Protein AF-A0A8S3CFG6-F1 (afdb_monomer_lite)

Secondary structure (DSSP, 8-state):
---HHHHHHHHHHHHHHS--TTTSS-HHHHHHHIIIIIS-----HHHHHHHHHHHHHHHHHHHHHHHHHHTSSTT---HHHHHHHHHHHHHH---TT-TT-S--S-HHHHHHHHHHHHHHHHHIIIII-GGGTSB-HHHHH-TT-HHHHHHHSTTTT-TT-B---HHHHHHHH--GGGS-HHHHHHHHHHHIIIIIIIHHHHHHTTGGGGGGS-SS-SS-B-TTSSBP-GGGTB-TTS-B-HHHHHHH---B--HHHHHHHHHHHHHHHHHHHHIIIIIHHHHHHHHH--GGG-TT-HHHHHHTTSPPPPHHHHHHHHHHHHHHHHHHHHHTTSS-TTHHHHHHHHHHHHHHHHHHHHHHHS-----HHHHHHHHHHHSTT-HHHHHHHHIIIIIHHHHHHHHHHHHHHHHHHT--HHHHHHHHHHHHHHHHHHHHHHHHHHHHHSTTTTSTT-TTS--HHHHHHHHHIIIIIISTTT-

Foldseek 3Di:
DQDLQNVLLVVLLVVLLQPDPQPSFQLLLLLQVCCCPVVVDDFDLVLSLLLSLLLQLLLLLLLLVCLLPQFLAPLLALLVLVVVVVVSCLVHVPCPPPPPDPDPDRPVNVVVVVVVVLVVVQCCCPPVPVCLQKPQVQCVVPVPDPVSCQPCNPQHLNVPIHGPNPCVVCNPPNDVVSFDPVLVVVVVVVSCCLRVPVLCVCCVVCPVVQVQERSDDLFKAAPNHHGDDQVQQADPVRFGDVVSDVVSHDIDDHPSNVVVLVVLVVVLVVLVVCCCPPVVVVVVVSVPDDLVNSVVDPLSVLLVVFDADDSVVSVVSNVVSLVSLLVSCVVRVQANSVLLVVLVVLLSVSLNSQSSCCSNRVDGRFCQSVQLQVCCVVQPGALSNSLSSSSNNGSSSVSSSSLSSSSSSCSSSVHRNVSSSVSSSVSNSVSSVVSSVVSVVCVVPPPQACHPVDPPRNDVPSSSSSNSSCCRHRCSVVD

Structure (mmCIF, N/CA/C/O backbone):
data_AF-A0A8S3CFG6-F1
#
_entry.id   AF-A0A8S3CFG6-F1
#
loop_
_atom_site.group_PDB
_atom_site.id
_atom_site.type_symbol
_atom_site.label_atom_id
_atom_site.label_alt_id
_atom_site.label_comp_id
_atom_site.label_asym_id
_atom_site.label_entity_id
_atom_site.label_seq_id
_atom_site.pdbx_PDB_ins_code
_atom_site.Cartn_x
_atom_site.Cartn_y
_atom_site.Cartn_z
_atom_site.occupancy
_atom_site.B_iso_or_equiv
_atom_site.auth_seq_id
_atom_site.auth_comp_id
_atom_site.auth_asym_id
_atom_site.auth_atom_id
_atom_site.pdbx_PDB_model_num
ATOM 1 N N . PRO A 1 1 ? 24.043 18.416 -20.494 1.00 64.06 1 PRO A N 1
ATOM 2 C CA . PRO A 1 1 ? 22.583 18.608 -20.665 1.00 64.06 1 PRO A CA 1
ATOM 3 C C . PRO A 1 1 ? 21.800 17.553 -19.875 1.00 64.06 1 PRO A C 1
ATOM 5 O O . PRO A 1 1 ? 22.142 16.379 -19.957 1.00 64.06 1 PRO A O 1
ATOM 8 N N . PHE A 1 2 ? 20.803 17.988 -19.100 1.00 84.56 2 PHE A N 1
ATOM 9 C CA . PHE A 1 2 ? 19.970 17.113 -18.273 1.00 84.56 2 PHE A CA 1
ATOM 10 C C . PHE A 1 2 ? 19.145 16.168 -19.151 1.00 84.56 2 PHE A C 1
ATOM 12 O O . PHE A 1 2 ? 18.388 16.625 -20.003 1.00 84.56 2 PHE A O 1
ATOM 19 N N . THR A 1 3 ? 19.314 14.859 -18.984 1.00 89.06 3 THR A N 1
ATOM 20 C CA . THR A 1 3 ? 18.670 13.857 -19.845 1.00 89.06 3 THR A CA 1
ATOM 21 C C . THR A 1 3 ? 17.382 13.307 -19.235 1.00 89.06 3 THR A C 1
ATOM 23 O O . THR A 1 3 ? 17.204 13.278 -18.018 1.00 89.06 3 THR A O 1
ATOM 26 N N . VAL A 1 4 ? 16.507 12.753 -20.080 1.00 90.12 4 VAL A N 1
ATOM 27 C CA . VAL A 1 4 ? 15.296 12.021 -19.658 1.00 90.12 4 VAL A CA 1
ATOM 28 C C . VAL A 1 4 ? 15.612 10.947 -18.608 1.00 90.12 4 VAL A C 1
ATOM 30 O O . VAL A 1 4 ? 14.835 10.718 -17.683 1.00 90.12 4 VAL A O 1
ATOM 33 N N . LYS A 1 5 ? 16.762 10.275 -18.755 1.00 91.25 5 LYS A N 1
ATOM 34 C CA . LYS A 1 5 ? 17.197 9.205 -17.850 1.00 91.25 5 LYS A CA 1
ATOM 35 C C . LYS A 1 5 ? 17.562 9.750 -16.475 1.00 91.25 5 LYS A C 1
ATOM 37 O O . LYS A 1 5 ? 17.159 9.161 -15.480 1.00 91.25 5 LYS A O 1
ATOM 42 N N . GLU A 1 6 ? 18.281 10.870 -16.426 1.00 91.31 6 GLU A N 1
ATOM 43 C CA . GLU A 1 6 ? 18.611 11.556 -15.171 1.00 91.31 6 GLU A CA 1
ATOM 44 C C . GLU A 1 6 ? 17.341 12.050 -14.475 1.00 91.31 6 GLU A C 1
ATOM 46 O O . GLU A 1 6 ? 17.176 11.815 -13.280 1.00 91.31 6 GLU A O 1
ATOM 51 N N . HIS A 1 7 ? 16.400 12.632 -15.228 1.00 91.81 7 HIS A N 1
ATOM 52 C CA . HIS A 1 7 ? 15.111 13.054 -14.680 1.00 91.81 7 HIS A CA 1
ATOM 53 C C . HIS A 1 7 ? 14.338 11.883 -14.075 1.00 91.81 7 HIS A C 1
ATOM 55 O O . HIS A 1 7 ? 13.935 11.941 -12.917 1.00 91.81 7 HIS A O 1
ATOM 61 N N . CYS A 1 8 ? 14.197 10.788 -14.821 1.00 91.88 8 CYS A N 1
ATOM 62 C CA . CYS A 1 8 ? 13.480 9.616 -14.345 1.00 91.88 8 CYS A CA 1
ATOM 63 C C . CYS A 1 8 ? 14.147 8.992 -13.108 1.00 91.88 8 CYS A C 1
ATOM 65 O O . CYS A 1 8 ? 13.432 8.601 -12.191 1.00 91.88 8 CYS A O 1
ATOM 67 N N . ILE A 1 9 ? 15.485 8.938 -13.031 1.00 91.31 9 ILE A N 1
ATOM 68 C CA . ILE A 1 9 ? 16.188 8.456 -11.829 1.00 91.31 9 ILE A CA 1
ATOM 69 C C . ILE A 1 9 ? 15.855 9.331 -10.617 1.00 91.31 9 ILE A C 1
ATOM 71 O O . ILE A 1 9 ? 15.490 8.798 -9.569 1.00 91.31 9 ILE A O 1
ATOM 75 N N . ILE A 1 10 ? 15.944 10.656 -10.754 1.00 90.44 10 ILE A N 1
ATOM 76 C CA . ILE A 1 10 ? 15.652 11.589 -9.656 1.00 90.44 10 ILE A CA 1
ATOM 77 C C . ILE A 1 10 ? 14.203 11.432 -9.198 1.00 90.44 10 ILE A C 1
ATOM 79 O O . ILE A 1 10 ? 13.947 11.335 -8.001 1.00 90.44 10 ILE A O 1
ATOM 83 N N . THR A 1 11 ? 13.257 11.331 -10.133 1.00 88.44 11 THR A N 1
ATOM 84 C CA . THR A 1 11 ? 11.851 11.106 -9.792 1.00 88.44 11 THR A CA 1
ATOM 85 C C . THR A 1 11 ? 11.638 9.755 -9.118 1.00 88.44 11 THR A C 1
ATOM 87 O O . THR A 1 11 ? 10.894 9.708 -8.150 1.00 88.44 11 THR A O 1
ATOM 90 N N . THR A 1 12 ? 12.308 8.678 -9.549 1.00 87.81 12 THR A N 1
ATOM 91 C CA . THR A 1 12 ? 12.203 7.366 -8.872 1.00 87.81 12 THR A CA 1
ATOM 92 C C . THR A 1 12 ? 12.820 7.369 -7.473 1.00 87.81 12 THR A C 1
ATOM 94 O O . THR A 1 12 ? 12.322 6.726 -6.554 1.00 87.81 12 THR A O 1
ATOM 97 N N . MET A 1 13 ? 13.897 8.130 -7.269 1.00 88.00 13 MET A N 1
ATOM 98 C CA . MET A 1 13 ? 14.469 8.339 -5.940 1.00 88.00 13 MET A CA 1
ATOM 99 C C . MET A 1 13 ? 13.508 9.139 -5.052 1.00 88.00 13 MET A C 1
ATOM 101 O O . MET A 1 13 ? 13.343 8.816 -3.881 1.00 88.00 13 MET A O 1
ATOM 105 N N . ALA A 1 14 ? 12.837 10.150 -5.608 1.00 83.81 14 ALA A N 1
ATOM 106 C CA . ALA A 1 14 ? 11.828 10.924 -4.896 1.00 83.81 14 ALA A CA 1
ATOM 107 C C . ALA A 1 14 ? 10.549 10.114 -4.617 1.00 83.81 14 ALA A C 1
ATOM 109 O O . ALA A 1 14 ? 9.988 10.241 -3.535 1.00 83.81 14 ALA A O 1
ATOM 110 N N . SER A 1 15 ? 10.098 9.259 -5.541 1.00 78.25 15 SER A N 1
ATOM 111 C CA . SER A 1 15 ? 8.910 8.415 -5.355 1.00 78.25 15 SER A CA 1
ATOM 112 C C . SER A 1 15 ? 9.151 7.324 -4.321 1.00 78.25 15 SER A C 1
ATOM 114 O O . SER A 1 15 ? 8.293 7.095 -3.481 1.00 78.25 15 SER A O 1
ATOM 116 N N . THR A 1 16 ? 10.331 6.699 -4.316 1.00 75.81 16 THR A N 1
ATOM 117 C CA . THR A 1 16 ? 10.717 5.765 -3.245 1.00 75.81 16 THR A CA 1
ATOM 118 C C . THR A 1 16 ? 10.937 6.471 -1.913 1.00 75.81 16 THR A C 1
ATOM 120 O O . THR A 1 16 ? 10.678 5.886 -0.862 1.00 75.81 16 THR A O 1
ATOM 123 N N . ALA A 1 17 ? 11.345 7.745 -1.941 1.00 64.81 17 ALA A N 1
ATOM 124 C CA . ALA A 1 17 ? 11.409 8.560 -0.738 1.00 64.81 17 ALA A CA 1
ATOM 125 C C . ALA A 1 17 ? 10.020 9.003 -0.222 1.00 64.81 17 ALA A C 1
ATOM 127 O O . ALA A 1 17 ? 9.815 9.194 0.976 1.00 64.81 17 ALA A O 1
ATOM 128 N N . CYS A 1 18 ? 9.038 9.143 -1.109 1.00 59.53 18 CYS A N 1
ATOM 129 C CA . CYS A 1 18 ? 7.643 9.373 -0.760 1.00 59.53 18 CYS A CA 1
ATOM 130 C C . CYS A 1 18 ? 6.986 8.011 -0.504 1.00 59.53 18 CYS A C 1
ATOM 132 O O . CYS A 1 18 ? 6.306 7.440 -1.353 1.00 59.53 18 CYS A O 1
ATOM 134 N N . VAL A 1 19 ? 7.309 7.436 0.657 1.00 51.38 19 VAL A N 1
ATOM 135 C CA . VAL A 1 19 ? 6.876 6.095 1.055 1.00 51.38 19 VAL A CA 1
ATOM 136 C C . VAL A 1 19 ? 5.360 5.975 0.869 1.00 51.38 19 VAL A C 1
ATOM 138 O O . VAL A 1 19 ? 4.615 6.800 1.388 1.00 51.38 19 VAL A O 1
ATOM 141 N N . SER A 1 20 ? 4.961 4.957 0.096 1.00 48.41 20 SER A N 1
ATOM 142 C CA . SER A 1 20 ? 3.600 4.636 -0.364 1.00 48.41 20 SER A CA 1
ATOM 143 C C . SER A 1 20 ? 2.945 5.671 -1.296 1.00 48.41 20 SER A C 1
ATOM 145 O O . SER A 1 20 ? 2.479 6.720 -0.868 1.00 48.41 20 SER A O 1
ATOM 147 N N . TYR A 1 21 ? 2.748 5.264 -2.563 1.00 40.00 21 TYR A N 1
ATOM 148 C CA . TYR A 1 21 ? 1.971 5.956 -3.617 1.00 40.00 21 TYR A CA 1
ATOM 149 C C . TYR A 1 21 ? 0.563 6.434 -3.187 1.00 40.00 21 TYR A C 1
ATOM 151 O O . TYR A 1 21 ? -0.034 7.254 -3.875 1.00 40.00 21 TYR A O 1
ATOM 159 N N . LEU A 1 22 ? 0.036 5.931 -2.065 1.00 44.00 22 LEU A N 1
ATOM 160 C CA . LEU A 1 22 ? -1.305 6.220 -1.549 1.00 44.00 22 LEU A CA 1
ATOM 161 C C . LEU A 1 22 ? -1.321 6.996 -0.217 1.00 44.00 22 LEU A C 1
ATOM 163 O O . LEU A 1 22 ? -2.335 7.606 0.090 1.00 44.00 22 LEU A O 1
ATOM 167 N N . GLU A 1 23 ? -0.243 6.989 0.580 1.00 52.31 23 GLU A N 1
ATOM 168 C CA . GLU A 1 23 ? -0.312 7.428 1.992 1.00 52.31 23 GLU A CA 1
ATOM 169 C C . GLU A 1 23 ? 0.797 8.406 2.417 1.00 52.31 23 GLU A C 1
ATOM 171 O O . GLU A 1 23 ? 0.710 8.980 3.503 1.00 52.31 23 GLU A O 1
ATOM 176 N N . GLY A 1 24 ? 1.835 8.619 1.593 1.00 60.38 24 GLY A N 1
ATOM 177 C CA . GLY A 1 24 ? 2.907 9.598 1.843 1.00 60.38 24 GLY A CA 1
ATOM 178 C C . GLY A 1 24 ? 3.680 9.409 3.158 1.00 60.38 24 GLY A C 1
ATOM 179 O O . GLY A 1 24 ? 4.467 10.276 3.537 1.00 60.38 24 GLY A O 1
ATOM 180 N N . THR A 1 25 ? 3.443 8.305 3.870 1.00 72.62 25 THR A N 1
ATOM 181 C CA . THR A 1 25 ? 3.944 8.017 5.211 1.00 72.62 25 THR A CA 1
ATOM 182 C C . THR A 1 25 ? 4.267 6.535 5.333 1.00 72.62 25 THR A C 1
ATOM 184 O O . THR A 1 25 ? 3.565 5.662 4.823 1.00 72.62 25 THR A O 1
ATOM 187 N N . ALA A 1 26 ? 5.367 6.223 6.014 1.00 81.69 26 ALA A N 1
ATOM 188 C CA . ALA A 1 26 ? 5.736 4.837 6.251 1.00 81.69 26 ALA A CA 1
ATOM 189 C C . ALA A 1 26 ? 4.738 4.157 7.200 1.00 81.69 26 ALA A C 1
ATOM 191 O O . ALA A 1 26 ? 4.608 4.568 8.343 1.00 81.69 26 ALA A O 1
ATOM 192 N N . TYR A 1 27 ? 4.127 3.052 6.771 1.00 82.75 27 TYR A N 1
ATOM 193 C CA . TYR A 1 27 ? 3.155 2.272 7.557 1.00 82.75 27 TYR A CA 1
ATOM 194 C C . TYR A 1 27 ? 3.641 1.869 8.965 1.00 82.75 27 TYR A C 1
ATOM 196 O O . TYR A 1 27 ? 2.872 1.801 9.918 1.00 82.75 27 TYR A O 1
ATOM 204 N N . ALA A 1 28 ? 4.949 1.642 9.126 1.00 87.00 28 ALA A N 1
ATOM 205 C CA . ALA A 1 28 ? 5.579 1.371 10.420 1.00 87.00 28 ALA A CA 1
ATOM 206 C C . ALA A 1 28 ? 5.459 2.540 11.424 1.00 87.00 28 ALA A C 1
ATOM 208 O O . ALA A 1 28 ? 5.539 2.322 12.632 1.00 87.00 28 ALA A O 1
ATOM 209 N N . ILE A 1 29 ? 5.251 3.772 10.945 1.00 88.25 29 ILE A N 1
ATOM 210 C CA . ILE A 1 29 ? 4.994 4.946 11.785 1.00 88.25 29 ILE A CA 1
ATOM 211 C C . ILE A 1 29 ? 3.685 4.772 12.546 1.00 88.25 29 ILE A C 1
ATOM 213 O O . ILE A 1 29 ? 3.670 5.067 13.735 1.00 88.25 29 ILE A O 1
ATOM 217 N N . ASP A 1 30 ? 2.635 4.222 11.927 1.00 86.50 30 ASP A N 1
ATOM 218 C CA . ASP A 1 30 ? 1.368 3.985 12.624 1.00 86.50 30 ASP A CA 1
ATOM 219 C C . ASP A 1 30 ? 1.556 3.047 13.821 1.00 86.50 30 ASP A C 1
ATOM 221 O O . ASP A 1 30 ? 0.994 3.303 14.882 1.00 86.50 30 ASP A O 1
ATOM 225 N N . VAL A 1 31 ? 2.412 2.022 13.708 1.00 86.50 31 VAL A N 1
ATOM 226 C CA . VAL A 1 31 ? 2.758 1.128 14.832 1.00 86.50 31 VAL A CA 1
ATOM 227 C C . VAL A 1 31 ? 3.445 1.898 15.963 1.00 86.50 31 VAL A C 1
ATOM 229 O O . VAL A 1 31 ? 3.097 1.738 1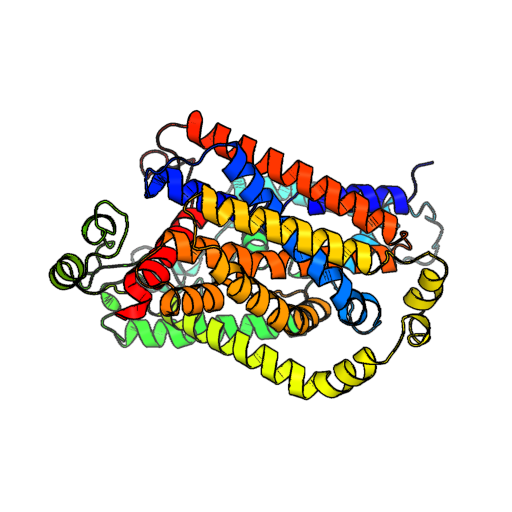7.133 1.00 86.50 31 VAL A O 1
ATOM 232 N N . ILE A 1 32 ? 4.390 2.777 15.628 1.00 88.00 32 ILE A N 1
ATOM 233 C CA . ILE A 1 32 ? 5.090 3.614 16.612 1.00 88.00 32 ILE A CA 1
ATOM 234 C C . ILE A 1 32 ? 4.109 4.596 17.272 1.00 88.00 32 ILE A C 1
ATOM 236 O O . ILE A 1 32 ? 4.147 4.798 18.488 1.00 88.00 32 ILE A O 1
ATOM 240 N N . THR A 1 33 ? 3.196 5.175 16.492 1.00 86.69 33 THR A N 1
ATOM 241 C CA . THR A 1 33 ? 2.165 6.102 16.961 1.00 86.69 33 THR A CA 1
ATOM 242 C C . THR A 1 33 ? 1.183 5.412 17.902 1.00 86.69 33 THR A C 1
ATOM 244 O O . THR A 1 33 ? 0.939 5.932 18.993 1.00 86.69 33 THR A O 1
ATOM 247 N N . ILE A 1 34 ? 0.659 4.228 17.556 1.00 85.12 34 ILE A N 1
ATOM 248 C CA . ILE A 1 34 ? -0.236 3.483 18.458 1.00 85.12 34 ILE A CA 1
ATOM 249 C C . ILE A 1 34 ? 0.492 3.042 19.725 1.00 85.12 34 ILE A C 1
ATOM 251 O O . ILE A 1 34 ? -0.050 3.167 20.823 1.00 85.12 34 ILE A O 1
ATOM 255 N N . GLN A 1 35 ? 1.745 2.603 19.610 1.00 85.06 35 GLN A N 1
ATOM 256 C CA . GLN A 1 35 ? 2.535 2.190 20.760 1.00 85.06 35 GLN A CA 1
ATOM 257 C C . GLN A 1 35 ? 2.746 3.339 21.747 1.00 85.06 35 GLN A C 1
ATOM 259 O O . GLN A 1 35 ? 2.579 3.165 22.956 1.00 85.06 35 GLN A O 1
ATOM 264 N N . ARG A 1 36 ? 3.060 4.528 21.228 1.00 84.88 36 ARG A N 1
ATOM 265 C CA . ARG A 1 36 ? 3.358 5.700 22.044 1.00 84.88 36 ARG A CA 1
ATOM 266 C C . ARG A 1 36 ? 2.114 6.384 22.599 1.00 84.88 36 ARG A C 1
ATOM 268 O O . ARG A 1 36 ? 2.081 6.694 23.787 1.00 84.88 36 ARG A O 1
ATOM 275 N N . LEU A 1 37 ? 1.114 6.641 21.759 1.00 81.81 37 LEU A N 1
ATOM 276 C CA . LEU A 1 37 ? -0.058 7.436 22.136 1.00 81.81 37 LEU A CA 1
ATOM 277 C C . LEU A 1 37 ? -1.149 6.597 22.805 1.00 81.81 37 LEU A C 1
ATOM 279 O O . LEU A 1 37 ? -1.733 7.034 23.794 1.00 81.81 37 LEU A O 1
ATOM 283 N N . PHE A 1 38 ? -1.415 5.393 22.294 1.00 78.06 38 PHE A N 1
ATOM 284 C CA . PHE A 1 38 ? -2.534 4.567 22.755 1.00 78.06 38 PHE A CA 1
ATOM 285 C C . PHE A 1 38 ? -2.085 3.580 23.833 1.00 78.06 38 PHE A C 1
ATOM 287 O O . PHE A 1 38 ? -2.702 3.492 24.892 1.00 78.06 38 PHE A O 1
ATOM 294 N N . TYR A 1 39 ? -0.966 2.891 23.604 1.00 77.69 39 TYR A N 1
ATOM 295 C CA . TYR A 1 39 ? -0.411 1.913 24.542 1.00 77.69 39 TYR A CA 1
ATOM 296 C C . TYR A 1 39 ? 0.550 2.509 25.581 1.00 77.69 39 TYR A C 1
ATOM 298 O O . TYR A 1 39 ? 0.989 1.794 26.482 1.00 77.69 39 TYR A O 1
ATOM 306 N N . LYS A 1 40 ? 0.867 3.809 25.483 1.00 81.50 40 LYS A N 1
ATOM 307 C CA . LYS A 1 40 ? 1.731 4.555 26.419 1.00 81.50 40 LYS A CA 1
ATOM 308 C C . LYS A 1 40 ? 3.094 3.890 26.675 1.00 81.50 40 LYS A C 1
ATOM 310 O O . LYS A 1 40 ? 3.661 4.027 27.758 1.00 81.50 40 LYS A O 1
ATOM 315 N N . ARG A 1 41 ? 3.636 3.182 25.678 1.00 79.94 41 ARG A N 1
ATOM 316 C CA . ARG A 1 41 ? 4.980 2.587 25.701 1.00 79.94 41 ARG A CA 1
ATOM 317 C C . ARG A 1 41 ? 5.941 3.414 24.858 1.00 79.94 41 ARG A C 1
ATOM 319 O O . ARG A 1 41 ? 5.617 3.831 23.750 1.00 79.94 41 ARG A O 1
ATOM 326 N N . THR A 1 42 ? 7.146 3.624 25.369 1.00 77.75 42 THR A N 1
ATOM 327 C CA . THR A 1 42 ? 8.222 4.292 24.635 1.00 77.75 42 THR A CA 1
ATOM 328 C C . THR A 1 42 ? 9.145 3.257 24.001 1.00 77.75 42 THR A C 1
ATOM 330 O O . THR A 1 42 ? 9.484 2.248 24.614 1.00 77.75 42 THR A O 1
ATOM 333 N N . ILE A 1 43 ? 9.555 3.513 22.759 1.00 81.88 43 ILE A N 1
ATOM 334 C CA . ILE A 1 43 ? 10.614 2.765 22.079 1.00 81.88 43 ILE A CA 1
ATOM 335 C C . ILE A 1 43 ? 11.862 3.629 22.007 1.00 81.88 43 ILE A C 1
ATOM 337 O O . ILE A 1 43 ? 11.786 4.843 21.813 1.00 81.88 43 ILE A O 1
ATOM 341 N N . HIS A 1 44 ? 13.023 2.986 22.128 1.00 87.31 44 HIS A N 1
ATOM 342 C CA . HIS A 1 44 ? 14.294 3.646 21.886 1.00 87.31 44 HIS A CA 1
ATOM 343 C C . HIS A 1 44 ? 14.368 4.156 20.440 1.00 87.31 44 HIS A C 1
ATOM 345 O O . HIS A 1 44 ? 14.168 3.393 19.494 1.00 87.31 44 HIS A O 1
ATOM 351 N N . THR A 1 45 ? 14.724 5.427 20.257 1.00 87.81 45 THR A N 1
ATOM 352 C CA . THR A 1 45 ? 14.764 6.120 18.957 1.00 87.81 45 THR A CA 1
ATOM 353 C C . THR A 1 45 ? 15.485 5.315 17.871 1.00 87.81 45 THR A C 1
ATOM 355 O O . THR A 1 45 ? 14.978 5.181 16.761 1.00 87.81 45 THR A O 1
ATOM 358 N N . GLY A 1 46 ? 16.635 4.715 18.200 1.00 89.44 46 GLY A N 1
ATOM 359 C CA . GLY A 1 46 ? 17.398 3.890 17.255 1.00 89.44 46 GLY A CA 1
ATOM 360 C C . GLY A 1 46 ? 16.657 2.630 16.791 1.00 89.44 46 GLY A C 1
ATOM 361 O O . GLY A 1 46 ? 16.723 2.284 15.616 1.00 89.44 46 GLY A O 1
ATOM 362 N N . ILE A 1 47 ? 15.896 1.983 17.680 1.00 90.81 47 ILE A N 1
ATOM 363 C CA . ILE A 1 47 ? 15.081 0.807 17.338 1.00 90.81 47 ILE A CA 1
ATOM 364 C C . ILE A 1 47 ? 13.902 1.231 16.458 1.00 90.81 47 ILE A C 1
ATOM 366 O O . ILE A 1 47 ? 13.604 0.552 15.483 1.00 90.81 47 ILE A O 1
ATOM 370 N N . GLY A 1 48 ? 13.281 2.380 16.748 1.00 90.38 48 GLY A N 1
ATOM 371 C CA . GLY A 1 48 ? 12.204 2.938 15.927 1.00 90.38 48 GLY A CA 1
ATOM 372 C C . GLY A 1 48 ? 12.649 3.267 14.497 1.00 90.38 48 GLY A C 1
ATOM 373 O O . GLY A 1 48 ? 11.973 2.887 13.545 1.00 90.38 48 GLY A O 1
ATOM 374 N N . ILE A 1 49 ? 13.818 3.897 14.329 1.00 92.31 49 ILE A N 1
ATOM 375 C CA . ILE A 1 49 ? 14.393 4.171 13.000 1.00 92.31 49 ILE A CA 1
ATOM 376 C C . ILE A 1 49 ? 14.689 2.864 12.262 1.00 92.31 49 ILE A C 1
ATOM 378 O O . ILE A 1 49 ? 14.312 2.716 11.100 1.00 92.31 49 ILE A O 1
ATOM 382 N N . LEU A 1 50 ? 15.334 1.905 12.934 1.00 93.31 50 LEU A N 1
ATOM 383 C CA . LEU A 1 50 ? 15.638 0.613 12.326 1.00 93.31 50 LEU A CA 1
ATOM 384 C C . LEU A 1 50 ? 14.363 -0.132 11.925 1.00 93.31 50 LEU A C 1
ATOM 386 O O . LEU A 1 50 ? 14.330 -0.652 10.822 1.00 93.31 50 LEU A O 1
ATOM 390 N N . PHE A 1 51 ? 13.308 -0.113 12.743 1.00 92.94 51 PHE A N 1
ATOM 391 C CA . PHE A 1 51 ? 12.011 -0.718 12.426 1.00 92.94 51 PHE A CA 1
ATOM 392 C C . PHE A 1 51 ? 11.382 -0.139 11.150 1.00 92.94 51 PHE A C 1
ATOM 394 O O . PHE A 1 51 ? 10.906 -0.878 10.282 1.00 92.94 51 PHE A O 1
ATOM 401 N N . VAL A 1 52 ? 11.419 1.188 10.997 1.00 91.81 52 VAL A N 1
ATOM 402 C CA . VAL A 1 52 ? 10.937 1.845 9.776 1.00 91.81 52 VAL A CA 1
ATOM 403 C C . VAL A 1 52 ? 11.801 1.441 8.582 1.00 91.81 52 VAL A C 1
ATOM 405 O O . VAL A 1 52 ? 11.264 1.062 7.553 1.00 91.81 52 VAL A O 1
ATOM 408 N N . ILE A 1 53 ? 13.127 1.452 8.700 1.00 92.00 53 ILE A N 1
ATOM 409 C CA . ILE A 1 53 ? 14.022 1.117 7.581 1.00 92.00 53 ILE A CA 1
ATOM 410 C C . ILE A 1 53 ? 13.890 -0.358 7.168 1.00 92.00 53 ILE A C 1
ATOM 412 O O . ILE A 1 53 ? 13.770 -0.661 5.979 1.00 92.00 53 ILE A O 1
ATOM 416 N N . THR A 1 54 ? 13.897 -1.287 8.126 1.00 93.50 54 THR A N 1
ATOM 417 C CA . THR A 1 54 ? 13.847 -2.728 7.845 1.00 93.50 54 THR A CA 1
ATOM 418 C C . THR A 1 54 ? 12.521 -3.128 7.222 1.00 93.50 54 THR A C 1
ATOM 420 O O . THR A 1 54 ? 12.528 -3.896 6.263 1.00 93.50 54 THR A O 1
ATOM 423 N N . SER A 1 55 ? 11.397 -2.582 7.698 1.00 91.06 55 SER A N 1
ATOM 424 C CA . SER A 1 55 ? 10.079 -2.861 7.113 1.00 91.06 55 SER A CA 1
ATOM 425 C C . SER A 1 55 ? 9.982 -2.441 5.643 1.00 91.06 55 SER A C 1
ATOM 427 O O . SER A 1 55 ? 9.317 -3.130 4.871 1.00 91.06 55 SER A O 1
ATOM 429 N N . GLN A 1 56 ? 10.687 -1.379 5.228 1.00 89.00 56 GLN A N 1
ATOM 430 C CA . GLN A 1 56 ? 10.673 -0.945 3.830 1.00 89.00 56 GLN A CA 1
ATOM 431 C C . GLN A 1 56 ? 11.654 -1.724 2.941 1.00 89.00 56 GLN A C 1
ATOM 433 O O . GLN A 1 56 ? 11.318 -2.122 1.827 1.00 89.00 56 GLN A O 1
ATOM 438 N N . ILE A 1 57 ? 12.873 -1.970 3.430 1.00 91.38 57 ILE A N 1
ATOM 439 C CA . ILE A 1 57 ? 13.957 -2.559 2.628 1.00 91.38 57 ILE A CA 1
ATOM 440 C C . ILE A 1 57 ? 13.821 -4.079 2.490 1.00 91.38 57 ILE A C 1
ATOM 442 O O . ILE A 1 57 ? 14.269 -4.644 1.491 1.00 91.38 57 ILE A O 1
ATOM 446 N N . LEU A 1 58 ? 13.182 -4.763 3.444 1.00 91.94 58 LEU A N 1
ATOM 447 C CA . LEU A 1 58 ? 13.040 -6.223 3.406 1.00 91.94 58 LEU A CA 1
ATOM 448 C C . LEU A 1 58 ? 12.347 -6.704 2.117 1.00 91.94 58 LEU A C 1
ATOM 450 O O . LEU A 1 58 ? 12.737 -7.721 1.541 1.00 91.94 58 LEU A O 1
ATOM 454 N N . GLY A 1 59 ? 11.387 -5.925 1.604 1.00 89.56 59 GLY A N 1
ATOM 455 C CA . GLY A 1 59 ? 10.714 -6.191 0.331 1.00 89.56 59 GLY A CA 1
ATOM 456 C C . GLY A 1 59 ? 11.634 -6.156 -0.881 1.00 89.56 59 GLY A C 1
ATOM 457 O O . GLY A 1 59 ? 11.455 -6.923 -1.831 1.00 89.56 59 GLY A O 1
ATOM 458 N N . TYR A 1 60 ? 12.676 -5.326 -0.839 1.00 90.75 60 TYR A N 1
ATOM 459 C CA . TYR A 1 60 ? 13.548 -5.135 -1.989 1.00 90.75 60 TYR A CA 1
ATOM 460 C C . TYR A 1 60 ? 14.285 -6.417 -2.346 1.00 90.75 60 TYR A C 1
ATOM 462 O O . TYR A 1 60 ? 14.427 -6.740 -3.522 1.00 90.75 60 TYR A O 1
ATOM 470 N N . GLY A 1 61 ? 14.660 -7.205 -1.340 1.00 88.50 61 GLY A N 1
ATOM 471 C CA . GLY A 1 61 ? 15.264 -8.514 -1.533 1.00 88.50 61 GLY A CA 1
ATOM 472 C C . GLY A 1 61 ? 14.410 -9.479 -2.361 1.00 88.50 61 GLY A C 1
ATOM 473 O O . GLY A 1 61 ? 14.910 -10.118 -3.287 1.00 88.50 61 GLY A O 1
ATOM 474 N N . MET A 1 62 ? 13.101 -9.531 -2.094 1.00 90.31 62 MET A N 1
ATOM 475 C CA . MET A 1 62 ? 12.171 -10.408 -2.818 1.00 90.31 62 MET A CA 1
ATOM 476 C C . MET A 1 62 ? 11.902 -9.922 -4.246 1.00 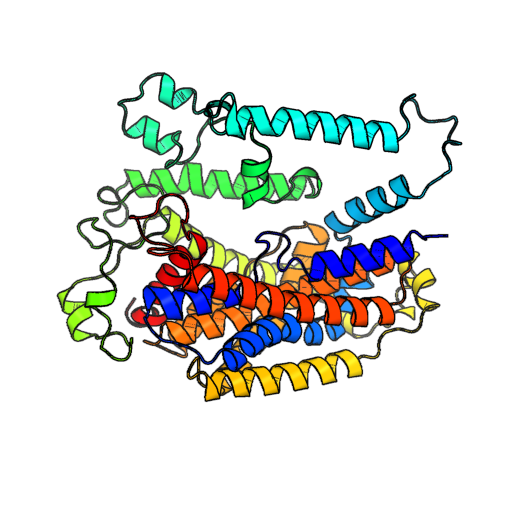90.31 62 MET A C 1
ATOM 478 O O . MET A 1 62 ? 11.691 -10.737 -5.149 1.00 90.31 62 MET A O 1
ATOM 482 N N . ALA A 1 63 ? 11.967 -8.607 -4.480 1.00 89.81 63 ALA A N 1
ATOM 483 C CA . ALA A 1 63 ? 11.804 -8.038 -5.814 1.00 89.81 63 ALA A CA 1
ATOM 484 C C . ALA A 1 63 ? 12.810 -8.621 -6.810 1.00 89.81 63 ALA A C 1
ATOM 486 O O . ALA A 1 63 ? 12.436 -8.897 -7.947 1.00 89.81 63 ALA A O 1
ATOM 487 N N . GLY A 1 64 ? 14.051 -8.877 -6.375 1.00 86.31 64 GLY A N 1
ATOM 488 C CA . GLY A 1 64 ? 15.125 -9.428 -7.203 1.00 86.31 64 GLY A CA 1
ATOM 489 C C . GLY A 1 64 ? 14.719 -10.680 -7.984 1.00 86.31 64 GLY A C 1
ATOM 490 O O . GLY A 1 64 ? 14.944 -10.725 -9.197 1.00 86.31 64 GLY A O 1
ATOM 491 N N . ILE A 1 65 ? 14.066 -11.627 -7.300 1.00 86.81 65 ILE A N 1
ATOM 492 C CA . ILE A 1 65 ? 13.543 -12.891 -7.852 1.00 86.81 65 ILE A CA 1
ATOM 493 C C . ILE A 1 65 ? 12.348 -12.621 -8.779 1.00 86.81 65 ILE A C 1
ATOM 495 O O . ILE A 1 65 ? 12.211 -13.221 -9.846 1.00 86.81 65 ILE A O 1
ATOM 499 N N . MET A 1 66 ? 11.488 -11.675 -8.401 1.00 90.88 66 MET A N 1
ATOM 500 C CA . MET A 1 66 ? 10.229 -11.408 -9.098 1.00 90.88 66 MET A CA 1
ATOM 501 C C . MET A 1 66 ? 10.374 -10.596 -10.390 1.00 90.88 66 MET A C 1
ATOM 503 O O . MET A 1 66 ? 9.483 -10.647 -11.242 1.00 90.88 66 MET A O 1
ATOM 507 N N . ARG A 1 67 ? 11.508 -9.913 -10.608 1.00 88.62 67 ARG A N 1
ATOM 508 C CA . ARG A 1 67 ? 11.803 -9.170 -11.855 1.00 88.62 67 ARG A CA 1
ATOM 509 C C . ARG A 1 67 ? 11.593 -10.012 -13.110 1.00 88.62 67 ARG A C 1
ATOM 511 O O . ARG A 1 67 ? 11.034 -9.539 -14.100 1.00 88.62 67 ARG A O 1
ATOM 518 N N . LYS A 1 68 ? 11.984 -11.283 -13.041 1.00 86.06 68 LYS A N 1
ATOM 519 C CA . LYS A 1 68 ? 11.849 -12.246 -14.133 1.00 86.06 68 LYS A CA 1
ATOM 520 C C . LYS A 1 68 ? 10.408 -12.456 -14.593 1.00 86.06 68 LYS A C 1
ATOM 522 O O . LYS A 1 68 ? 10.178 -12.721 -15.773 1.00 86.06 68 LYS A O 1
ATOM 527 N N . PHE A 1 69 ? 9.458 -12.349 -13.670 1.00 88.12 69 PHE A N 1
ATOM 528 C CA . PHE A 1 69 ? 8.041 -12.598 -13.915 1.00 88.12 69 PHE A CA 1
ATOM 529 C C . PHE A 1 69 ? 7.259 -11.311 -14.170 1.00 88.12 69 PHE A C 1
ATOM 531 O O . PHE A 1 69 ? 6.330 -11.317 -14.970 1.00 88.12 69 PHE A O 1
ATOM 538 N N . LEU A 1 70 ? 7.638 -10.213 -13.511 1.00 90.69 70 LEU A N 1
ATOM 539 C CA . LEU A 1 70 ? 6.835 -8.988 -13.475 1.00 90.69 70 LEU A CA 1
ATOM 540 C C . LEU A 1 70 ? 7.430 -7.812 -14.263 1.00 90.69 70 LEU A C 1
ATOM 542 O O . LEU A 1 70 ? 6.697 -6.885 -14.605 1.00 90.69 70 LEU A O 1
ATOM 546 N N . VAL A 1 71 ? 8.728 -7.844 -14.588 1.00 90.25 71 VAL A N 1
ATOM 547 C CA . VAL A 1 71 ? 9.410 -6.774 -15.343 1.00 90.25 71 VAL A CA 1
ATOM 548 C C . VAL A 1 71 ? 9.696 -7.203 -16.776 1.00 90.25 71 VAL A C 1
ATOM 550 O O . VAL A 1 71 ? 9.352 -6.483 -17.713 1.00 90.25 71 VAL A O 1
ATOM 553 N N . TRP A 1 72 ? 10.323 -8.366 -16.964 1.00 85.75 72 TRP A N 1
ATOM 554 C CA . TRP A 1 72 ? 10.799 -8.792 -18.285 1.00 85.75 72 TRP A CA 1
ATOM 555 C C . TRP A 1 72 ? 9.689 -9.105 -19.294 1.00 85.75 72 TRP A C 1
ATOM 557 O O . TRP A 1 72 ? 9.866 -8.754 -20.458 1.00 85.75 72 TRP A O 1
ATOM 567 N N . PRO A 1 73 ? 8.560 -9.738 -18.916 1.00 85.25 73 PRO A N 1
ATOM 568 C CA . PRO A 1 73 ? 7.504 -10.021 -19.878 1.00 85.25 73 PRO A CA 1
ATOM 569 C C . PRO A 1 73 ? 6.796 -8.744 -20.347 1.00 85.25 73 PRO A C 1
ATOM 571 O O . PRO A 1 73 ? 6.364 -7.921 -19.534 1.00 85.25 73 PRO A O 1
ATOM 574 N N . GLY A 1 74 ? 6.598 -8.615 -21.661 1.00 81.75 74 GLY A N 1
ATOM 575 C CA . GLY A 1 74 ? 5.850 -7.501 -22.258 1.00 81.75 74 GLY A CA 1
ATOM 576 C C . GLY A 1 74 ? 4.367 -7.463 -21.859 1.00 81.75 74 GLY A C 1
ATOM 577 O O . GLY A 1 74 ? 3.770 -6.394 -21.827 1.00 81.75 74 GLY A O 1
ATOM 578 N N . ALA A 1 75 ? 3.787 -8.607 -21.478 1.00 85.00 75 ALA A N 1
ATOM 579 C CA . ALA A 1 75 ? 2.402 -8.696 -21.003 1.00 85.00 75 ALA A CA 1
ATOM 580 C C . ALA A 1 75 ? 2.157 -7.960 -19.669 1.00 85.00 75 ALA A C 1
ATOM 582 O O . ALA A 1 75 ? 1.018 -7.626 -19.355 1.00 85.00 75 ALA A O 1
ATOM 583 N N . MET A 1 76 ? 3.213 -7.706 -18.889 1.00 90.50 76 MET A N 1
ATOM 584 C CA . MET A 1 76 ? 3.141 -6.959 -17.631 1.00 90.50 76 MET A CA 1
ATOM 585 C C . MET A 1 76 ? 3.368 -5.479 -17.930 1.00 90.50 76 MET A C 1
ATOM 587 O O . MET A 1 76 ? 4.512 -5.039 -18.066 1.00 90.50 76 MET A O 1
ATOM 591 N N . ILE A 1 77 ? 2.275 -4.731 -18.092 1.00 89.06 77 ILE A N 1
ATOM 592 C CA . ILE A 1 77 ? 2.290 -3.378 -18.665 1.00 89.06 77 ILE A CA 1
ATOM 593 C C . ILE A 1 77 ? 2.598 -2.312 -17.610 1.00 89.06 77 ILE A C 1
ATOM 595 O O . ILE A 1 77 ? 3.336 -1.372 -17.901 1.00 89.06 77 ILE A O 1
ATOM 599 N N . TRP A 1 78 ? 2.075 -2.463 -16.394 1.00 93.00 78 TRP A N 1
ATOM 600 C CA . TRP A 1 78 ? 2.116 -1.454 -15.331 1.00 93.00 78 TRP A CA 1
ATOM 601 C C . TRP A 1 78 ? 1.574 -0.092 -15.807 1.00 93.00 78 TRP A C 1
ATOM 603 O O . TRP A 1 78 ? 2.355 0.826 -16.070 1.00 93.00 78 TRP A O 1
ATOM 613 N N . PRO A 1 79 ? 0.242 0.060 -15.946 1.00 91.12 79 PRO A N 1
ATOM 614 C CA . PRO A 1 79 ? -0.374 1.237 -16.565 1.00 91.12 79 PRO A CA 1
ATOM 615 C C . PRO A 1 79 ? 0.069 2.589 -15.985 1.00 91.12 79 PRO A C 1
ATOM 617 O O . PRO A 1 79 ? 0.350 3.510 -16.753 1.00 91.12 79 PRO A O 1
ATOM 620 N N . ALA A 1 80 ? 0.226 2.710 -14.660 1.00 87.94 80 ALA A N 1
ATOM 621 C CA . ALA A 1 80 ? 0.715 3.943 -14.033 1.00 87.94 80 ALA A CA 1
ATOM 622 C C . ALA A 1 80 ? 2.106 4.368 -14.543 1.00 87.94 80 ALA A C 1
ATOM 624 O O . ALA A 1 80 ? 2.361 5.557 -14.743 1.00 87.94 80 ALA A O 1
ATOM 625 N N . ASN A 1 81 ? 2.991 3.411 -14.838 1.00 91.19 81 ASN A N 1
ATOM 626 C CA . ASN A 1 81 ? 4.326 3.716 -15.354 1.00 91.19 81 ASN A CA 1
ATOM 627 C C . ASN A 1 81 ? 4.281 4.294 -16.767 1.00 91.19 81 ASN A C 1
ATOM 629 O O . ASN A 1 81 ? 5.120 5.127 -17.100 1.00 91.19 81 ASN A O 1
ATOM 633 N N . LEU A 1 82 ? 3.303 3.904 -17.590 1.00 89.94 82 LEU A N 1
ATOM 634 C CA . LEU A 1 82 ? 3.149 4.464 -18.935 1.00 89.94 82 LEU A CA 1
ATOM 635 C C . LEU A 1 82 ? 2.809 5.955 -18.896 1.00 89.94 82 LEU A C 1
ATOM 637 O O . LEU A 1 82 ? 3.294 6.710 -19.740 1.00 89.94 82 LEU A O 1
ATOM 641 N N . VAL A 1 83 ? 2.031 6.392 -17.903 1.00 88.38 83 VAL A N 1
ATOM 642 C CA . VAL A 1 83 ? 1.737 7.817 -17.702 1.00 88.38 83 VAL A CA 1
ATOM 643 C C . VAL A 1 83 ? 3.001 8.583 -17.318 1.00 88.38 83 VAL A C 1
ATOM 645 O O . VAL A 1 83 ? 3.279 9.625 -17.912 1.00 88.38 83 VAL A O 1
ATOM 648 N N . ASN A 1 84 ? 3.830 8.024 -16.432 1.00 88.31 84 ASN A N 1
ATOM 649 C CA . ASN A 1 84 ? 5.138 8.600 -16.107 1.00 88.31 84 ASN A CA 1
ATOM 650 C C . ASN A 1 84 ? 6.053 8.666 -17.343 1.00 88.31 84 ASN A C 1
ATOM 652 O O . ASN A 1 84 ? 6.659 9.703 -17.609 1.00 88.31 84 ASN A O 1
ATOM 656 N N . CYS A 1 85 ? 6.109 7.609 -18.162 1.00 89.94 85 CYS A N 1
ATOM 657 C CA . CYS A 1 85 ? 6.860 7.613 -19.421 1.00 89.94 85 CYS A CA 1
ATOM 658 C C . CYS A 1 85 ? 6.385 8.712 -20.383 1.00 89.94 85 CYS A C 1
ATOM 660 O O . CYS A 1 85 ? 7.208 9.406 -20.985 1.00 89.94 85 CYS A O 1
ATOM 662 N N . ALA A 1 86 ? 5.067 8.875 -20.534 1.00 87.56 86 ALA A N 1
ATOM 663 C CA . ALA A 1 86 ? 4.479 9.897 -21.393 1.00 87.56 86 ALA A CA 1
ATOM 664 C C . ALA A 1 86 ? 4.815 11.313 -20.902 1.00 87.56 86 ALA A C 1
ATOM 666 O O . ALA A 1 86 ? 5.149 12.175 -21.719 1.00 87.56 86 ALA A O 1
ATOM 667 N N . LEU A 1 87 ? 4.792 11.536 -19.584 1.00 86.31 87 LEU A N 1
ATOM 668 C CA . LEU A 1 87 ? 5.185 12.798 -18.963 1.00 86.31 87 LEU A CA 1
ATOM 669 C C . LEU A 1 87 ? 6.667 13.106 -19.206 1.00 86.31 87 LEU A C 1
ATOM 671 O O . LEU A 1 87 ? 6.986 14.165 -19.743 1.00 86.31 87 LEU A O 1
ATOM 675 N N . PHE A 1 88 ? 7.572 12.176 -18.882 1.00 88.56 88 PHE A N 1
ATOM 676 C CA . PHE A 1 88 ? 9.010 12.384 -19.075 1.00 88.56 88 PHE A CA 1
ATOM 677 C C . PHE A 1 88 ? 9.365 12.664 -20.525 1.00 88.56 88 PHE A C 1
ATOM 679 O O . PHE A 1 88 ? 10.171 13.550 -20.796 1.00 88.56 88 PHE A O 1
ATOM 686 N N . ARG A 1 89 ? 8.744 11.932 -21.456 1.00 84.88 89 ARG A N 1
ATOM 687 C CA . ARG A 1 89 ? 8.928 12.184 -22.880 1.00 84.88 89 ARG A CA 1
ATOM 688 C C . ARG A 1 89 ? 8.418 13.571 -23.241 1.00 84.88 89 ARG A C 1
ATOM 690 O O . ARG A 1 89 ? 9.164 14.326 -23.828 1.00 84.88 89 ARG A O 1
ATOM 697 N N . THR A 1 90 ? 7.213 13.949 -22.824 1.00 81.94 90 THR A N 1
ATOM 698 C CA . THR A 1 90 ? 6.640 15.274 -23.118 1.00 81.94 90 THR A CA 1
ATOM 699 C C . THR A 1 90 ? 7.495 16.440 -22.610 1.00 81.94 90 THR A C 1
ATOM 701 O O . THR A 1 90 ? 7.559 17.466 -23.275 1.00 81.94 90 THR A O 1
ATOM 704 N N . LEU A 1 91 ? 8.160 16.290 -21.461 1.00 83.50 91 LEU A N 1
ATOM 705 C CA . LEU A 1 91 ? 9.013 17.332 -20.877 1.00 83.50 91 LEU A CA 1
ATOM 706 C C . LEU A 1 91 ? 10.381 17.483 -21.560 1.00 83.50 91 LEU A C 1
ATOM 708 O O . LEU A 1 91 ? 11.033 18.504 -21.377 1.00 83.50 91 LEU A O 1
ATOM 712 N N . HIS A 1 92 ? 10.834 16.462 -22.286 1.00 82.50 92 HIS A N 1
ATOM 713 C CA . HIS A 1 92 ? 12.181 16.391 -22.870 1.00 82.50 92 HIS A CA 1
ATOM 714 C C . HIS A 1 92 ? 12.174 16.218 -24.399 1.00 82.50 92 HIS A C 1
ATOM 716 O O . HIS A 1 92 ? 13.236 16.183 -25.017 1.00 82.50 92 HIS A O 1
ATOM 722 N N . ASP A 1 93 ? 11.008 16.049 -25.027 1.00 75.88 93 ASP A N 1
ATOM 723 C CA . ASP A 1 93 ? 10.883 16.000 -26.485 1.00 75.88 93 ASP A CA 1
ATOM 724 C C . ASP A 1 93 ? 10.885 17.442 -27.014 1.00 75.88 93 ASP A C 1
ATOM 726 O O . ASP A 1 93 ? 9.849 18.100 -27.067 1.00 75.88 93 ASP A O 1
ATOM 730 N N . ASP A 1 94 ? 12.052 17.930 -27.439 1.00 59.16 94 ASP A N 1
ATOM 731 C CA . ASP A 1 94 ? 12.202 19.230 -28.121 1.00 59.16 94 ASP A CA 1
ATOM 732 C C . ASP A 1 94 ? 11.588 19.234 -29.539 1.00 59.16 94 ASP A C 1
ATOM 734 O O . ASP A 1 94 ? 11.627 20.232 -30.263 1.00 59.16 94 ASP A O 1
ATOM 738 N N . LYS A 1 95 ? 11.033 18.101 -29.994 1.00 57.53 95 LYS A N 1
ATOM 739 C CA . LYS A 1 95 ? 10.509 17.935 -31.352 1.00 57.53 95 LYS A CA 1
ATOM 740 C C . LYS A 1 95 ? 9.038 18.330 -31.442 1.00 57.53 95 LYS A C 1
ATOM 742 O O . LYS A 1 95 ? 8.175 17.503 -31.719 1.00 57.53 95 LYS A O 1
ATOM 747 N N . ASP A 1 96 ? 8.787 19.633 -31.388 1.00 50.88 96 ASP A N 1
ATOM 748 C CA . ASP A 1 96 ? 7.570 20.293 -31.900 1.00 50.88 96 ASP A CA 1
ATOM 749 C C . ASP A 1 96 ? 7.488 20.222 -33.457 1.00 50.88 96 ASP A C 1
ATOM 751 O O . ASP A 1 96 ? 7.036 21.142 -34.132 1.00 50.88 96 ASP A O 1
ATOM 755 N N . ASN A 1 97 ? 7.959 19.123 -34.068 1.00 48.59 97 ASN A N 1
ATOM 756 C CA . ASN A 1 97 ? 8.071 18.945 -35.524 1.00 48.59 97 ASN A CA 1
ATOM 757 C C . ASN A 1 97 ? 7.053 17.963 -36.123 1.00 48.59 97 ASN A C 1
ATOM 759 O O . ASN A 1 97 ? 7.074 17.729 -37.335 1.00 48.59 97 ASN A O 1
ATOM 763 N N . ASP A 1 98 ? 6.119 17.426 -35.335 1.00 53.69 98 ASP A N 1
ATOM 764 C CA . ASP A 1 98 ? 4.985 16.696 -35.901 1.00 53.69 98 ASP A CA 1
ATOM 765 C C . ASP A 1 98 ? 3.953 17.687 -36.456 1.00 53.69 98 ASP A C 1
ATOM 767 O O . ASP A 1 98 ? 2.917 17.972 -35.854 1.00 53.69 98 ASP A O 1
ATOM 771 N N . LYS A 1 99 ? 4.200 18.140 -37.694 1.00 52.31 99 LYS A N 1
ATOM 772 C CA . LYS A 1 99 ? 3.258 18.849 -38.589 1.00 52.31 99 LYS A CA 1
ATOM 773 C C . LYS A 1 99 ? 1.961 18.058 -38.895 1.00 52.31 99 LYS A C 1
ATOM 775 O O . LYS A 1 99 ? 1.278 18.345 -39.873 1.00 52.31 99 LYS A O 1
ATOM 780 N N . LYS A 1 100 ? 1.626 17.032 -38.104 1.00 54.28 100 LYS A N 1
ATOM 781 C CA . LYS A 1 100 ? 0.478 16.125 -38.268 1.00 54.28 100 LYS A CA 1
ATOM 782 C C . LYS A 1 100 ? -0.476 16.097 -37.067 1.00 54.28 100 LYS A C 1
ATOM 784 O O . LYS A 1 100 ? -1.460 15.362 -37.108 1.00 54.28 100 LYS A O 1
ATOM 789 N N . SER A 1 101 ? -0.234 16.875 -36.009 1.00 56.38 101 SER A N 1
ATOM 790 C CA . SER A 1 101 ? -1.213 17.006 -34.923 1.00 56.38 101 SER A CA 1
ATOM 791 C C . SER A 1 101 ? -2.369 17.913 -35.353 1.00 56.38 101 SER A C 1
ATOM 793 O O . SER A 1 101 ? -2.160 19.061 -35.733 1.00 56.38 101 SER A O 1
ATOM 795 N N . ARG A 1 102 ? -3.607 17.412 -35.244 1.00 60.22 102 ARG A N 1
ATOM 796 C CA . ARG A 1 102 ? -4.854 18.181 -35.446 1.00 60.22 102 ARG A CA 1
ATOM 797 C C . ARG A 1 102 ? -5.013 19.330 -34.434 1.00 60.22 102 ARG A C 1
ATOM 799 O O . ARG A 1 102 ? -5.827 20.222 -34.645 1.00 60.22 102 ARG A O 1
ATOM 806 N N . TRP A 1 103 ? -4.248 19.298 -33.344 1.00 62.94 103 TRP A N 1
ATOM 807 C CA . TRP A 1 103 ? -4.277 20.278 -32.264 1.00 62.94 103 TRP A CA 1
ATOM 808 C C . TRP A 1 103 ? -3.077 21.219 -32.366 1.00 62.94 103 TRP A C 1
ATOM 810 O O . TRP A 1 103 ? -1.936 20.761 -32.424 1.00 62.94 103 TRP A O 1
ATOM 820 N N . THR A 1 104 ? -3.344 22.527 -32.350 1.00 64.25 104 THR A N 1
ATOM 821 C CA . THR A 1 104 ? -2.348 23.614 -32.434 1.00 64.25 104 THR A CA 1
ATOM 822 C C . THR A 1 104 ? -1.582 23.849 -31.129 1.00 64.25 104 THR A C 1
ATOM 824 O O . THR A 1 104 ? -0.627 24.625 -31.098 1.00 64.25 104 THR A O 1
ATOM 827 N N . LEU A 1 105 ? -1.999 23.205 -30.036 1.00 71.62 105 LEU A N 1
ATOM 828 C CA . LEU A 1 105 ? -1.400 23.374 -28.719 1.00 71.62 105 LEU A CA 1
ATOM 829 C C . LEU A 1 105 ? -0.264 22.361 -28.517 1.00 71.62 105 LEU A C 1
ATOM 831 O O . LEU A 1 105 ? -0.492 21.153 -28.560 1.00 71.62 105 LEU A O 1
ATOM 835 N N . SER A 1 106 ? 0.952 22.854 -28.259 1.00 76.44 106 SER A N 1
ATOM 836 C CA . SER A 1 106 ? 2.076 22.007 -27.839 1.00 76.44 106 SER A CA 1
ATOM 837 C C . SER A 1 106 ? 1.727 21.257 -26.547 1.00 76.44 106 SER A C 1
ATOM 839 O O . SER A 1 106 ? 1.024 21.784 -25.676 1.00 76.44 106 SER A O 1
ATOM 841 N N . ARG A 1 107 ? 2.235 20.028 -26.395 1.00 76.12 107 ARG A N 1
ATOM 842 C CA . ARG A 1 107 ? 1.935 19.152 -25.247 1.00 76.12 107 ARG A CA 1
ATOM 843 C C . ARG A 1 107 ? 2.299 19.799 -23.905 1.00 76.12 107 ARG A C 1
ATOM 845 O O . ARG A 1 107 ? 1.559 19.649 -22.936 1.00 76.12 107 ARG A O 1
ATOM 852 N N . LEU A 1 108 ? 3.387 20.571 -23.863 1.00 80.38 108 LEU A N 1
ATOM 853 C CA . LEU A 1 108 ? 3.812 21.290 -22.659 1.00 80.38 108 LEU A CA 1
ATOM 854 C C . LEU A 1 108 ? 2.850 22.435 -22.299 1.00 80.38 108 LEU A C 1
ATOM 856 O O . LEU A 1 108 ? 2.531 22.637 -21.130 1.00 80.38 108 LEU A O 1
ATOM 860 N N . ARG A 1 109 ? 2.330 23.158 -23.301 1.00 82.44 109 ARG A N 1
ATOM 861 C CA . ARG A 1 109 ? 1.325 24.215 -23.084 1.00 82.44 109 ARG A CA 1
ATOM 862 C C . ARG A 1 109 ? 0.014 23.633 -22.568 1.00 82.44 109 ARG A C 1
ATOM 864 O O . ARG A 1 109 ? -0.581 24.204 -21.662 1.00 82.44 109 ARG A O 1
ATOM 871 N N . PHE A 1 110 ? -0.404 22.487 -23.107 1.00 83.38 110 PHE A N 1
ATOM 872 C CA . PHE A 1 110 ? -1.561 21.757 -22.591 1.00 83.38 110 PHE A CA 1
ATOM 873 C C . PHE A 1 110 ? -1.364 21.347 -21.126 1.00 83.38 110 PHE A C 1
ATOM 875 O O . PHE A 1 110 ? -2.253 21.575 -20.311 1.00 83.38 110 PHE A O 1
ATOM 882 N N . PHE A 1 111 ? -0.188 20.810 -20.780 1.00 82.94 111 PHE A N 1
ATOM 883 C CA . PHE A 1 111 ? 0.148 20.447 -19.402 1.00 82.94 111 PHE A CA 1
ATOM 884 C C . PHE A 1 111 ? 0.021 21.639 -18.443 1.00 82.94 111 PHE A C 1
ATOM 886 O O . PHE A 1 111 ? -0.674 21.531 -17.437 1.00 82.94 111 PHE A O 1
ATOM 893 N N . PHE A 1 112 ? 0.629 22.787 -18.764 1.00 86.31 112 PHE A N 1
ATOM 894 C CA . PHE A 1 112 ? 0.550 23.970 -17.900 1.00 86.31 112 PHE A CA 1
ATOM 895 C C . PHE A 1 112 ? -0.856 24.572 -17.826 1.00 86.31 112 PHE A C 1
ATOM 897 O O . PHE A 1 112 ? -1.247 25.051 -16.764 1.00 86.31 112 PHE A O 1
ATOM 904 N N . LEU A 1 113 ? -1.631 24.516 -18.913 1.00 89.50 113 LEU A N 1
ATOM 905 C CA . LEU A 1 113 ? -3.031 24.935 -18.896 1.00 89.50 113 LEU A CA 1
ATOM 906 C C . LEU A 1 113 ? -3.854 24.052 -17.950 1.00 89.50 113 LEU A C 1
ATOM 908 O O . LEU A 1 113 ? -4.537 24.573 -17.075 1.00 89.50 113 LEU A O 1
ATOM 912 N N . ALA A 1 114 ? -3.744 22.728 -18.079 1.00 88.75 114 ALA A N 1
ATOM 913 C CA . ALA A 1 114 ? -4.434 21.784 -17.204 1.00 88.75 114 ALA A CA 1
ATOM 914 C C . ALA A 1 114 ? -3.987 21.930 -15.739 1.00 88.75 114 ALA A C 1
ATOM 916 O O . ALA A 1 114 ? -4.827 21.930 -14.843 1.00 88.75 114 ALA A O 1
ATOM 917 N N . PHE A 1 115 ? -2.685 22.119 -15.498 1.00 89.00 115 PHE A N 1
ATOM 918 C CA . PHE A 1 115 ? -2.133 22.391 -14.171 1.00 89.00 115 PHE A CA 1
ATOM 919 C C . PHE A 1 115 ? -2.732 23.660 -13.556 1.00 89.00 115 PHE A C 1
ATOM 921 O O . PHE A 1 115 ? -3.173 23.625 -12.411 1.00 89.00 115 PHE A O 1
ATOM 928 N N . LEU A 1 116 ? -2.801 24.762 -14.310 1.00 94.00 116 LEU A N 1
ATOM 929 C CA . LEU A 1 116 ? -3.380 26.015 -13.826 1.00 94.00 116 LEU A CA 1
ATOM 930 C C . LEU A 1 116 ? -4.885 25.872 -13.563 1.00 94.00 116 LEU A C 1
ATOM 932 O O . LEU A 1 116 ? -5.363 26.321 -12.526 1.00 94.00 116 LEU A O 1
ATOM 936 N N . CYS A 1 117 ? -5.625 25.215 -14.461 1.00 92.75 117 CYS A N 1
ATOM 937 C CA . CYS A 1 117 ? -7.044 24.927 -14.261 1.00 92.75 117 CYS A CA 1
ATOM 938 C C . CYS A 1 117 ? -7.275 24.100 -12.992 1.00 92.75 117 CYS A C 1
ATOM 940 O O . CYS A 1 117 ? -8.138 24.459 -12.198 1.00 92.75 117 CYS A O 1
ATOM 942 N N . GLN A 1 118 ? -6.485 23.047 -12.763 1.00 89.69 118 GLN A N 1
ATOM 943 C CA . GLN A 1 118 ? -6.592 22.216 -11.564 1.00 89.69 118 GLN A CA 1
ATOM 944 C C . GLN A 1 118 ? -6.175 22.974 -10.298 1.00 89.69 118 GLN A C 1
ATOM 946 O O . GLN A 1 118 ? -6.833 22.848 -9.269 1.00 89.69 118 GLN A O 1
ATOM 951 N N . PHE A 1 119 ? -5.112 23.782 -10.368 1.00 91.06 119 PHE A N 1
ATOM 952 C CA . PHE A 1 119 ? -4.671 24.634 -9.265 1.00 91.06 119 PHE A CA 1
ATOM 953 C C . PHE A 1 119 ? -5.769 25.615 -8.855 1.00 91.06 119 PHE A C 1
ATOM 955 O O . PHE A 1 119 ? -6.061 25.732 -7.672 1.00 91.06 119 PHE A O 1
ATOM 962 N N . LEU A 1 120 ? -6.405 26.288 -9.820 1.00 92.12 120 LEU A N 1
ATOM 963 C CA . LEU A 1 120 ? -7.517 27.199 -9.553 1.00 92.12 120 LEU A CA 1
ATOM 964 C C . LEU A 1 120 ? -8.752 26.443 -9.053 1.00 92.12 120 LEU A C 1
ATOM 966 O O . LEU A 1 120 ? -9.372 26.886 -8.089 1.00 92.12 120 LEU A O 1
ATOM 970 N N . TRP A 1 121 ? -9.080 25.296 -9.661 1.00 90.31 121 TRP A N 1
ATOM 971 C CA . TRP A 1 121 ? -10.221 24.476 -9.260 1.00 90.31 121 TRP A CA 1
ATOM 972 C C . TRP A 1 121 ? -10.084 23.978 -7.829 1.00 90.31 121 TRP A C 1
ATOM 974 O O . TRP A 1 121 ? -11.064 24.038 -7.112 1.00 90.31 121 TRP A O 1
ATOM 984 N N . TYR A 1 122 ? -8.892 23.577 -7.375 1.00 88.19 122 TYR A N 1
ATOM 985 C CA . TYR A 1 122 ? -8.652 23.069 -6.017 1.00 88.19 122 TYR A CA 1
ATOM 986 C C . TYR A 1 122 ? -9.201 23.978 -4.902 1.00 88.19 122 TYR A C 1
ATOM 988 O O . TYR A 1 122 ? -9.771 23.498 -3.922 1.00 88.19 122 TYR A O 1
ATOM 996 N N . TRP A 1 123 ? -9.084 25.300 -5.060 1.00 89.56 123 TRP A N 1
ATOM 997 C CA . TRP A 1 123 ? -9.568 26.263 -4.067 1.00 89.56 123 TRP A CA 1
ATOM 998 C C . TRP A 1 123 ? -11.096 26.331 -3.984 1.00 89.56 123 TRP A C 1
ATOM 1000 O O . TRP A 1 123 ? -11.630 26.716 -2.943 1.00 89.56 123 TRP A O 1
ATOM 1010 N N . PHE A 1 124 ? -11.813 25.946 -5.045 1.00 89.62 124 PHE A N 1
ATOM 1011 C CA . PHE A 1 124 ? -13.273 25.984 -5.072 1.00 89.62 124 PHE A CA 1
ATOM 1012 C C . PHE A 1 124 ? -13.906 24.972 -4.109 1.00 89.62 124 PHE A C 1
ATOM 1014 O O . PHE A 1 124 ? -14.521 25.426 -3.145 1.00 89.62 124 PHE A O 1
ATOM 1021 N N . PRO A 1 125 ? -13.747 23.645 -4.273 1.00 87.62 125 PRO A N 1
ATOM 1022 C CA . PRO A 1 125 ? -14.290 22.687 -3.325 1.00 87.62 125 PRO A CA 1
ATOM 1023 C C . PRO A 1 125 ? -13.521 22.687 -1.995 1.00 87.62 125 PRO A C 1
ATOM 1025 O O . PRO A 1 125 ? -14.093 22.312 -0.982 1.00 87.62 125 PRO A O 1
ATOM 1028 N N . GLY A 1 126 ? -12.257 23.128 -1.959 1.00 84.25 126 GLY A N 1
ATOM 1029 C CA . GLY A 1 126 ? -11.459 23.119 -0.729 1.00 84.25 126 GLY A CA 1
ATOM 1030 C C . GLY A 1 126 ? -11.724 24.286 0.231 1.00 84.25 126 GLY A C 1
ATOM 1031 O O . GLY A 1 126 ? -11.574 24.123 1.440 1.00 84.25 126 GLY A O 1
ATOM 1032 N N . TYR A 1 127 ? -12.091 25.471 -0.275 1.00 86.25 127 TYR A N 1
ATOM 1033 C CA . TYR A 1 127 ? -12.176 26.683 0.553 1.00 86.25 127 TYR A CA 1
ATOM 1034 C C . TYR A 1 127 ? -13.352 27.604 0.207 1.00 86.25 127 TYR A C 1
ATOM 1036 O O . TYR A 1 127 ? -14.055 28.053 1.108 1.00 86.25 127 TYR A O 1
ATOM 1044 N N . ILE A 1 128 ? -13.584 27.896 -1.077 1.00 89.75 128 ILE A N 1
ATOM 1045 C CA . ILE A 1 128 ? -14.580 28.901 -1.497 1.00 89.75 128 ILE A CA 1
ATOM 1046 C C . ILE A 1 128 ? -16.007 28.364 -1.350 1.00 89.75 128 ILE A C 1
ATOM 1048 O O . ILE A 1 128 ? -16.878 29.049 -0.818 1.00 89.75 128 ILE A O 1
ATOM 1052 N N . PHE A 1 129 ? -16.256 27.142 -1.821 1.00 89.00 129 PHE A N 1
ATOM 1053 C CA . PHE A 1 129 ? -17.561 26.496 -1.762 1.00 89.00 129 PHE A CA 1
ATOM 1054 C C . PHE A 1 129 ? -17.431 25.001 -1.415 1.00 89.00 129 PHE A C 1
ATOM 1056 O O . PHE A 1 129 ? -17.559 24.142 -2.291 1.00 89.00 129 PHE A O 1
ATOM 1063 N N . PRO A 1 130 ? -17.224 24.676 -0.120 1.00 84.88 130 PRO A N 1
ATOM 1064 C CA . PRO A 1 130 ? -17.000 23.303 0.348 1.00 84.88 130 PRO A CA 1
ATOM 1065 C C . PRO A 1 130 ? -18.116 22.305 0.025 1.00 84.88 130 PRO A C 1
ATOM 1067 O O . PRO A 1 130 ? -17.882 21.103 -0.021 1.00 84.88 130 PRO A O 1
ATOM 1070 N N . VAL A 1 131 ? -19.327 22.789 -0.258 1.00 85.12 131 VAL A N 1
ATOM 1071 C CA . VAL A 1 131 ? -20.462 21.956 -0.684 1.00 85.12 131 VAL A CA 1
ATOM 1072 C C . VAL A 1 131 ? -20.177 21.223 -2.006 1.00 85.12 131 VAL A C 1
ATOM 1074 O O . VAL A 1 131 ? -20.733 20.153 -2.232 1.00 85.12 131 VAL A O 1
ATOM 1077 N N . LEU A 1 132 ? -19.285 21.747 -2.861 1.00 83.44 132 LEU A N 1
ATOM 1078 C CA . LEU A 1 132 ? -18.854 21.067 -4.093 1.00 83.44 132 LEU A CA 1
ATOM 1079 C C . LEU A 1 132 ? -17.985 19.835 -3.832 1.00 83.44 132 LEU A C 1
ATOM 1081 O O . LEU A 1 132 ? -17.862 18.997 -4.725 1.00 83.44 132 LEU A O 1
ATOM 1085 N N . SER A 1 133 ? -17.372 19.733 -2.648 1.00 81.75 133 SER A N 1
ATOM 1086 C CA . SER A 1 133 ? -16.614 18.542 -2.270 1.00 81.75 133 SER A CA 1
ATOM 1087 C C . SER A 1 133 ? -17.559 17.346 -2.210 1.00 81.75 133 SER A C 1
ATOM 1089 O O . SER A 1 133 ? -17.398 16.424 -2.994 1.00 81.75 133 SER A O 1
ATOM 1091 N N . LEU A 1 134 ? -18.649 17.425 -1.439 1.00 79.94 134 LEU A N 1
ATOM 1092 C CA . LEU A 1 134 ? -19.667 16.373 -1.372 1.00 79.94 134 LEU A CA 1
ATOM 1093 C C . LEU A 1 134 ? -21.076 16.957 -1.455 1.00 79.94 134 LEU A C 1
ATOM 1095 O O . LEU A 1 134 ? -21.648 17.416 -0.464 1.00 79.94 134 LEU A O 1
ATOM 1099 N N . PHE A 1 135 ? -21.666 16.878 -2.646 1.00 84.12 135 PHE A N 1
ATOM 1100 C CA . PHE A 1 135 ? -23.017 17.345 -2.913 1.00 84.12 135 PHE A CA 1
ATOM 1101 C C . PHE A 1 135 ? -24.018 16.184 -2.902 1.00 84.12 135 PHE A C 1
ATOM 1103 O O . PHE A 1 135 ? -24.271 15.522 -3.912 1.00 84.12 135 PHE A O 1
ATOM 1110 N N . SER A 1 136 ? -24.623 15.939 -1.738 1.00 85.94 136 SER A N 1
ATOM 1111 C CA . SER A 1 136 ? -25.737 14.995 -1.592 1.00 85.94 136 SER A CA 1
ATOM 1112 C C . SER A 1 136 ? -27.074 15.704 -1.814 1.00 85.94 136 SER A C 1
ATOM 1114 O O . SER A 1 136 ? -27.766 16.096 -0.872 1.00 85.94 136 SER A O 1
ATOM 1116 N N . TRP A 1 137 ? -27.438 15.895 -3.084 1.00 84.31 137 TRP A N 1
ATOM 1117 C CA . TRP A 1 137 ? -28.665 16.609 -3.460 1.00 84.31 137 TRP A CA 1
ATOM 1118 C C . TRP A 1 137 ? -29.933 15.943 -2.911 1.00 84.31 137 TRP A C 1
ATOM 1120 O O . TRP A 1 137 ? -30.896 16.628 -2.575 1.00 84.31 137 TRP A O 1
ATOM 1130 N N . ILE A 1 138 ? -29.919 14.615 -2.762 1.00 85.06 138 ILE A N 1
ATOM 1131 C CA . ILE A 1 138 ? -31.045 13.856 -2.215 1.00 85.06 138 ILE A CA 1
ATOM 1132 C C . ILE A 1 138 ? -31.251 14.207 -0.734 1.00 85.06 138 ILE A C 1
ATOM 1134 O O . ILE A 1 138 ? -32.374 14.519 -0.344 1.00 85.06 138 ILE A O 1
ATOM 1138 N N . CYS A 1 139 ? -30.186 14.261 0.078 1.00 82.62 139 CYS A N 1
ATOM 1139 C CA . CYS A 1 139 ? -30.271 14.687 1.482 1.00 82.62 139 CYS A CA 1
ATOM 1140 C C . CYS A 1 139 ? -30.876 16.090 1.642 1.00 82.62 139 CYS A C 1
ATOM 1142 O O . CYS A 1 139 ? -31.590 16.333 2.613 1.00 82.62 139 CYS A O 1
ATOM 1144 N N . MET A 1 140 ? -30.630 17.007 0.699 1.00 81.12 140 MET A N 1
ATOM 1145 C CA . MET A 1 140 ? -31.174 18.370 0.766 1.00 81.12 140 MET A CA 1
ATOM 1146 C C . MET A 1 140 ? -32.697 18.431 0.634 1.00 81.12 140 MET A C 1
ATOM 1148 O O . MET A 1 140 ? -33.303 19.362 1.158 1.00 81.12 140 MET A O 1
ATOM 1152 N N . ILE A 1 141 ? -33.328 17.459 -0.036 1.00 86.31 141 ILE A N 1
ATOM 1153 C CA . ILE A 1 141 ? -34.790 17.433 -0.203 1.00 86.31 141 ILE A CA 1
ATOM 1154 C C . ILE A 1 141 ? -35.479 17.298 1.160 1.00 86.31 141 ILE A C 1
ATOM 1156 O O . ILE A 1 141 ? -36.528 17.899 1.392 1.00 86.31 141 ILE A O 1
ATOM 1160 N N . LYS A 1 142 ? -34.898 16.503 2.067 1.00 87.00 142 LYS A N 1
ATOM 1161 C CA . LYS A 1 142 ? -35.414 16.320 3.425 1.00 87.00 142 LYS A CA 1
ATOM 1162 C C . LYS A 1 142 ? -34.268 16.070 4.419 1.00 87.00 142 LYS A C 1
ATOM 1164 O O . LYS A 1 142 ? -33.975 14.906 4.708 1.00 87.00 142 LYS A O 1
ATOM 1169 N N . PRO A 1 143 ? -33.654 17.134 4.967 1.00 82.38 143 PRO A N 1
ATOM 1170 C CA . PRO A 1 143 ? -32.446 17.023 5.789 1.00 82.38 143 PRO A CA 1
ATOM 1171 C C . PRO A 1 143 ? -32.668 16.263 7.104 1.00 82.38 143 PRO A C 1
ATOM 1173 O O . PRO A 1 143 ? -31.775 15.552 7.555 1.00 82.38 143 PRO A O 1
ATOM 1176 N N . ASP A 1 144 ? -33.871 16.328 7.680 1.00 86.56 144 ASP A N 1
ATOM 1177 C CA . ASP A 1 144 ? -34.183 15.689 8.969 1.00 86.56 144 ASP A CA 1
ATOM 1178 C C . ASP A 1 144 ? -34.497 14.185 8.857 1.00 86.56 144 ASP A C 1
ATOM 1180 O O . ASP A 1 144 ? -34.797 13.519 9.850 1.00 86.56 144 ASP A O 1
ATOM 1184 N N . ASN A 1 145 ? -34.478 13.616 7.646 1.00 88.31 145 ASN A N 1
ATOM 1185 C CA . ASN A 1 145 ? -34.791 12.206 7.450 1.00 88.31 145 ASN A CA 1
ATOM 1186 C C . ASN A 1 145 ? -33.551 11.324 7.658 1.00 88.31 145 ASN A C 1
ATOM 1188 O O . ASN A 1 145 ? -32.663 11.261 6.807 1.00 88.31 145 ASN A O 1
ATOM 1192 N N . VAL A 1 146 ? -33.549 10.565 8.757 1.00 86.25 146 VAL A N 1
ATOM 1193 C CA . VAL A 1 146 ? -32.479 9.617 9.108 1.00 86.25 146 VAL A CA 1
ATOM 1194 C C . VAL A 1 146 ? -32.224 8.598 7.995 1.00 86.25 146 VAL A C 1
ATOM 1196 O O . VAL A 1 146 ? -31.068 8.320 7.686 1.00 86.25 146 VAL A O 1
ATOM 1199 N N . LEU A 1 147 ? -33.275 8.083 7.345 1.00 87.06 147 LEU A N 1
ATOM 1200 C CA . LEU A 1 147 ? -33.136 7.109 6.256 1.00 87.06 147 LEU A CA 1
ATOM 1201 C C . LEU A 1 147 ? -32.373 7.709 5.069 1.00 87.06 147 LEU A C 1
ATOM 1203 O O . LEU A 1 147 ? -31.487 7.077 4.502 1.00 87.06 147 LEU A O 1
ATOM 1207 N N . LEU A 1 148 ? -32.703 8.950 4.717 1.00 85.62 148 LEU A N 1
ATOM 1208 C CA . LEU A 1 148 ? -32.080 9.651 3.600 1.00 85.62 148 LEU A CA 1
ATOM 1209 C C . LEU A 1 148 ? -30.608 9.939 3.899 1.00 85.62 148 LEU A C 1
ATOM 1211 O O . LEU A 1 148 ? -29.739 9.642 3.087 1.00 85.62 148 LEU A O 1
ATOM 1215 N N . SER A 1 149 ? -30.328 10.396 5.121 1.00 85.56 149 SER A N 1
ATOM 1216 C CA . SER A 1 149 ? -28.968 10.619 5.611 1.00 85.56 149 SER A CA 1
ATOM 1217 C C . SER A 1 149 ? -28.117 9.341 5.597 1.00 85.56 149 SER A C 1
ATOM 1219 O O . SER A 1 149 ? -26.960 9.374 5.183 1.00 85.56 149 SER A O 1
ATOM 1221 N N . GLN A 1 150 ? -28.687 8.189 5.962 1.00 87.19 150 GLN A N 1
ATOM 1222 C CA . GLN A 1 150 ? -27.989 6.898 5.916 1.00 87.19 150 GLN A CA 1
ATOM 1223 C C . GLN A 1 150 ? -27.693 6.417 4.488 1.00 87.19 150 GLN A C 1
ATOM 1225 O O . GLN A 1 150 ? -26.642 5.825 4.247 1.00 87.19 150 GLN A O 1
ATOM 1230 N N . LEU A 1 151 ? -28.596 6.655 3.535 1.00 86.50 151 LEU A N 1
ATOM 1231 C CA . LEU A 1 151 ? -28.423 6.196 2.154 1.00 86.50 151 LEU A CA 1
ATOM 1232 C C . LEU A 1 151 ? -27.515 7.120 1.335 1.00 86.50 151 LEU A C 1
ATOM 1234 O O . LEU A 1 151 ? -26.700 6.638 0.552 1.00 86.50 151 LEU A O 1
ATOM 1238 N N . THR A 1 152 ? -27.640 8.436 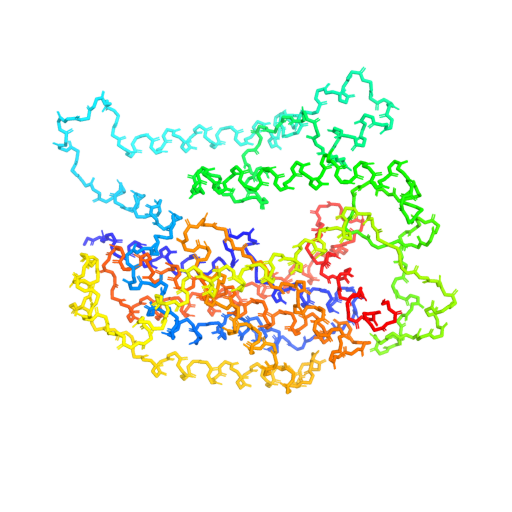1.507 1.00 85.88 152 THR A N 1
ATOM 1239 C CA . THR A 1 152 ? -27.029 9.419 0.598 1.00 85.88 152 THR A CA 1
ATOM 1240 C C . THR A 1 152 ? -26.058 10.371 1.293 1.00 85.88 152 THR A C 1
ATOM 1242 O O . THR A 1 152 ? -25.345 11.108 0.616 1.00 85.88 152 THR A O 1
ATOM 1245 N N . GLY A 1 153 ? -26.027 10.403 2.628 1.00 79.06 153 GLY A N 1
ATOM 1246 C CA . GLY A 1 153 ? -25.192 11.321 3.403 1.00 79.06 153 GLY A CA 1
ATOM 1247 C C . GLY A 1 153 ? -23.711 10.939 3.447 1.00 79.06 153 GLY A C 1
ATOM 1248 O O . GLY A 1 153 ? -23.317 9.841 3.064 1.00 79.06 153 GLY A O 1
ATOM 1249 N N . ILE A 1 154 ? -22.894 11.857 3.976 1.00 74.00 154 ILE A N 1
ATOM 1250 C CA . ILE A 1 154 ? -21.426 11.729 4.063 1.00 74.00 154 ILE A CA 1
ATOM 1251 C C . ILE A 1 154 ? -20.957 10.557 4.938 1.00 74.00 154 ILE A C 1
ATOM 1253 O O . ILE A 1 154 ? -19.953 9.922 4.646 1.00 74.00 154 ILE A O 1
ATOM 1257 N N . ASN A 1 155 ? -21.714 10.246 5.993 1.00 77.06 155 ASN A N 1
ATOM 1258 C CA . ASN A 1 155 ? -21.493 9.081 6.858 1.00 77.06 155 ASN A CA 1
ATOM 1259 C C . ASN A 1 155 ? -22.403 7.899 6.463 1.00 77.06 155 ASN A C 1
ATOM 1261 O O . ASN A 1 155 ? -22.647 6.999 7.268 1.00 77.06 155 ASN A O 1
ATOM 1265 N N . GLY A 1 156 ? -22.974 7.960 5.259 1.00 83.81 156 GLY A N 1
ATOM 1266 C CA . GLY A 1 156 ? -23.889 6.983 4.687 1.00 83.81 156 GLY A CA 1
ATOM 1267 C C . GLY A 1 156 ? -23.271 6.240 3.504 1.00 83.81 156 GLY A C 1
ATOM 1268 O O . GLY A 1 156 ? -22.054 6.148 3.372 1.00 83.81 156 GLY A O 1
ATOM 1269 N N . LEU A 1 157 ? -24.121 5.697 2.632 1.00 85.69 157 LEU A N 1
ATOM 1270 C CA . LEU A 1 157 ? -23.705 4.861 1.495 1.00 85.69 157 LEU A CA 1
ATOM 1271 C C . LEU A 1 157 ? -23.389 5.645 0.207 1.00 85.69 157 LEU A C 1
ATOM 1273 O O . LEU A 1 157 ? -23.029 5.037 -0.804 1.00 85.69 157 LEU A O 1
ATOM 1277 N N . GLY A 1 158 ? -23.539 6.974 0.225 1.00 85.12 158 GLY A N 1
ATOM 1278 C CA . GLY A 1 158 ? -23.210 7.851 -0.905 1.00 85.12 158 GLY A CA 1
ATOM 1279 C C . GLY A 1 158 ? -24.074 7.644 -2.156 1.00 85.12 158 GLY A C 1
ATOM 1280 O O . GLY A 1 158 ? -23.640 7.931 -3.271 1.00 85.12 158 GLY A O 1
ATOM 1281 N N . ILE A 1 159 ? -25.295 7.114 -2.025 1.00 87.12 159 ILE A N 1
ATOM 1282 C CA . ILE A 1 159 ? -26.169 6.907 -3.187 1.00 87.12 159 ILE A CA 1
ATOM 1283 C C . ILE A 1 159 ? -26.570 8.271 -3.762 1.00 87.12 159 ILE A C 1
ATOM 1285 O O . ILE A 1 159 ? -27.182 9.093 -3.085 1.00 87.12 159 ILE A O 1
ATOM 1289 N N . GLY A 1 160 ? -26.228 8.516 -5.028 1.00 84.31 160 GLY A N 1
ATOM 1290 C CA . GLY A 1 160 ? -26.587 9.752 -5.727 1.00 84.31 160 GLY A CA 1
ATOM 1291 C C . GLY A 1 160 ? -25.850 11.007 -5.246 1.00 84.31 160 GLY A C 1
ATOM 1292 O O . GLY A 1 160 ? -26.223 12.100 -5.669 1.00 84.31 160 GLY A O 1
ATOM 1293 N N . SER A 1 161 ? -24.823 10.883 -4.397 1.00 84.69 161 SER A N 1
ATOM 1294 C CA . SER A 1 161 ? -23.941 12.006 -4.070 1.00 84.69 161 SER A CA 1
ATOM 1295 C C . SER A 1 161 ? -23.001 12.304 -5.234 1.00 84.69 161 SER A C 1
ATOM 1297 O O . SER A 1 161 ? -22.454 11.390 -5.852 1.00 84.69 161 SER A O 1
ATOM 1299 N N . ILE A 1 162 ? -22.806 13.588 -5.520 1.00 85.06 162 ILE A N 1
ATOM 1300 C CA . ILE A 1 162 ? -21.890 14.064 -6.553 1.00 85.06 162 ILE A CA 1
ATOM 1301 C C . ILE A 1 162 ? -20.698 14.706 -5.855 1.00 85.06 162 ILE A C 1
ATOM 1303 O O . ILE A 1 162 ? -20.867 15.603 -5.033 1.00 85.06 162 ILE A O 1
ATOM 1307 N N . GLU A 1 163 ? -19.502 14.254 -6.201 1.00 84.62 163 GLU A N 1
ATOM 1308 C CA . GLU A 1 163 ? -18.247 14.768 -5.663 1.00 84.62 163 GLU A CA 1
ATOM 1309 C C . GLU A 1 163 ? -17.453 15.415 -6.793 1.00 84.62 163 GLU A C 1
ATOM 1311 O O . GLU A 1 163 ? -17.133 14.762 -7.788 1.00 84.62 163 GLU A O 1
ATOM 1316 N N . LEU A 1 164 ? -17.181 16.716 -6.672 1.00 85.88 164 LEU A N 1
ATOM 1317 C CA . LEU A 1 164 ? -16.420 17.484 -7.665 1.00 85.88 164 LEU A CA 1
ATOM 1318 C C . LEU A 1 164 ? -15.003 17.825 -7.176 1.00 85.88 164 LEU A C 1
ATOM 1320 O O . LEU A 1 164 ? -14.253 18.521 -7.870 1.00 85.88 164 LEU A O 1
ATOM 1324 N N . ASP A 1 165 ? -14.622 17.323 -6.000 1.00 85.50 165 ASP A N 1
ATOM 1325 C CA . ASP A 1 165 ? -13.259 17.399 -5.488 1.00 85.50 165 ASP A CA 1
ATOM 1326 C C . ASP A 1 165 ? -12.426 16.206 -5.961 1.00 85.50 165 ASP A C 1
ATOM 1328 O O . ASP A 1 165 ? -12.578 15.073 -5.504 1.00 85.50 165 ASP A O 1
ATOM 1332 N N . TRP A 1 166 ? -11.489 16.481 -6.864 1.00 82.06 166 TRP A N 1
ATOM 1333 C CA . TRP A 1 166 ? -10.569 15.474 -7.382 1.00 82.06 166 TRP A CA 1
ATOM 1334 C C . TRP A 1 166 ? -9.733 14.794 -6.287 1.00 82.06 166 TRP A C 1
ATOM 1336 O O . TRP A 1 166 ? -9.409 13.615 -6.418 1.00 82.06 166 TRP A O 1
ATOM 1346 N N . ASN A 1 167 ? -9.374 15.497 -5.206 1.00 78.88 167 ASN A N 1
ATOM 1347 C CA . ASN A 1 167 ? -8.561 14.888 -4.150 1.00 78.88 167 ASN A CA 1
ATOM 1348 C C . ASN A 1 167 ? -9.351 13.869 -3.356 1.00 78.88 167 ASN A C 1
ATOM 1350 O O . ASN A 1 167 ? -8.806 12.822 -3.019 1.00 78.88 167 ASN A O 1
ATOM 1354 N N . ALA A 1 168 ? -10.625 14.143 -3.100 1.00 76.56 168 ALA A N 1
ATOM 1355 C CA . ALA A 1 168 ? -11.476 13.196 -2.411 1.00 76.56 168 ALA A CA 1
ATOM 1356 C C . ALA A 1 168 ? -11.643 11.904 -3.233 1.00 76.56 168 ALA A C 1
ATOM 1358 O O . ALA A 1 168 ? -11.412 10.819 -2.699 1.00 76.56 168 ALA A O 1
ATOM 1359 N N . TRP A 1 169 ? -11.836 12.010 -4.556 1.00 75.12 169 TRP A N 1
ATOM 1360 C CA . TRP A 1 169 ? -11.814 10.856 -5.469 1.00 75.12 169 TRP A CA 1
ATOM 1361 C C . TRP A 1 169 ? -10.502 10.060 -5.410 1.00 75.12 169 TRP A C 1
ATOM 1363 O O . TRP A 1 169 ? -10.503 8.839 -5.226 1.00 75.12 169 TRP A O 1
ATOM 1373 N N . VAL A 1 170 ? -9.368 10.743 -5.595 1.00 75.62 170 VAL A N 1
ATOM 1374 C CA . VAL A 1 170 ? -8.060 10.084 -5.735 1.00 75.62 170 VAL A CA 1
ATOM 1375 C C . VAL A 1 170 ? -7.521 9.559 -4.406 1.00 75.62 170 VAL A C 1
ATOM 1377 O O . VAL A 1 170 ? -6.754 8.597 -4.414 1.00 75.62 170 VAL A O 1
ATOM 1380 N N . SER A 1 171 ? -7.949 10.123 -3.273 1.00 66.81 171 SER A N 1
ATOM 1381 C CA . SER A 1 171 ? -7.477 9.733 -1.938 1.00 66.81 171 SER A CA 1
ATOM 1382 C C . SER A 1 171 ? -7.754 8.268 -1.580 1.00 66.81 171 SER A C 1
ATOM 1384 O O . SER A 1 171 ? -6.975 7.680 -0.836 1.00 66.81 171 SER A O 1
ATOM 1386 N N . PHE A 1 172 ? -8.807 7.658 -2.140 1.00 64.44 172 PHE A N 1
ATOM 1387 C CA . PHE A 1 172 ? -9.182 6.270 -1.839 1.00 64.44 172 PHE A CA 1
ATOM 1388 C C . PHE A 1 172 ? -9.002 5.305 -3.016 1.00 64.44 172 PHE A C 1
ATOM 1390 O O . PHE A 1 172 ? -8.533 4.186 -2.818 1.00 64.44 172 PHE A O 1
ATOM 1397 N N . LEU A 1 173 ? -9.368 5.706 -4.239 1.00 67.69 173 LEU A N 1
ATOM 1398 C CA . LEU A 1 173 ? -9.337 4.822 -5.418 1.00 67.69 173 LEU A CA 1
ATOM 1399 C C . LEU A 1 173 ? -8.060 4.973 -6.264 1.00 67.69 173 LEU A C 1
ATOM 1401 O O . LEU A 1 173 ? -7.872 4.246 -7.244 1.00 67.69 173 LEU A O 1
ATOM 1405 N N . GLY A 1 174 ? -7.182 5.914 -5.903 1.00 73.69 174 GLY A N 1
ATOM 1406 C CA . GLY A 1 174 ? -6.091 6.355 -6.763 1.00 73.69 174 GLY A CA 1
ATOM 1407 C C . GLY A 1 174 ? -6.608 7.101 -7.997 1.00 73.69 174 GLY A C 1
ATOM 1408 O O . GLY A 1 174 ? -7.776 7.473 -8.090 1.00 73.69 174 GLY A O 1
ATOM 1409 N N . SER A 1 175 ? -5.730 7.348 -8.972 1.00 78.31 175 SER A N 1
ATOM 1410 C CA . SER A 1 175 ? -6.141 8.020 -10.209 1.00 78.31 175 SER A CA 1
ATOM 1411 C C . SER A 1 175 ? -6.948 7.060 -11.092 1.00 78.31 175 SER A C 1
ATOM 1413 O O . SER A 1 175 ? -6.383 6.088 -11.598 1.00 78.31 175 SER A O 1
ATOM 1415 N N . PRO A 1 176 ? -8.243 7.316 -11.361 1.00 78.81 176 PRO A N 1
ATOM 1416 C CA . PRO A 1 176 ? -9.021 6.438 -12.228 1.00 78.81 176 PRO A CA 1
ATOM 1417 C C . PRO A 1 176 ? -8.459 6.444 -13.654 1.00 78.81 176 PRO A C 1
ATOM 1419 O O . PRO A 1 176 ? -8.485 5.423 -14.327 1.00 78.81 176 PRO A O 1
ATOM 1422 N N . ILE A 1 177 ? -7.853 7.548 -14.099 1.00 84.88 177 ILE A N 1
ATOM 1423 C CA . ILE A 1 177 ? -7.341 7.722 -15.468 1.00 84.88 177 ILE A CA 1
ATOM 1424 C C . ILE A 1 177 ? -6.296 6.658 -15.842 1.00 84.88 177 ILE A C 1
ATOM 1426 O O . ILE A 1 177 ? -6.183 6.293 -17.011 1.00 84.88 177 ILE A O 1
ATOM 1430 N N . VAL A 1 178 ? -5.539 6.143 -14.867 1.00 85.69 178 VAL A N 1
ATOM 1431 C CA . VAL A 1 178 ? -4.494 5.134 -15.120 1.00 85.69 178 VAL A CA 1
ATOM 1432 C C . VAL A 1 178 ? -5.010 3.696 -15.067 1.00 85.69 178 VAL A C 1
ATOM 1434 O O . VAL A 1 178 ? -4.311 2.776 -15.487 1.00 85.69 178 VAL A O 1
ATOM 1437 N N . VAL A 1 179 ? -6.221 3.483 -14.554 1.00 88.06 179 VAL A N 1
ATOM 1438 C CA . VAL A 1 179 ? -6.814 2.157 -14.365 1.00 88.06 179 VAL A CA 1
ATOM 1439 C C . VAL A 1 179 ? -7.588 1.774 -15.631 1.00 88.06 179 VAL A C 1
ATOM 1441 O O . VAL A 1 179 ? -8.430 2.551 -16.082 1.00 88.06 179 VAL A O 1
ATOM 1444 N N . PRO A 1 180 ? -7.365 0.582 -16.216 1.00 90.88 180 PRO A N 1
ATOM 1445 C CA . PRO A 1 180 ? -8.122 0.133 -17.380 1.00 90.88 180 PRO A CA 1
ATOM 1446 C C . PRO A 1 180 ? -9.634 0.125 -17.125 1.00 90.88 180 PRO A C 1
ATOM 1448 O O . PRO A 1 180 ? -10.094 -0.335 -16.081 1.00 90.88 180 PRO A O 1
ATOM 1451 N N . PHE A 1 181 ? -10.415 0.551 -18.119 1.00 90.31 181 PHE A N 1
ATOM 1452 C CA . PHE A 1 181 ? -11.874 0.684 -18.011 1.00 90.31 181 PHE A CA 1
ATOM 1453 C C . PHE A 1 181 ? -12.583 -0.597 -17.545 1.00 90.31 181 PHE A C 1
ATOM 1455 O O . PHE A 1 181 ? -13.466 -0.558 -16.692 1.00 90.31 181 PHE A O 1
ATOM 1462 N N . TRP A 1 182 ? -12.158 -1.759 -18.049 1.00 91.94 182 TRP A N 1
ATOM 1463 C CA . TRP A 1 182 ? -12.736 -3.038 -17.632 1.00 91.94 182 TRP A CA 1
ATOM 1464 C C . TRP A 1 182 ? -12.527 -3.299 -16.130 1.00 91.94 182 TRP A C 1
ATOM 1466 O O . TRP A 1 182 ? -13.417 -3.834 -15.472 1.00 91.94 182 TRP A O 1
ATOM 1476 N N . ALA A 1 183 ? -11.380 -2.900 -15.569 1.00 90.44 183 ALA A N 1
ATOM 1477 C CA . ALA A 1 183 ? -11.076 -3.084 -14.154 1.00 90.44 183 ALA A CA 1
ATOM 1478 C C . ALA A 1 183 ? -11.909 -2.120 -13.297 1.00 90.44 183 ALA A C 1
ATOM 1480 O O . ALA A 1 183 ? -12.442 -2.524 -12.267 1.00 90.44 183 ALA A O 1
ATOM 1481 N N . GLN A 1 184 ? -12.108 -0.885 -13.771 1.00 89.44 184 GLN A N 1
ATOM 1482 C CA . GLN A 1 184 ? -12.995 0.087 -13.126 1.00 89.44 184 GLN A CA 1
ATOM 1483 C C . GLN A 1 184 ? -14.440 -0.417 -13.043 1.00 89.44 184 GLN A C 1
ATOM 1485 O O . GLN A 1 184 ? -15.050 -0.325 -11.982 1.00 89.44 184 GLN A O 1
ATOM 1490 N N . ILE A 1 185 ? -14.978 -0.998 -14.124 1.00 92.12 185 ILE A N 1
ATOM 1491 C CA . ILE A 1 185 ? -16.330 -1.580 -14.107 1.00 92.12 185 ILE A CA 1
ATOM 1492 C C . ILE A 1 185 ? -16.426 -2.698 -13.062 1.00 92.12 185 ILE A C 1
ATOM 1494 O O . ILE A 1 185 ? -17.402 -2.751 -12.320 1.00 92.12 185 ILE A O 1
ATOM 1498 N N . ASN A 1 186 ? -15.419 -3.571 -12.965 1.00 91.38 186 ASN A N 1
ATOM 1499 C CA . ASN A 1 186 ? -15.418 -4.645 -11.967 1.00 91.38 186 ASN A CA 1
ATOM 1500 C C . ASN A 1 186 ? -15.420 -4.096 -10.529 1.00 91.38 186 ASN A C 1
ATOM 1502 O O . ASN A 1 186 ? -16.185 -4.580 -9.696 1.00 91.38 186 ASN A O 1
ATOM 1506 N N . ILE A 1 187 ? -14.619 -3.061 -10.249 1.00 89.25 187 ILE A N 1
ATOM 1507 C CA . ILE A 1 187 ? -14.616 -2.376 -8.946 1.00 89.25 187 ILE A CA 1
ATOM 1508 C C . ILE A 1 187 ? -15.985 -1.754 -8.663 1.00 89.25 187 ILE A C 1
ATOM 1510 O O . ILE A 1 187 ? -16.515 -1.931 -7.569 1.00 89.25 187 ILE A O 1
ATOM 1514 N N . LEU A 1 188 ? -16.581 -1.076 -9.648 1.00 90.12 188 LEU A N 1
ATOM 1515 C CA . LEU A 1 188 ? -17.898 -0.458 -9.510 1.00 90.12 188 LEU A CA 1
ATOM 1516 C C . LEU A 1 188 ? -18.982 -1.499 -9.207 1.00 90.12 188 LEU A C 1
ATOM 1518 O O . LEU A 1 188 ? -19.774 -1.299 -8.292 1.00 90.12 188 LEU A O 1
ATOM 1522 N N . ILE A 1 189 ? -18.999 -2.627 -9.923 1.00 94.00 189 ILE A N 1
ATOM 1523 C CA . ILE A 1 189 ? -19.943 -3.725 -9.666 1.00 94.00 189 ILE A CA 1
ATOM 1524 C C . ILE A 1 189 ? -19.757 -4.265 -8.243 1.00 94.00 189 ILE A C 1
ATOM 1526 O O . ILE A 1 189 ? -20.744 -4.456 -7.530 1.00 94.00 189 ILE A O 1
ATOM 1530 N N . GLY A 1 190 ? -18.510 -4.472 -7.807 1.00 91.50 190 GLY A N 1
ATOM 1531 C CA . GLY A 1 190 ? -18.199 -4.907 -6.444 1.00 91.50 190 GLY A CA 1
ATOM 1532 C C . GLY A 1 190 ? -18.693 -3.917 -5.386 1.00 91.50 190 GLY A C 1
ATOM 1533 O O . GLY A 1 190 ? -19.355 -4.317 -4.428 1.00 91.50 190 GLY A O 1
ATOM 1534 N N . PHE A 1 191 ? -18.445 -2.622 -5.598 1.00 89.75 191 PHE A N 1
ATOM 1535 C CA . PHE A 1 191 ? -18.907 -1.548 -4.723 1.00 89.75 191 PHE A CA 1
ATOM 1536 C C . PHE A 1 191 ? -20.435 -1.489 -4.645 1.00 89.75 191 PHE A C 1
ATOM 1538 O O . PHE A 1 191 ? -20.983 -1.533 -3.548 1.00 89.75 191 PHE A O 1
ATOM 1545 N N . VAL A 1 192 ? -21.136 -1.465 -5.784 1.00 92.81 192 VAL A N 1
ATOM 1546 C CA . VAL A 1 192 ? -22.608 -1.441 -5.831 1.00 92.81 192 VAL A CA 1
ATOM 1547 C C . VAL A 1 192 ? -23.190 -2.665 -5.124 1.00 92.81 192 VAL A C 1
ATOM 1549 O O . VAL A 1 192 ? -24.112 -2.541 -4.320 1.00 92.81 192 VAL A O 1
ATOM 1552 N N . THR A 1 193 ? -22.620 -3.847 -5.358 1.00 93.25 193 THR A N 1
ATOM 1553 C CA . THR A 1 193 ? -23.087 -5.088 -4.727 1.00 93.25 193 THR A CA 1
ATOM 1554 C C . THR A 1 193 ? -22.930 -5.037 -3.207 1.00 93.25 193 THR A C 1
ATOM 1556 O O . THR A 1 193 ? -23.866 -5.352 -2.475 1.00 93.25 193 THR A O 1
ATOM 1559 N N . LEU A 1 194 ? -21.774 -4.606 -2.701 1.00 91.62 194 LEU A N 1
ATOM 1560 C CA . LEU A 1 194 ? -21.520 -4.564 -1.263 1.00 91.62 194 LEU A CA 1
ATOM 1561 C C . LEU A 1 194 ? -22.241 -3.399 -0.572 1.00 91.62 194 LEU A C 1
ATOM 1563 O O . LEU A 1 194 ? -22.983 -3.600 0.393 1.00 91.62 194 LEU A O 1
ATOM 1567 N N . ALA A 1 195 ? -22.000 -2.178 -1.043 1.00 90.06 195 ALA A N 1
ATOM 1568 C CA . ALA A 1 195 ? -22.446 -0.957 -0.391 1.00 90.06 195 ALA A CA 1
ATOM 1569 C C . ALA A 1 195 ? -23.930 -0.683 -0.639 1.00 90.06 195 ALA A C 1
ATOM 1571 O O . ALA A 1 195 ? -24.615 -0.274 0.286 1.00 90.06 195 ALA A O 1
ATOM 1572 N N . TRP A 1 196 ? -24.453 -0.912 -1.848 1.00 91.25 196 TRP A N 1
ATOM 1573 C CA . TRP A 1 196 ? -25.829 -0.520 -2.194 1.00 91.25 196 TRP A CA 1
ATOM 1574 C C . TRP A 1 196 ? -26.839 -1.668 -2.148 1.00 91.25 196 TRP A C 1
ATOM 1576 O O . TRP A 1 196 ? -28.038 -1.405 -2.110 1.00 91.25 196 TRP A O 1
ATOM 1586 N N . ILE A 1 197 ? -26.387 -2.926 -2.119 1.00 93.06 197 ILE A N 1
ATOM 1587 C CA . ILE A 1 197 ? -27.276 -4.096 -2.043 1.00 93.06 197 ILE A CA 1
ATOM 1588 C C . ILE A 1 197 ? -27.108 -4.817 -0.702 1.00 93.06 197 ILE A C 1
ATOM 1590 O O . ILE A 1 197 ? -28.019 -4.795 0.124 1.00 93.06 197 ILE A O 1
ATOM 1594 N N . ILE A 1 198 ? -25.944 -5.426 -0.448 1.00 93.38 198 ILE A N 1
ATOM 1595 C CA . ILE A 1 198 ? -25.720 -6.271 0.739 1.00 93.38 198 ILE A CA 1
ATOM 1596 C C . ILE A 1 198 ? -25.863 -5.465 2.036 1.00 93.38 198 ILE A C 1
ATOM 1598 O O . ILE A 1 198 ? -26.542 -5.909 2.962 1.00 93.38 198 ILE A O 1
ATOM 1602 N N . THR A 1 199 ? -25.261 -4.274 2.105 1.00 92.19 199 THR A N 1
ATOM 1603 C CA . THR A 1 199 ? -25.253 -3.463 3.332 1.00 92.19 199 THR A CA 1
ATOM 1604 C C . THR A 1 199 ? -26.659 -3.006 3.749 1.00 92.19 199 THR A C 1
ATOM 1606 O O . THR A 1 199 ? -27.033 -3.280 4.892 1.00 92.19 199 THR A O 1
ATOM 1609 N N . PRO A 1 200 ? -27.488 -2.391 2.876 1.00 91.62 200 PRO A N 1
ATOM 1610 C CA . PRO A 1 200 ? -28.876 -2.077 3.206 1.00 91.62 200 PRO A CA 1
ATOM 1611 C C . PRO A 1 200 ? -29.689 -3.299 3.621 1.00 91.62 200 PRO A C 1
ATOM 1613 O O . PRO A 1 200 ? -30.404 -3.236 4.619 1.00 91.62 200 PRO A O 1
ATOM 1616 N N . ILE A 1 201 ? -29.564 -4.421 2.898 1.00 92.75 201 ILE A N 1
ATOM 1617 C CA . ILE A 1 201 ? -30.298 -5.650 3.226 1.00 92.75 201 ILE A CA 1
ATOM 1618 C C . ILE A 1 201 ? -29.938 -6.107 4.638 1.00 92.75 201 ILE A C 1
ATOM 1620 O O . ILE A 1 201 ? -30.835 -6.320 5.452 1.00 92.75 201 ILE A O 1
ATOM 1624 N N . ALA A 1 202 ? -28.650 -6.205 4.965 1.00 91.88 202 ALA A N 1
ATOM 1625 C CA . ALA A 1 202 ? -28.196 -6.625 6.286 1.00 91.88 202 ALA A CA 1
ATOM 1626 C C . ALA A 1 202 ? -28.625 -5.648 7.392 1.00 91.88 202 ALA A C 1
ATOM 1628 O O . ALA A 1 202 ? -29.126 -6.073 8.432 1.00 91.88 202 ALA A O 1
ATOM 1629 N N . TYR A 1 203 ? -28.492 -4.341 7.153 1.00 90.69 203 TYR A N 1
ATOM 1630 C CA . TYR A 1 203 ? -28.813 -3.319 8.147 1.00 90.69 203 TYR A CA 1
ATOM 1631 C C . TYR A 1 203 ? -30.319 -3.241 8.445 1.00 90.69 203 TYR A C 1
ATOM 1633 O O . TYR A 1 203 ? -30.735 -3.269 9.606 1.00 90.69 203 TYR A O 1
ATOM 1641 N N . TYR A 1 204 ? -31.160 -3.191 7.406 1.00 90.12 204 TYR A N 1
ATOM 1642 C CA . TYR A 1 204 ? -32.609 -3.049 7.571 1.00 90.12 204 TYR A CA 1
ATOM 1643 C C . TYR A 1 204 ? -33.304 -4.356 7.963 1.00 90.12 204 TYR A C 1
ATOM 1645 O O . TYR A 1 204 ? -34.307 -4.294 8.680 1.00 90.12 204 TYR A O 1
ATOM 1653 N N . SER A 1 205 ? -32.750 -5.524 7.611 1.00 91.00 205 SER A N 1
ATOM 1654 C CA . SER A 1 205 ? -33.198 -6.824 8.148 1.00 91.00 205 SER A CA 1
ATOM 1655 C C . SER A 1 205 ? -32.785 -7.062 9.606 1.00 91.00 205 SER A C 1
ATOM 1657 O O . SER A 1 205 ? -33.183 -8.065 10.192 1.00 91.00 205 SER A O 1
ATOM 1659 N N . ASN A 1 206 ? -32.044 -6.124 10.213 1.00 89.50 206 ASN A N 1
ATOM 1660 C CA . ASN A 1 206 ? -31.520 -6.220 11.575 1.00 89.50 206 ASN A CA 1
ATOM 1661 C C . ASN A 1 206 ? -30.616 -7.450 11.787 1.00 89.50 206 ASN A C 1
ATOM 1663 O O . ASN A 1 206 ? -30.623 -8.066 12.856 1.00 89.50 206 ASN A O 1
ATOM 1667 N N . LEU A 1 207 ? -29.826 -7.807 10.769 1.00 88.00 207 LEU A N 1
ATOM 1668 C CA . LEU A 1 207 ? -28.841 -8.876 10.874 1.00 88.00 207 LEU A CA 1
ATOM 1669 C C . LEU A 1 207 ? -27.848 -8.543 12.000 1.00 88.00 207 LEU A C 1
ATOM 1671 O O . LEU A 1 207 ? -27.294 -7.447 12.047 1.00 88.00 207 LEU A O 1
ATOM 1675 N N . TRP A 1 208 ? -27.646 -9.477 12.931 1.00 86.38 208 TRP A N 1
ATOM 1676 C CA . TRP A 1 208 ? -26.780 -9.307 14.112 1.00 86.38 208 TRP A CA 1
ATOM 1677 C C . TRP A 1 208 ? -27.136 -8.125 15.028 1.00 86.38 208 TRP A C 1
ATOM 1679 O O . TRP A 1 208 ? -26.252 -7.573 15.682 1.00 86.38 208 TRP A O 1
ATOM 1689 N N . ASN A 1 209 ? -28.419 -7.748 15.099 1.00 86.69 209 ASN A N 1
ATOM 1690 C CA . ASN A 1 209 ? -28.887 -6.586 15.864 1.00 86.69 209 ASN A CA 1
ATOM 1691 C C . ASN A 1 209 ? -28.217 -5.271 15.430 1.00 86.69 209 ASN A C 1
ATOM 1693 O O . ASN A 1 209 ? -27.988 -4.378 16.238 1.00 86.69 209 ASN A O 1
ATOM 1697 N N . SER A 1 210 ? -27.905 -5.123 14.141 1.00 85.19 210 SER A N 1
ATOM 1698 C CA . SER A 1 210 ? -27.145 -3.983 13.621 1.00 85.19 210 SER A CA 1
ATOM 1699 C C . SER A 1 210 ? -27.824 -2.618 13.756 1.00 85.19 210 SER A C 1
ATOM 1701 O O . SER A 1 210 ? -27.150 -1.610 13.579 1.00 85.19 210 SER A O 1
ATOM 1703 N N . ARG A 1 211 ? -29.132 -2.539 14.044 1.00 84.06 211 ARG A N 1
ATOM 1704 C CA . ARG A 1 211 ? -29.860 -1.254 14.109 1.00 84.06 211 ARG A CA 1
ATOM 1705 C C . ARG A 1 211 ? -29.397 -0.325 15.232 1.00 84.06 211 ARG A C 1
ATOM 1707 O O . ARG A 1 211 ? -29.593 0.880 15.114 1.00 84.06 211 ARG A O 1
ATOM 1714 N N . VAL A 1 212 ? -28.785 -0.858 16.293 1.00 86.31 212 VAL A N 1
ATOM 1715 C CA . VAL A 1 212 ? -28.177 -0.032 17.355 1.00 86.31 212 VAL A CA 1
ATOM 1716 C C . VAL A 1 212 ? -26.835 0.573 16.930 1.00 86.31 212 VAL A C 1
ATOM 1718 O O . VAL A 1 212 ? -26.328 1.479 17.583 1.00 86.31 212 VAL A O 1
ATOM 1721 N N . LEU A 1 213 ? -26.262 0.090 15.825 1.00 87.69 213 LEU A N 1
ATOM 1722 C CA . LEU A 1 213 ? -24.981 0.534 15.291 1.00 87.69 213 LEU A CA 1
ATOM 1723 C C . LEU A 1 213 ? -25.178 1.550 14.151 1.00 87.69 213 LEU A C 1
ATOM 1725 O O . LEU A 1 213 ? -26.209 1.544 13.467 1.00 87.69 213 LEU A O 1
ATOM 1729 N N . PRO A 1 214 ? -24.182 2.414 13.889 1.00 86.94 214 PRO A N 1
ATOM 1730 C CA . PRO A 1 214 ? -24.156 3.213 12.666 1.00 86.94 214 PRO A CA 1
ATOM 1731 C C . PRO A 1 214 ? -24.043 2.318 11.421 1.00 86.94 214 PRO A C 1
ATOM 1733 O O . PRO A 1 214 ? -23.391 1.275 11.454 1.00 86.94 214 PRO A O 1
ATOM 1736 N N . ILE A 1 215 ? -24.648 2.745 10.305 1.00 86.12 215 ILE A N 1
ATOM 1737 C CA . ILE A 1 215 ? -24.642 1.985 9.042 1.00 86.12 215 ILE A CA 1
ATOM 1738 C C . ILE A 1 215 ? -23.229 1.829 8.460 1.00 86.12 215 ILE A C 1
ATOM 1740 O O . ILE A 1 215 ? -22.871 0.750 7.992 1.00 86.12 215 ILE A O 1
ATOM 1744 N N . VAL A 1 216 ? -22.412 2.884 8.550 1.00 86.62 216 VAL A N 1
ATOM 1745 C CA . VAL A 1 216 ? -21.008 2.896 8.133 1.00 86.62 216 VAL A CA 1
ATOM 1746 C C . VAL A 1 216 ? -20.142 3.350 9.303 1.00 86.62 216 VAL A C 1
ATOM 1748 O O . VAL A 1 216 ? -20.296 4.452 9.827 1.00 86.62 216 VAL A O 1
ATOM 1751 N N . SER A 1 217 ? -19.227 2.485 9.743 1.00 82.88 217 SER A N 1
ATOM 1752 C CA . SER A 1 217 ? -18.197 2.830 10.725 1.00 82.88 217 SER A CA 1
ATOM 1753 C C . SER A 1 217 ? -17.059 1.815 10.708 1.00 82.88 217 SER A C 1
ATOM 1755 O O . SER A 1 217 ? -17.302 0.620 10.553 1.00 82.88 217 SER A O 1
ATOM 1757 N N . ASN A 1 218 ? -15.837 2.303 10.928 1.00 74.75 218 ASN A N 1
ATOM 1758 C CA . ASN A 1 218 ? -14.615 1.516 11.120 1.00 74.75 218 ASN A CA 1
ATOM 1759 C C . ASN A 1 218 ? -14.268 1.283 12.606 1.00 74.75 218 ASN A C 1
ATOM 1761 O O . ASN A 1 218 ? -13.177 0.809 12.916 1.00 74.75 218 ASN A O 1
ATOM 1765 N N . ARG A 1 219 ? -15.157 1.667 13.533 1.00 77.88 219 ARG A N 1
ATOM 1766 C CA . ARG A 1 219 ? -14.966 1.487 14.979 1.00 77.88 219 ARG A CA 1
ATOM 1767 C C . ARG A 1 219 ? -15.647 0.217 15.479 1.00 77.88 219 ARG A C 1
ATOM 1769 O O . ARG A 1 219 ? -16.566 -0.306 14.853 1.00 77.88 219 ARG A O 1
ATOM 1776 N N . VAL A 1 220 ? -15.199 -0.231 16.646 1.00 81.62 220 VAL A N 1
ATOM 1777 C CA . VAL A 1 220 ? -15.780 -1.344 17.402 1.00 81.62 220 VAL A CA 1
ATOM 1778 C C . VAL A 1 220 ? -16.726 -0.840 18.492 1.00 81.62 220 VAL A C 1
ATOM 1780 O O . VAL A 1 220 ? -16.474 0.195 19.120 1.00 81.62 220 VAL A O 1
ATOM 1783 N N . PHE A 1 221 ? -17.811 -1.577 18.714 1.00 85.81 221 PHE A N 1
ATOM 1784 C CA . PHE A 1 221 ? -18.906 -1.197 19.605 1.00 85.81 221 PHE A CA 1
ATOM 1785 C C . PHE A 1 221 ? -19.206 -2.288 20.636 1.00 85.81 221 PHE A C 1
ATOM 1787 O O . PHE A 1 221 ? -18.871 -3.454 20.438 1.00 85.81 221 PHE A O 1
ATOM 1794 N N . THR A 1 222 ? -19.839 -1.906 21.742 1.00 86.62 222 THR A N 1
ATOM 1795 C CA . THR A 1 222 ? -20.486 -2.836 22.672 1.00 86.62 222 THR A CA 1
ATOM 1796 C C . THR A 1 222 ? -21.814 -3.326 22.090 1.00 86.62 222 THR A C 1
ATOM 1798 O O . THR A 1 222 ? -22.311 -2.789 21.096 1.00 86.62 222 THR A O 1
ATOM 1801 N N . VAL A 1 223 ? -22.420 -4.331 22.726 1.00 85.62 223 VAL A N 1
ATOM 1802 C CA . VAL A 1 223 ? -23.754 -4.841 22.360 1.00 85.62 223 VAL A CA 1
ATOM 1803 C C . VAL A 1 223 ? -24.821 -3.736 22.383 1.00 85.62 223 VAL A C 1
ATOM 1805 O O . VAL A 1 223 ? -25.716 -3.736 21.543 1.00 85.62 223 VAL A O 1
ATOM 1808 N N . ASP A 1 224 ? -24.668 -2.749 23.268 1.00 84.19 224 ASP A N 1
ATOM 1809 C CA . ASP A 1 224 ? -25.591 -1.617 23.425 1.00 84.19 224 ASP A CA 1
ATOM 1810 C C . ASP A 1 224 ? -25.344 -0.462 22.431 1.00 84.19 224 ASP A C 1
ATOM 1812 O O . ASP A 1 224 ? -26.049 0.545 22.457 1.00 84.19 224 ASP A O 1
ATOM 1816 N N . GLY A 1 225 ? -24.333 -0.569 21.559 1.00 82.31 225 GLY A N 1
ATOM 1817 C CA . GLY A 1 225 ? -24.011 0.449 20.549 1.00 82.31 225 GLY A CA 1
ATOM 1818 C C . GLY A 1 225 ? -23.092 1.582 21.020 1.00 82.31 225 GLY A C 1
ATOM 1819 O O . GLY A 1 225 ? -22.846 2.531 20.271 1.00 82.31 225 GLY A O 1
ATOM 1820 N N . TYR A 1 226 ? -22.521 1.488 22.224 1.00 86.69 226 TYR A N 1
ATOM 1821 C CA . TYR A 1 226 ? -21.485 2.417 22.684 1.00 86.69 226 TYR A CA 1
ATOM 1822 C C . TYR A 1 226 ? -20.114 2.046 22.117 1.00 86.69 226 TYR A C 1
ATOM 1824 O O . TYR A 1 226 ? -19.852 0.896 21.779 1.00 86.69 226 TYR A O 1
ATOM 1832 N N . ILE A 1 227 ? -19.208 3.021 22.012 1.00 81.81 227 ILE A N 1
ATOM 1833 C CA . ILE A 1 227 ? -17.828 2.756 21.576 1.00 81.81 227 ILE A CA 1
ATOM 1834 C C . ILE A 1 227 ? -17.141 1.873 22.622 1.00 81.81 227 ILE A C 1
ATOM 1836 O O . ILE A 1 227 ? -17.145 2.199 23.809 1.00 81.81 227 ILE A O 1
ATOM 1840 N N . TYR A 1 228 ? -16.533 0.777 22.172 1.00 81.75 228 TYR A N 1
ATOM 1841 C CA . TYR A 1 228 ? -15.931 -0.217 23.054 1.00 81.75 228 TYR A CA 1
ATOM 1842 C C . TYR A 1 228 ? -14.689 0.332 23.780 1.00 81.75 228 TYR A C 1
ATOM 1844 O O . TYR A 1 228 ? -13.746 0.803 23.135 1.00 81.75 228 TYR A O 1
ATOM 1852 N N . ASN A 1 229 ? -14.658 0.269 25.120 1.00 80.38 229 ASN A N 1
ATOM 1853 C CA . ASN A 1 229 ? -13.504 0.726 25.897 1.00 80.38 229 ASN A CA 1
ATOM 1854 C C . ASN A 1 229 ? -12.447 -0.376 26.036 1.00 80.38 229 ASN A C 1
ATOM 1856 O O . ASN A 1 229 ? -12.506 -1.246 26.899 1.00 80.38 229 ASN A O 1
ATOM 1860 N N . VAL A 1 230 ? -11.426 -0.284 25.196 1.00 73.69 230 VAL A N 1
ATOM 1861 C CA . VAL A 1 230 ? -10.349 -1.271 25.073 1.00 73.69 230 VAL A CA 1
ATOM 1862 C C . VAL A 1 230 ? -9.502 -1.371 26.343 1.00 73.69 230 VAL A C 1
ATOM 1864 O O . VAL A 1 230 ? -9.112 -2.464 26.749 1.00 73.69 230 VAL A O 1
ATOM 1867 N N . SER A 1 231 ? -9.246 -0.245 27.010 1.00 74.25 231 SER A N 1
ATOM 1868 C CA . SER A 1 231 ? -8.437 -0.212 28.233 1.00 74.25 231 SER A CA 1
ATOM 1869 C C . SER A 1 231 ? -9.078 -0.984 29.388 1.00 74.25 231 SER A C 1
ATOM 1871 O O . SER A 1 231 ? -8.378 -1.345 30.326 1.00 74.25 231 SER A O 1
ATOM 1873 N N . ALA A 1 232 ? -10.390 -1.243 29.330 1.00 76.69 232 ALA A N 1
ATOM 1874 C CA . ALA A 1 232 ? -11.100 -2.010 30.349 1.00 76.69 232 ALA A CA 1
ATOM 1875 C C . ALA A 1 232 ? -10.843 -3.525 30.254 1.00 76.69 232 ALA A C 1
ATOM 1877 O O . ALA A 1 232 ? -10.986 -4.225 31.253 1.00 76.69 232 ALA A O 1
ATOM 1878 N N . VAL A 1 233 ? -10.445 -4.033 29.080 1.00 77.56 233 VAL A N 1
ATOM 1879 C CA . VAL A 1 233 ? -10.252 -5.478 28.834 1.00 77.56 233 VAL A CA 1
ATOM 1880 C C . VAL A 1 233 ? -8.792 -5.894 28.665 1.00 77.56 233 VAL A C 1
ATOM 1882 O O . VAL A 1 233 ? -8.492 -7.085 28.595 1.00 77.56 233 VAL A O 1
ATOM 1885 N N . LEU A 1 234 ? -7.866 -4.935 28.625 1.00 77.56 234 LEU A N 1
ATOM 1886 C CA . LEU A 1 234 ? -6.428 -5.197 28.594 1.00 77.56 234 LEU A CA 1
ATOM 1887 C C . LEU A 1 234 ? -5.838 -5.150 30.009 1.00 77.56 234 LEU A C 1
ATOM 1889 O O . LEU A 1 234 ? -6.176 -4.281 30.809 1.00 77.56 234 LEU A O 1
ATOM 1893 N N . ASN A 1 235 ? -4.920 -6.064 30.326 1.00 76.06 235 ASN A N 1
ATOM 1894 C CA . ASN A 1 235 ? -4.162 -6.009 31.576 1.00 76.06 235 ASN A CA 1
ATOM 1895 C C . ASN A 1 235 ? -3.010 -4.979 31.506 1.00 76.06 235 ASN A C 1
ATOM 1897 O O . ASN A 1 235 ? -2.720 -4.398 30.461 1.00 76.06 235 ASN A O 1
ATOM 1901 N N . SER A 1 236 ? -2.283 -4.798 32.614 1.00 66.81 236 SER A N 1
ATOM 1902 C CA . SER A 1 236 ? -1.129 -3.882 32.711 1.00 66.81 236 SER A CA 1
ATOM 1903 C C . SER A 1 236 ? 0.045 -4.204 31.768 1.00 66.81 236 SER A C 1
ATOM 1905 O O . SER A 1 236 ? 0.885 -3.346 31.508 1.00 66.81 236 SER A O 1
ATOM 1907 N N . LYS A 1 237 ? 0.105 -5.428 31.234 1.00 64.75 237 LYS A N 1
ATOM 1908 C CA . LYS A 1 237 ? 1.046 -5.889 30.201 1.00 64.75 237 LYS A CA 1
ATOM 1909 C C . LYS A 1 237 ? 0.460 -5.816 28.783 1.00 64.75 237 LYS A C 1
ATOM 1911 O O . LYS A 1 237 ? 1.058 -6.387 27.878 1.00 64.75 237 LYS A O 1
ATOM 1916 N N . LEU A 1 238 ? -0.676 -5.136 28.587 1.00 70.50 238 LEU A N 1
ATOM 1917 C CA . LEU A 1 238 ? -1.373 -4.974 27.302 1.00 70.50 238 LEU A CA 1
ATOM 1918 C C . LEU A 1 238 ? -1.833 -6.289 26.660 1.00 70.50 238 LEU A C 1
ATOM 1920 O O . LEU A 1 238 ? -2.049 -6.350 25.452 1.00 70.50 238 LEU A O 1
ATOM 1924 N N . ARG A 1 239 ? -2.006 -7.333 27.474 1.00 75.06 239 ARG A N 1
ATOM 1925 C CA . ARG A 1 239 ? -2.591 -8.602 27.038 1.00 75.06 239 ARG A CA 1
ATOM 1926 C C . ARG A 1 239 ? -4.074 -8.639 27.349 1.00 75.06 239 ARG A C 1
ATOM 1928 O O . ARG A 1 239 ? -4.502 -8.015 28.322 1.00 75.06 239 ARG A O 1
ATOM 1935 N N . LEU A 1 240 ? -4.835 -9.390 26.558 1.00 76.69 240 LEU A N 1
ATOM 1936 C CA . LEU A 1 240 ? -6.250 -9.612 26.839 1.00 76.69 240 LEU A CA 1
ATOM 1937 C C . LEU A 1 240 ? -6.412 -10.246 28.229 1.00 76.69 240 LEU A C 1
ATOM 1939 O O . LEU A 1 240 ? -5.762 -11.241 28.552 1.00 76.69 240 LEU A O 1
ATOM 1943 N N . ASN A 1 241 ? -7.264 -9.648 29.057 1.00 80.56 241 ASN A N 1
ATOM 1944 C CA . ASN A 1 241 ? -7.712 -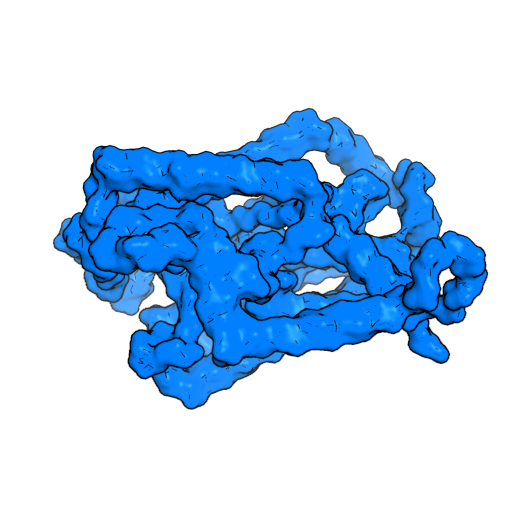10.245 30.303 1.00 80.56 241 ASN A CA 1
ATOM 1945 C C . ASN A 1 241 ? -9.062 -10.932 30.064 1.00 80.56 241 ASN A C 1
ATOM 1947 O O . ASN A 1 241 ? -10.096 -10.268 30.048 1.00 80.56 241 ASN A O 1
ATOM 1951 N N . GLU A 1 242 ? -9.046 -12.255 29.899 1.00 80.25 242 GLU A N 1
ATOM 1952 C CA . GLU A 1 242 ? -10.233 -13.057 29.556 1.00 80.25 242 GLU A CA 1
ATOM 1953 C C . GLU A 1 242 ? -11.385 -12.882 30.563 1.00 80.25 242 GLU A C 1
ATOM 1955 O O . GLU A 1 242 ? -12.556 -12.898 30.190 1.00 80.25 242 GLU A O 1
ATOM 1960 N N . THR A 1 243 ? -11.086 -12.680 31.853 1.00 83.06 243 THR A N 1
ATOM 1961 C CA . THR A 1 243 ? -12.131 -12.499 32.877 1.00 83.06 243 THR A CA 1
ATOM 1962 C C . THR A 1 243 ? -12.800 -11.134 32.766 1.00 83.06 243 THR A C 1
ATOM 1964 O O . THR A 1 243 ? -14.026 -11.051 32.815 1.00 83.06 243 THR A O 1
ATOM 1967 N N . ALA A 1 244 ? -12.013 -10.077 32.555 1.00 79.75 244 ALA A N 1
ATOM 1968 C CA . ALA A 1 244 ? -12.534 -8.734 32.321 1.00 79.75 244 ALA A CA 1
ATOM 1969 C C . ALA A 1 244 ? -13.298 -8.658 30.993 1.00 79.75 244 ALA A C 1
ATOM 1971 O O . ALA A 1 244 ? -14.337 -8.012 30.925 1.00 79.75 244 ALA A O 1
ATOM 1972 N N . TYR A 1 245 ? -12.830 -9.363 29.961 1.00 82.56 245 TYR A N 1
ATOM 1973 C CA . TYR A 1 245 ? -13.515 -9.459 28.675 1.00 82.56 245 TYR A CA 1
ATOM 1974 C C . TYR A 1 245 ? -14.895 -10.111 28.808 1.00 82.56 245 TYR A C 1
ATOM 1976 O O . TYR A 1 245 ? -15.895 -9.520 28.408 1.00 82.56 245 TYR A O 1
ATOM 1984 N N . LYS A 1 246 ? -14.980 -11.268 29.478 1.00 83.12 246 LYS A N 1
ATOM 1985 C CA . LYS A 1 246 ? -16.260 -11.953 29.732 1.00 83.12 246 LYS A CA 1
ATOM 1986 C C . LYS A 1 246 ? -17.240 -11.117 30.560 1.00 83.12 246 LYS A C 1
ATOM 1988 O O . LYS A 1 246 ? -18.444 -11.261 30.387 1.00 83.12 246 LYS A O 1
ATOM 1993 N N . GLN A 1 247 ? -16.742 -10.259 31.452 1.00 83.62 247 GLN A N 1
ATOM 1994 C CA . GLN A 1 247 ? -17.574 -9.350 32.249 1.00 83.62 247 GLN A CA 1
ATOM 1995 C C . GLN A 1 247 ? -18.023 -8.109 31.472 1.00 83.62 247 GLN A C 1
ATOM 1997 O O . GLN A 1 247 ? -19.139 -7.640 31.672 1.00 83.62 247 GLN A O 1
ATOM 2002 N N . TYR A 1 248 ? -17.157 -7.564 30.616 1.00 82.25 248 TYR A N 1
ATOM 2003 C CA . TYR A 1 248 ? -17.429 -6.346 29.853 1.00 82.25 248 TYR A CA 1
ATOM 2004 C C . TYR A 1 248 ? -18.308 -6.607 28.619 1.00 82.25 248 TYR A C 1
ATOM 2006 O O . TYR A 1 248 ? -19.086 -5.742 28.223 1.00 82.25 248 TYR A O 1
ATOM 2014 N N . GLY A 1 249 ? -18.229 -7.814 28.054 1.00 80.88 249 GLY A N 1
ATOM 2015 C CA . GLY A 1 249 ? -19.076 -8.280 26.961 1.00 80.88 249 GLY A CA 1
ATOM 2016 C C . GLY A 1 249 ? -18.382 -8.301 25.599 1.00 80.88 249 GLY A C 1
ATOM 2017 O O . GLY A 1 249 ? -17.294 -7.764 25.404 1.00 80.88 249 GLY A O 1
ATOM 2018 N N . GLU A 1 250 ? -19.039 -8.955 24.643 1.00 82.62 250 GLU A N 1
ATOM 2019 C CA . GLU A 1 250 ? -18.521 -9.175 23.291 1.00 82.62 250 GLU A CA 1
ATOM 2020 C C . GLU A 1 250 ? -18.378 -7.875 22.484 1.00 82.62 250 GLU A C 1
ATOM 2022 O O . GLU A 1 250 ? -19.157 -6.925 22.628 1.00 82.62 250 GLU A O 1
ATOM 2027 N N . ILE A 1 251 ? -17.425 -7.874 21.548 1.00 83.81 251 ILE A N 1
ATOM 2028 C CA . ILE A 1 251 ? -17.271 -6.789 20.576 1.00 83.81 251 ILE A CA 1
ATOM 2029 C C . ILE A 1 251 ? -18.255 -6.971 19.423 1.00 83.81 251 ILE A C 1
ATOM 2031 O O . ILE A 1 251 ? -18.351 -8.037 18.820 1.00 83.81 251 ILE A O 1
ATOM 2035 N N . ARG A 1 252 ? -18.919 -5.879 19.045 1.00 84.69 252 ARG A N 1
ATOM 2036 C CA . ARG A 1 252 ? -19.742 -5.778 17.842 1.00 84.69 252 ARG A CA 1
ATOM 2037 C C . ARG A 1 252 ? -19.080 -4.881 16.806 1.00 84.69 252 ARG A C 1
ATOM 2039 O O . ARG A 1 252 ? -18.473 -3.856 17.118 1.00 84.69 252 ARG A O 1
ATOM 2046 N N . MET A 1 253 ? -19.228 -5.271 15.547 1.00 86.25 253 MET A N 1
ATOM 2047 C CA . MET A 1 253 ? -18.808 -4.494 14.387 1.00 86.25 253 MET A CA 1
ATOM 2048 C C . MET A 1 253 ? -19.990 -4.270 13.449 1.00 86.25 253 MET A C 1
ATOM 2050 O O . MET A 1 253 ? -20.962 -5.025 13.465 1.00 86.25 253 MET A O 1
ATOM 2054 N N . THR A 1 254 ? -19.915 -3.216 12.639 1.00 88.25 254 THR A N 1
ATOM 2055 C CA . THR A 1 254 ? -20.971 -2.907 11.670 1.00 88.25 254 THR A CA 1
ATOM 2056 C C . THR A 1 254 ? -21.026 -3.981 10.572 1.00 88.25 254 THR A C 1
ATOM 2058 O O . THR A 1 254 ? -19.981 -4.531 10.204 1.00 88.25 254 THR A O 1
ATOM 2061 N N . PRO A 1 255 ? -22.209 -4.282 9.998 1.00 89.25 255 PRO A N 1
ATOM 2062 C CA . PRO A 1 255 ? -22.320 -5.271 8.925 1.00 89.25 255 PRO A CA 1
ATOM 2063 C C . PRO A 1 255 ? -21.422 -4.961 7.725 1.00 89.25 255 PRO A C 1
ATOM 2065 O O . PRO A 1 255 ? -20.762 -5.861 7.214 1.00 89.25 255 PRO A O 1
ATOM 2068 N N . ILE A 1 256 ? -21.331 -3.691 7.308 1.00 88.75 256 ILE A N 1
ATOM 2069 C CA . ILE A 1 256 ? -20.460 -3.289 6.194 1.00 88.75 256 ILE A CA 1
ATOM 2070 C C . ILE A 1 256 ? -18.990 -3.615 6.473 1.00 88.75 256 ILE A C 1
ATOM 2072 O O . ILE A 1 256 ? -18.282 -4.081 5.579 1.00 88.75 256 ILE A O 1
ATOM 2076 N N . PHE A 1 257 ? -18.533 -3.430 7.715 1.00 86.12 257 PHE A N 1
ATOM 2077 C CA . PHE A 1 257 ? -17.157 -3.724 8.096 1.00 86.12 257 PHE A CA 1
ATOM 2078 C C . PHE A 1 257 ? -16.899 -5.237 8.110 1.00 86.12 257 PHE A C 1
ATOM 2080 O O . PHE A 1 257 ? -15.911 -5.695 7.537 1.00 86.12 257 PHE A O 1
ATOM 2087 N N . ALA A 1 258 ? -17.839 -6.025 8.641 1.00 87.88 258 ALA A N 1
ATOM 2088 C CA . ALA A 1 258 ? -17.768 -7.487 8.618 1.00 87.88 258 ALA A CA 1
ATOM 2089 C C . ALA A 1 258 ? -17.744 -8.057 7.184 1.00 87.88 258 ALA A C 1
ATOM 2091 O O . ALA A 1 258 ? -16.886 -8.876 6.852 1.00 87.88 258 ALA A O 1
ATOM 2092 N N . PHE A 1 259 ? -18.637 -7.595 6.300 1.00 90.81 259 PHE A N 1
ATOM 2093 C CA . PHE A 1 259 ? -18.644 -8.031 4.899 1.00 90.81 259 PHE A CA 1
ATOM 2094 C C . PHE A 1 259 ? -17.396 -7.579 4.132 1.00 90.81 259 PHE A C 1
ATOM 2096 O O . PHE A 1 259 ? -16.906 -8.324 3.284 1.00 90.81 259 PHE A O 1
ATOM 2103 N N . SER A 1 260 ? -16.837 -6.407 4.449 1.00 88.25 260 SER A N 1
ATOM 2104 C CA . SER A 1 260 ? -15.569 -5.953 3.859 1.00 88.25 260 SER A CA 1
ATOM 2105 C C . SER A 1 260 ? -14.410 -6.893 4.211 1.00 88.25 260 SER A C 1
ATOM 2107 O O . SER A 1 260 ? -13.597 -7.221 3.341 1.00 88.25 260 SER A O 1
ATOM 2109 N N . TYR A 1 261 ? -14.356 -7.394 5.452 1.00 86.81 261 TYR A N 1
ATOM 2110 C CA . TYR A 1 261 ? -13.397 -8.433 5.837 1.00 86.81 261 TYR A CA 1
ATOM 2111 C C . TYR A 1 261 ? -13.642 -9.748 5.093 1.00 86.81 261 TYR A C 1
ATOM 2113 O O . TYR A 1 261 ? -12.703 -10.309 4.527 1.00 86.81 261 TYR A O 1
ATOM 2121 N N . ALA A 1 262 ? -14.893 -10.212 5.023 1.00 89.50 262 ALA A N 1
ATOM 2122 C CA . ALA A 1 262 ? -15.243 -11.441 4.310 1.00 89.50 262 ALA A CA 1
ATOM 2123 C C . ALA A 1 262 ? -14.821 -11.396 2.830 1.00 89.50 262 ALA A C 1
ATOM 2125 O O . ALA A 1 262 ? -14.204 -12.334 2.322 1.00 89.50 262 ALA A O 1
ATOM 2126 N N . ILE A 1 263 ? -15.084 -10.278 2.148 1.00 89.81 263 ILE A N 1
ATOM 2127 C CA . ILE A 1 263 ? -14.686 -10.075 0.750 1.00 89.81 263 ILE A CA 1
ATOM 2128 C C . ILE A 1 263 ? -13.168 -9.982 0.615 1.00 89.81 263 ILE A C 1
ATOM 2130 O O . ILE A 1 263 ? -12.619 -10.506 -0.350 1.00 89.81 263 ILE A O 1
ATOM 2134 N N . SER A 1 264 ? -12.472 -9.385 1.582 1.00 88.62 264 SER A N 1
ATOM 2135 C CA . SER A 1 264 ? -11.007 -9.338 1.584 1.00 88.62 264 SER A CA 1
ATOM 2136 C C . SER A 1 264 ? -10.396 -10.745 1.651 1.00 88.62 264 SER A C 1
ATOM 2138 O O . SER A 1 264 ? -9.493 -11.054 0.874 1.00 88.62 264 SER A O 1
ATOM 2140 N N . PHE A 1 265 ? -10.927 -11.642 2.492 1.00 90.19 265 PHE A N 1
ATOM 2141 C CA . PHE A 1 265 ? -10.505 -13.050 2.506 1.00 90.19 265 PHE A CA 1
ATOM 2142 C C . PHE A 1 265 ? -10.824 -13.766 1.188 1.00 90.19 265 PHE A C 1
ATOM 2144 O O . PHE A 1 265 ? -9.968 -14.465 0.639 1.00 90.19 265 PHE A O 1
ATOM 2151 N N . ALA A 1 266 ? -12.027 -13.553 0.645 1.00 91.69 266 ALA A N 1
ATOM 2152 C CA . ALA A 1 266 ? -12.431 -14.133 -0.633 1.00 91.69 266 ALA A CA 1
ATOM 2153 C C . ALA A 1 266 ? -11.538 -13.657 -1.792 1.00 91.69 266 ALA A C 1
ATOM 2155 O O . ALA A 1 266 ? -11.132 -14.468 -2.623 1.00 91.69 266 ALA A O 1
ATOM 2156 N N . ALA A 1 267 ? -11.176 -12.372 -1.826 1.00 90.31 267 ALA A N 1
ATOM 2157 C CA . ALA A 1 267 ? -10.309 -11.789 -2.843 1.00 90.31 267 ALA A CA 1
ATOM 2158 C C . ALA A 1 267 ? -8.911 -12.417 -2.820 1.00 90.31 267 ALA A C 1
ATOM 2160 O O . ALA A 1 267 ? -8.383 -12.786 -3.866 1.00 90.31 267 ALA A O 1
ATOM 2161 N N . ILE A 1 268 ? -8.331 -12.607 -1.634 1.00 89.88 268 ILE A N 1
ATOM 2162 C CA . ILE A 1 268 ? -7.002 -13.211 -1.476 1.00 89.88 268 ILE A CA 1
ATOM 2163 C C . ILE A 1 268 ? -6.991 -14.663 -1.986 1.00 89.88 268 ILE A C 1
ATOM 2165 O O . ILE A 1 268 ? -6.085 -15.051 -2.730 1.00 89.88 268 ILE A O 1
ATOM 2169 N N . ALA A 1 269 ? -8.020 -15.451 -1.659 1.00 91.75 269 ALA A N 1
ATOM 2170 C CA . ALA A 1 269 ? -8.174 -16.808 -2.185 1.00 91.75 269 ALA A CA 1
ATOM 2171 C C . ALA A 1 269 ? -8.396 -16.813 -3.709 1.00 91.75 269 ALA A C 1
ATOM 2173 O O . ALA A 1 269 ? -7.751 -17.575 -4.435 1.00 91.75 269 ALA A O 1
ATOM 2174 N N . ALA A 1 270 ? -9.262 -15.926 -4.208 1.00 92.62 270 ALA A N 1
ATOM 2175 C CA . ALA A 1 270 ? -9.569 -15.802 -5.628 1.00 92.62 270 ALA A CA 1
ATOM 2176 C C . ALA A 1 270 ? -8.332 -15.444 -6.460 1.00 92.62 270 ALA A C 1
ATOM 2178 O O . ALA A 1 270 ? -8.161 -15.987 -7.547 1.00 92.62 270 ALA A O 1
ATOM 2179 N N . VAL A 1 271 ? -7.439 -14.592 -5.949 1.00 92.00 271 VAL A N 1
ATOM 2180 C CA . VAL A 1 271 ? -6.192 -14.216 -6.634 1.00 92.00 271 VAL A CA 1
ATOM 2181 C C . VAL A 1 271 ? -5.275 -15.414 -6.824 1.00 92.00 271 VAL A C 1
ATOM 2183 O O . VAL A 1 271 ? -4.775 -15.611 -7.928 1.00 92.00 271 VAL A O 1
ATOM 2186 N N . ILE A 1 272 ? -5.086 -16.250 -5.796 1.00 91.50 272 ILE A N 1
ATOM 2187 C CA . ILE A 1 272 ? -4.283 -17.474 -5.930 1.00 91.50 272 ILE A CA 1
ATOM 2188 C C . ILE A 1 272 ? -4.890 -18.377 -7.003 1.00 91.50 272 ILE A C 1
ATOM 2190 O O . ILE A 1 272 ? -4.189 -18.796 -7.925 1.00 91.50 272 ILE A O 1
ATOM 2194 N N . VAL A 1 273 ? -6.191 -18.659 -6.900 1.00 93.56 273 VAL A N 1
ATOM 2195 C CA . VAL A 1 273 ? -6.890 -19.550 -7.835 1.00 93.56 273 VAL A CA 1
ATOM 2196 C C . VAL A 1 273 ? -6.805 -19.007 -9.261 1.00 93.56 273 VAL A C 1
ATOM 2198 O O . VAL A 1 273 ? -6.444 -19.740 -10.181 1.00 93.56 273 VAL A O 1
ATOM 2201 N N . HIS A 1 274 ? -7.057 -17.712 -9.443 1.00 91.38 274 HIS A N 1
ATOM 2202 C CA . HIS A 1 274 ? -6.954 -17.041 -10.730 1.00 91.38 274 HIS A CA 1
ATOM 2203 C C . HIS A 1 274 ? -5.536 -17.155 -11.306 1.00 91.38 274 HIS A C 1
ATOM 2205 O O . HIS A 1 274 ? -5.370 -17.598 -12.442 1.00 91.38 274 HIS A O 1
ATOM 2211 N N . THR A 1 275 ? -4.502 -16.835 -10.522 1.00 90.12 275 THR A N 1
ATOM 2212 C CA . THR A 1 275 ? -3.106 -16.924 -10.968 1.00 90.12 275 THR A CA 1
ATOM 2213 C C . THR A 1 275 ? -2.708 -18.350 -11.342 1.00 90.12 275 THR A C 1
ATOM 2215 O O . THR A 1 275 ? -2.048 -18.548 -12.363 1.00 90.12 275 THR A O 1
ATOM 2218 N N . VAL A 1 276 ? -3.112 -19.355 -10.561 1.00 89.94 276 VAL A N 1
ATOM 2219 C CA . VAL A 1 276 ? -2.790 -20.762 -10.841 1.00 89.94 276 VAL A CA 1
ATOM 2220 C C . VAL A 1 276 ? -3.483 -21.240 -12.119 1.00 89.94 276 VAL A C 1
ATOM 2222 O O . VAL A 1 276 ? -2.824 -21.825 -12.980 1.00 89.94 276 VAL A O 1
ATOM 2225 N N . LEU A 1 277 ? -4.781 -20.965 -12.276 1.00 91.25 277 LEU A N 1
ATOM 2226 C CA . LEU A 1 277 ? -5.566 -21.451 -13.413 1.00 91.25 277 LEU A CA 1
ATOM 2227 C C . LEU A 1 277 ? -5.193 -20.760 -14.730 1.00 91.25 277 LEU A C 1
ATOM 2229 O O . LEU A 1 277 ? -5.010 -21.436 -15.743 1.00 91.25 277 LEU A O 1
ATOM 2233 N N . TYR A 1 278 ? -5.055 -19.432 -14.726 1.00 87.94 278 TYR A N 1
ATOM 2234 C CA . TYR A 1 278 ? -4.865 -18.659 -15.956 1.00 87.94 278 TYR A CA 1
ATOM 2235 C C . TYR A 1 278 ? -3.391 -18.406 -16.289 1.00 87.94 278 TYR A C 1
ATOM 2237 O O . TYR A 1 278 ? -3.012 -18.423 -17.461 1.00 87.94 278 TYR A O 1
ATOM 2245 N N . GLN A 1 279 ? -2.533 -18.194 -15.287 1.00 86.38 279 GLN A N 1
ATOM 2246 C CA . GLN A 1 279 ? -1.124 -17.838 -15.494 1.00 86.38 279 GLN A CA 1
ATOM 2247 C C . GLN A 1 279 ? -0.151 -18.949 -15.090 1.00 86.38 279 GLN A C 1
ATOM 2249 O O . GLN A 1 279 ? 1.027 -18.849 -15.430 1.00 86.38 279 GLN A O 1
ATOM 2254 N N . GLY A 1 280 ? -0.606 -20.037 -14.460 1.00 83.88 280 GLY A N 1
ATOM 2255 C CA . GLY A 1 280 ? 0.261 -21.106 -13.953 1.00 83.88 280 GLY A CA 1
ATOM 2256 C C . GLY A 1 280 ? 1.188 -21.705 -15.015 1.00 83.88 280 GLY A C 1
ATOM 2257 O O . GLY A 1 280 ? 2.398 -21.788 -14.805 1.00 83.88 280 GLY A O 1
ATOM 2258 N N . LYS A 1 281 ? 0.664 -22.035 -16.205 1.00 83.81 281 LYS A N 1
ATOM 2259 C CA . LYS A 1 281 ? 1.484 -22.563 -17.319 1.00 83.81 281 LYS A CA 1
ATOM 2260 C C . LYS A 1 281 ? 2.557 -21.565 -17.767 1.00 83.81 281 LYS A C 1
ATOM 2262 O O . LYS A 1 281 ? 3.700 -21.948 -18.020 1.00 83.81 281 LYS A O 1
ATOM 2267 N N . THR A 1 282 ? 2.201 -20.284 -17.832 1.00 83.19 282 THR A N 1
ATOM 2268 C CA . THR A 1 282 ? 3.115 -19.198 -18.204 1.00 83.19 282 THR A CA 1
ATOM 2269 C C . THR A 1 282 ? 4.183 -18.987 -17.137 1.00 83.19 282 THR A C 1
ATOM 2271 O O . THR A 1 282 ? 5.351 -18.849 -17.484 1.00 83.19 282 THR A O 1
ATOM 2274 N N . ILE A 1 283 ? 3.820 -19.041 -15.852 1.00 84.12 283 ILE A N 1
ATOM 2275 C CA . ILE A 1 283 ? 4.753 -18.938 -14.722 1.00 84.12 283 ILE A CA 1
ATOM 2276 C C . ILE A 1 283 ? 5.773 -20.078 -14.765 1.00 84.12 283 ILE A C 1
ATOM 2278 O O . ILE A 1 283 ? 6.969 -19.820 -14.677 1.00 84.12 283 ILE A O 1
ATOM 2282 N N . VAL A 1 284 ? 5.333 -21.324 -14.973 1.00 82.25 284 VAL A N 1
ATOM 2283 C CA . VAL A 1 284 ? 6.237 -22.486 -15.052 1.00 82.25 284 VAL A CA 1
ATOM 2284 C C . VAL A 1 284 ? 7.202 -22.361 -16.233 1.00 82.25 284 VAL A C 1
ATOM 2286 O O . VAL A 1 284 ? 8.401 -22.604 -16.082 1.00 82.25 284 VAL A O 1
ATOM 2289 N N . LYS A 1 285 ? 6.710 -21.929 -17.401 1.00 81.69 285 LYS A N 1
ATOM 2290 C CA . LYS A 1 285 ? 7.564 -21.657 -18.566 1.00 81.69 285 LYS A CA 1
ATOM 2291 C C . LYS A 1 285 ? 8.570 -20.542 -18.265 1.00 81.69 285 LYS A C 1
ATOM 2293 O O . LYS A 1 285 ? 9.754 -20.686 -18.562 1.00 81.69 285 LYS A O 1
ATOM 2298 N N . GLN A 1 286 ? 8.111 -19.470 -17.624 1.00 79.94 286 GLN A N 1
ATOM 2299 C CA . GLN A 1 286 ? 8.934 -18.322 -17.263 1.00 79.94 286 GLN A CA 1
ATOM 2300 C C . GLN A 1 286 ? 9.953 -18.654 -16.168 1.00 79.94 286 GLN A C 1
ATOM 2302 O O . GLN A 1 286 ? 11.022 -18.058 -16.122 1.00 79.94 286 GLN A O 1
ATOM 2307 N N . PHE A 1 287 ? 9.700 -19.660 -15.329 1.00 78.75 287 PHE A N 1
ATOM 2308 C CA . PHE A 1 287 ? 10.668 -20.119 -14.336 1.00 78.75 287 PHE A CA 1
ATOM 2309 C C . PHE A 1 287 ? 11.943 -20.666 -14.995 1.00 78.75 287 PHE A C 1
ATOM 2311 O O . PHE A 1 287 ? 13.034 -20.474 -14.462 1.00 78.75 287 PHE A O 1
ATOM 2318 N N . ARG A 1 288 ? 11.838 -21.256 -16.194 1.00 71.94 288 ARG A N 1
ATOM 2319 C CA . ARG A 1 288 ? 12.968 -21.841 -16.940 1.00 71.94 288 ARG A CA 1
ATOM 2320 C C . ARG A 1 288 ? 13.597 -20.913 -17.987 1.00 71.94 288 ARG A C 1
ATOM 2322 O O . ARG A 1 288 ? 14.663 -21.243 -18.489 1.00 71.94 288 ARG A O 1
ATOM 2329 N N . SER A 1 289 ? 12.978 -19.778 -18.315 1.00 68.12 289 SER A N 1
ATOM 2330 C CA . SER A 1 289 ? 13.478 -18.861 -19.354 1.00 68.12 289 SER A CA 1
ATOM 2331 C C . SER A 1 289 ? 14.552 -17.900 -18.832 1.00 68.12 289 SER A C 1
ATOM 2333 O O . SER A 1 289 ? 14.685 -17.700 -17.634 1.00 68.12 289 SER A O 1
ATOM 2335 N N . SER A 1 290 ? 15.336 -17.277 -19.698 1.00 63.09 290 SER A N 1
ATOM 2336 C CA . SER A 1 290 ? 16.259 -16.183 -19.365 1.00 63.09 290 SER A CA 1
ATOM 2337 C C . SER A 1 290 ? 15.772 -14.863 -19.963 1.00 63.09 290 SER A C 1
ATOM 2339 O O . SER A 1 290 ? 14.916 -14.855 -20.845 1.00 63.09 290 SER A O 1
ATOM 2341 N N . LEU A 1 291 ? 16.340 -13.722 -19.546 1.00 60.69 291 LEU A N 1
ATOM 2342 C CA . LEU A 1 291 ? 16.043 -12.420 -20.174 1.00 60.69 291 LEU A CA 1
ATOM 2343 C C . LEU A 1 291 ? 16.268 -12.466 -21.697 1.00 60.69 291 LEU A C 1
ATOM 2345 O O . LEU A 1 291 ? 15.485 -11.906 -22.458 1.00 60.69 291 LEU A O 1
ATOM 2349 N N . LYS A 1 292 ? 17.301 -13.199 -22.128 1.00 58.97 292 LYS A N 1
ATOM 2350 C CA . LYS A 1 292 ? 17.612 -13.451 -23.538 1.00 58.97 292 LYS A CA 1
ATOM 2351 C C . LYS A 1 292 ? 16.610 -14.351 -24.254 1.00 58.97 292 LYS A C 1
ATOM 2353 O O . LYS A 1 292 ? 16.644 -14.356 -25.467 1.00 58.97 292 LYS A O 1
ATOM 2358 N N . ASP A 1 293 ? 15.742 -15.078 -23.555 1.00 63.03 293 ASP A N 1
ATOM 2359 C CA . ASP A 1 293 ? 14.718 -15.931 -24.177 1.00 63.03 293 ASP A CA 1
ATOM 2360 C C . ASP A 1 293 ? 13.401 -15.165 -24.392 1.00 63.03 293 ASP A C 1
ATOM 2362 O O . ASP A 1 293 ? 12.528 -15.604 -25.137 1.00 63.03 293 ASP A O 1
ATOM 2366 N N . ASN A 1 294 ? 13.271 -13.976 -23.792 1.00 62.28 294 ASN A N 1
ATOM 2367 C CA . ASN A 1 294 ? 12.155 -13.048 -23.984 1.00 62.28 294 ASN A CA 1
ATOM 2368 C C . ASN A 1 294 ? 12.377 -12.117 -25.197 1.00 62.28 294 ASN A C 1
ATOM 2370 O O . ASN A 1 294 ? 12.025 -10.939 -25.161 1.00 62.28 294 ASN A O 1
ATOM 2374 N N . ILE A 1 295 ? 12.937 -12.650 -26.290 1.00 52.56 295 ILE A N 1
ATOM 2375 C CA . ILE A 1 295 ? 13.327 -11.900 -27.507 1.00 52.56 295 ILE A CA 1
ATOM 2376 C C . ILE A 1 295 ? 12.126 -11.229 -28.195 1.00 52.56 295 ILE A C 1
ATOM 2378 O O . ILE A 1 295 ? 12.295 -10.308 -28.992 1.00 52.56 295 ILE A O 1
ATOM 2382 N N . GLY A 1 296 ? 10.899 -11.652 -27.875 1.00 63.09 296 GLY A N 1
ATOM 2383 C CA . GLY A 1 296 ? 9.672 -11.054 -28.405 1.00 63.09 296 GLY A CA 1
ATOM 2384 C C . GLY A 1 296 ? 9.382 -9.628 -27.914 1.00 63.09 296 GLY A C 1
ATOM 2385 O O . GLY A 1 296 ? 8.619 -8.925 -28.569 1.00 63.09 296 GLY A O 1
ATOM 2386 N N . ASP A 1 297 ? 9.977 -9.174 -26.801 1.00 76.56 297 ASP A N 1
ATOM 2387 C CA . ASP A 1 297 ? 9.795 -7.804 -26.301 1.00 76.56 297 ASP A CA 1
ATOM 2388 C C . ASP A 1 297 ? 10.957 -6.893 -26.737 1.00 76.56 297 ASP A C 1
ATOM 2390 O O . ASP A 1 297 ? 12.111 -7.061 -26.330 1.00 76.56 297 ASP A O 1
ATOM 2394 N N . VAL A 1 298 ? 10.636 -5.861 -27.526 1.00 84.06 298 VAL A N 1
ATOM 2395 C CA . VAL A 1 298 ? 11.582 -4.819 -27.958 1.00 84.06 298 VAL A CA 1
ATOM 2396 C C . VAL A 1 298 ? 12.265 -4.167 -26.757 1.00 84.06 298 VAL A C 1
ATOM 2398 O O . VAL A 1 298 ? 13.459 -3.856 -26.810 1.00 84.06 298 VAL A O 1
ATOM 2401 N N . HIS A 1 299 ? 11.545 -3.977 -25.645 1.00 85.56 299 HIS A N 1
ATOM 2402 C CA . HIS A 1 299 ? 12.139 -3.362 -24.473 1.00 85.56 299 HIS A CA 1
ATOM 2403 C C . HIS A 1 299 ? 13.184 -4.258 -23.811 1.00 85.56 299 HIS A C 1
ATOM 2405 O O . HIS A 1 299 ? 14.227 -3.727 -23.418 1.00 85.56 299 HIS A O 1
ATOM 2411 N N . ALA A 1 300 ? 12.942 -5.570 -23.749 1.00 82.81 300 ALA A N 1
ATOM 2412 C CA . ALA A 1 300 ? 13.884 -6.549 -23.216 1.00 82.81 300 ALA A CA 1
ATOM 2413 C C . ALA A 1 300 ? 15.156 -6.640 -24.071 1.00 82.81 300 ALA A C 1
ATOM 2415 O O . ALA A 1 300 ? 16.258 -6.574 -23.528 1.00 82.81 300 ALA A O 1
ATOM 2416 N N . ASN A 1 301 ? 15.017 -6.652 -25.400 1.00 82.38 301 ASN A N 1
ATOM 2417 C CA . ASN A 1 301 ? 16.157 -6.654 -26.325 1.00 82.38 301 ASN A CA 1
ATOM 2418 C C . ASN A 1 301 ? 17.031 -5.400 -26.198 1.00 82.38 301 ASN A C 1
ATOM 2420 O O . ASN A 1 301 ? 18.256 -5.467 -26.257 1.00 82.38 301 ASN A O 1
ATOM 2424 N N . LEU A 1 302 ? 16.421 -4.228 -26.016 1.00 85.75 302 LEU A N 1
ATOM 2425 C CA . LEU A 1 302 ? 17.183 -2.996 -25.797 1.00 85.75 302 LEU A CA 1
ATOM 2426 C C . LEU A 1 302 ? 17.863 -2.980 -24.423 1.00 85.75 302 LEU A C 1
ATOM 2428 O O . LEU A 1 302 ? 18.957 -2.431 -24.287 1.00 85.75 302 LEU A O 1
ATOM 2432 N N . MET A 1 303 ? 17.228 -3.579 -23.413 1.00 88.00 303 MET A N 1
ATOM 2433 C CA . MET A 1 303 ? 17.760 -3.636 -22.054 1.00 88.00 303 MET A CA 1
ATOM 2434 C C . MET A 1 303 ? 18.864 -4.674 -21.872 1.00 88.00 303 MET A C 1
ATOM 2436 O O . MET A 1 303 ? 19.731 -4.460 -21.032 1.00 88.00 303 MET A O 1
ATOM 2440 N N . SER A 1 304 ? 18.934 -5.710 -22.713 1.00 81.56 304 SER A N 1
ATOM 2441 C CA . SER A 1 304 ? 19.988 -6.734 -22.645 1.00 81.56 304 SER A CA 1
ATOM 2442 C C . SER A 1 304 ? 21.408 -6.196 -22.879 1.00 81.56 304 SER A C 1
ATOM 2444 O O . SER A 1 304 ? 22.379 -6.916 -22.655 1.00 81.56 304 SER A O 1
ATOM 2446 N N . ARG A 1 305 ? 21.545 -4.951 -23.359 1.00 86.56 305 ARG A N 1
ATOM 2447 C CA . ARG A 1 305 ? 22.829 -4.242 -23.495 1.00 86.56 305 ARG A CA 1
ATOM 2448 C C . ARG A 1 305 ? 23.354 -3.701 -22.165 1.00 86.56 305 ARG A C 1
ATOM 2450 O O . ARG A 1 305 ? 24.549 -3.451 -22.046 1.00 86.56 305 ARG A O 1
ATOM 2457 N N . TYR A 1 306 ? 22.475 -3.480 -21.191 1.00 87.25 306 TYR A N 1
ATOM 2458 C CA . TYR A 1 306 ? 22.856 -3.003 -19.870 1.00 87.25 306 TYR A CA 1
ATOM 2459 C C . TYR A 1 306 ? 23.181 -4.188 -18.960 1.00 87.25 306 TYR A C 1
ATOM 2461 O O . TYR A 1 306 ? 22.464 -5.189 -18.977 1.00 87.25 306 TYR A O 1
ATOM 2469 N N . PRO A 1 307 ? 24.239 -4.097 -18.137 1.00 86.31 307 PRO A N 1
ATOM 2470 C CA . PRO A 1 307 ? 24.511 -5.135 -17.163 1.00 86.31 307 PRO A CA 1
ATOM 2471 C C . PRO A 1 307 ? 23.403 -5.140 -16.108 1.00 86.31 307 PRO A C 1
ATOM 2473 O O . PRO A 1 307 ? 23.151 -4.134 -15.437 1.00 86.31 307 PRO A O 1
ATOM 2476 N N . GLU A 1 308 ? 22.765 -6.294 -15.948 1.00 85.00 308 GLU A N 1
ATOM 2477 C CA . GLU A 1 308 ? 21.755 -6.503 -14.917 1.00 85.00 308 GLU A CA 1
ATOM 2478 C C . GLU A 1 308 ? 22.346 -6.343 -13.506 1.00 85.00 308 GLU A C 1
ATOM 2480 O O . GLU A 1 308 ? 23.559 -6.484 -13.272 1.00 85.00 308 GLU A O 1
ATOM 2485 N N . ALA A 1 309 ? 21.474 -6.021 -12.549 1.00 87.31 309 ALA A N 1
ATOM 2486 C CA . ALA A 1 309 ? 21.831 -6.057 -11.135 1.00 87.31 309 ALA A CA 1
ATOM 2487 C C . ALA A 1 309 ? 21.876 -7.528 -10.670 1.00 87.31 309 ALA A C 1
ATOM 2489 O O . ALA A 1 309 ? 20.846 -8.211 -10.784 1.00 87.31 309 ALA A O 1
ATOM 2490 N N . PRO A 1 310 ? 23.035 -8.021 -10.184 1.00 87.94 310 PRO A N 1
ATOM 2491 C CA . PRO A 1 310 ? 23.195 -9.416 -9.783 1.00 87.94 310 PRO A CA 1
ATOM 2492 C C . PRO A 1 310 ? 22.186 -9.837 -8.712 1.00 87.94 310 PRO A C 1
ATOM 2494 O O . PRO A 1 310 ? 21.879 -9.064 -7.808 1.00 87.94 310 PRO A O 1
ATOM 2497 N N . GLU A 1 311 ? 21.716 -11.083 -8.763 1.00 87.62 311 GLU A N 1
ATOM 2498 C CA . GLU A 1 311 ? 20.770 -11.617 -7.768 1.00 87.62 311 GLU A CA 1
ATOM 2499 C C . GLU A 1 311 ? 21.343 -11.619 -6.342 1.00 87.62 311 GLU A C 1
ATOM 2501 O O . GLU A 1 311 ? 20.602 -11.454 -5.371 1.00 87.62 311 GLU A O 1
ATOM 2506 N N . TRP A 1 312 ? 22.670 -11.711 -6.202 1.00 90.25 312 TRP A N 1
ATOM 2507 C CA . TRP A 1 312 ? 23.322 -11.641 -4.897 1.00 90.25 312 TRP A CA 1
ATOM 2508 C C . TRP A 1 312 ? 23.172 -10.267 -4.227 1.00 90.25 312 TRP A C 1
ATOM 2510 O O . TRP A 1 312 ? 23.092 -10.231 -3.009 1.00 90.25 312 TRP A O 1
ATOM 2520 N N . TRP A 1 313 ? 23.030 -9.153 -4.967 1.00 94.06 313 TRP A N 1
ATOM 2521 C CA . TRP A 1 313 ? 22.755 -7.835 -4.356 1.00 94.06 313 TRP A CA 1
ATOM 2522 C C . TRP A 1 313 ? 21.435 -7.855 -3.587 1.00 94.06 313 TRP A C 1
ATOM 2524 O O . TRP A 1 313 ? 21.368 -7.428 -2.437 1.00 94.06 313 TRP A O 1
ATOM 2534 N N . TYR A 1 314 ? 20.399 -8.412 -4.213 1.00 92.94 314 TYR A N 1
ATOM 2535 C CA . TYR A 1 314 ? 19.075 -8.558 -3.618 1.00 92.94 314 TYR A CA 1
ATOM 2536 C C . TYR A 1 314 ? 19.080 -9.565 -2.467 1.00 92.94 314 TYR A C 1
ATOM 2538 O O . TYR A 1 314 ? 18.495 -9.303 -1.420 1.00 92.94 314 TYR A O 1
ATOM 2546 N N . THR A 1 315 ? 19.788 -10.683 -2.630 1.00 92.75 315 THR A N 1
ATOM 2547 C CA . THR A 1 315 ? 19.880 -11.731 -1.602 1.00 92.75 315 THR A CA 1
ATOM 2548 C C . THR A 1 315 ? 20.632 -11.239 -0.364 1.00 92.75 315 THR A C 1
ATOM 2550 O O . THR A 1 315 ? 20.165 -11.423 0.756 1.00 92.75 315 THR A O 1
ATOM 2553 N N . THR A 1 316 ? 21.766 -10.554 -0.539 1.00 94.44 316 THR A N 1
ATOM 2554 C CA . THR A 1 316 ? 22.520 -9.960 0.572 1.00 94.44 316 THR A CA 1
ATOM 2555 C C . THR A 1 316 ? 21.702 -8.879 1.273 1.00 94.44 316 THR A C 1
ATOM 2557 O O . THR A 1 316 ? 21.648 -8.869 2.500 1.00 94.44 316 THR A O 1
ATOM 2560 N N . LEU A 1 317 ? 21.009 -8.016 0.519 1.00 94.69 317 LEU A N 1
ATOM 2561 C CA . LEU A 1 317 ? 20.123 -7.004 1.095 1.00 94.69 317 LEU A CA 1
ATOM 2562 C C . LEU A 1 317 ? 18.992 -7.639 1.915 1.00 94.69 317 LEU A C 1
ATOM 2564 O O . LEU A 1 317 ? 18.722 -7.185 3.023 1.00 94.69 317 LEU A O 1
ATOM 2568 N N . PHE A 1 318 ? 18.378 -8.709 1.403 1.00 95.06 318 PHE A N 1
ATOM 2569 C CA . PHE A 1 318 ? 17.340 -9.461 2.106 1.00 95.06 318 PHE A CA 1
ATOM 2570 C C . PHE A 1 318 ? 17.844 -10.024 3.435 1.00 95.06 318 PHE A C 1
ATOM 2572 O O . PHE A 1 318 ? 17.222 -9.804 4.468 1.00 95.06 318 PHE A O 1
ATOM 2579 N N . ILE A 1 319 ? 18.985 -10.723 3.417 1.00 95.88 319 ILE A N 1
ATOM 2580 C CA . ILE A 1 319 ? 19.561 -11.356 4.609 1.00 95.88 319 ILE A CA 1
ATOM 2581 C C . ILE A 1 319 ? 19.911 -10.296 5.658 1.00 95.88 319 ILE A C 1
ATOM 2583 O O . ILE A 1 319 ? 19.552 -10.448 6.824 1.00 95.88 319 ILE A O 1
ATOM 2587 N N . LEU A 1 320 ? 20.562 -9.201 5.254 1.00 95.75 320 LEU A N 1
ATOM 2588 C CA . LEU A 1 320 ? 20.910 -8.109 6.167 1.00 95.75 320 LEU A CA 1
ATOM 2589 C C . LEU A 1 320 ? 19.662 -7.439 6.754 1.00 95.75 320 LEU A C 1
ATOM 2591 O O . LEU A 1 320 ? 19.588 -7.245 7.967 1.00 95.75 320 LEU A O 1
ATOM 2595 N N . ALA A 1 321 ? 18.665 -7.129 5.921 1.00 95.06 321 ALA A N 1
ATOM 2596 C CA . ALA A 1 321 ? 17.408 -6.541 6.377 1.00 95.06 321 ALA A CA 1
ATOM 2597 C C . ALA A 1 321 ? 16.642 -7.484 7.316 1.00 95.06 321 ALA A C 1
ATOM 2599 O O . ALA A 1 321 ? 16.077 -7.023 8.304 1.00 95.06 321 ALA A O 1
ATOM 2600 N N . PHE A 1 322 ? 16.663 -8.795 7.055 1.00 96.06 322 PHE A N 1
ATOM 2601 C CA . PHE A 1 322 ? 16.021 -9.803 7.896 1.00 96.06 322 PHE A CA 1
ATOM 2602 C C . PHE A 1 322 ? 16.699 -9.919 9.265 1.00 96.06 322 PHE A C 1
ATOM 2604 O O . PHE A 1 322 ? 16.018 -9.926 10.288 1.00 96.06 322 PHE A O 1
ATOM 2611 N N . ILE A 1 323 ? 18.036 -9.958 9.306 1.00 96.38 323 ILE A N 1
ATOM 2612 C CA . ILE A 1 323 ? 18.797 -9.994 10.564 1.00 96.38 323 ILE A CA 1
ATOM 2613 C C . ILE A 1 323 ? 18.520 -8.731 11.385 1.00 96.38 323 ILE A C 1
ATOM 2615 O O . ILE A 1 323 ? 18.215 -8.823 12.573 1.00 96.38 323 ILE A O 1
ATOM 2619 N N . LEU A 1 324 ? 18.563 -7.554 10.756 1.00 95.44 324 LEU A N 1
ATOM 2620 C CA . LEU A 1 324 ? 18.248 -6.292 11.428 1.00 95.44 324 LEU A CA 1
ATOM 2621 C C . LEU A 1 324 ? 16.796 -6.256 11.924 1.00 95.44 324 LEU A C 1
ATOM 2623 O O . LEU A 1 324 ? 16.554 -5.839 13.053 1.00 95.44 324 LEU A O 1
ATOM 2627 N N . ALA A 1 325 ? 15.839 -6.741 11.131 1.00 95.06 325 ALA A N 1
ATOM 2628 C CA . ALA A 1 325 ? 14.442 -6.858 11.542 1.00 95.06 325 ALA A CA 1
ATOM 2629 C C . ALA A 1 325 ? 14.276 -7.792 12.752 1.00 95.06 325 ALA A C 1
ATOM 2631 O O . ALA A 1 325 ? 13.553 -7.456 13.686 1.00 95.06 325 ALA A O 1
ATOM 2632 N N . ALA A 1 326 ? 14.978 -8.928 12.781 1.00 95.19 326 ALA A N 1
ATOM 2633 C CA . ALA A 1 326 ? 14.961 -9.857 13.910 1.00 95.19 326 ALA A CA 1
ATOM 2634 C C . ALA A 1 326 ? 15.539 -9.226 15.189 1.00 95.19 326 ALA A C 1
ATOM 2636 O O . ALA A 1 326 ? 14.948 -9.365 16.261 1.00 95.19 326 ALA A O 1
ATOM 2637 N N . ILE A 1 327 ? 16.645 -8.480 15.071 1.00 94.25 327 ILE A N 1
ATOM 2638 C CA . ILE A 1 327 ? 17.245 -7.703 16.168 1.00 94.25 327 ILE A CA 1
ATOM 2639 C C . ILE A 1 327 ? 16.240 -6.671 16.695 1.00 94.25 327 ILE A C 1
ATOM 2641 O O . ILE A 1 327 ? 16.014 -6.596 17.900 1.00 94.25 327 ILE A O 1
ATOM 2645 N N . VAL A 1 328 ? 15.594 -5.913 15.807 1.00 93.56 328 VAL A N 1
ATOM 2646 C CA . VAL A 1 328 ? 14.568 -4.923 16.169 1.00 93.56 328 VAL A CA 1
ATOM 2647 C C . VAL A 1 328 ? 13.386 -5.572 16.889 1.00 93.56 328 VAL A C 1
ATOM 2649 O O . VAL A 1 328 ? 12.950 -5.061 17.916 1.00 93.56 328 VAL A O 1
ATOM 2652 N N . CYS A 1 329 ? 12.889 -6.705 16.391 1.00 91.94 329 CYS A N 1
ATOM 2653 C CA . CYS A 1 329 ? 11.793 -7.441 17.019 1.00 91.94 329 CYS A CA 1
ATOM 2654 C C . CYS A 1 329 ? 12.151 -7.905 18.439 1.00 91.94 329 CYS A C 1
ATOM 2656 O O . CYS A 1 329 ? 11.330 -7.774 19.347 1.00 91.94 329 CYS A O 1
ATOM 2658 N N . TYR A 1 330 ? 13.381 -8.394 18.634 1.00 91.56 330 TYR A N 1
ATOM 2659 C CA . TYR A 1 330 ? 13.868 -8.876 19.925 1.00 91.56 330 TYR A CA 1
ATOM 2660 C C . TYR A 1 330 ? 14.123 -7.740 20.927 1.00 91.56 330 TYR A C 1
ATOM 2662 O O . TYR A 1 330 ? 13.542 -7.737 22.008 1.00 91.56 330 TYR A O 1
ATOM 2670 N N . TYR A 1 331 ? 14.951 -6.753 20.572 1.00 89.00 331 TYR A N 1
ATOM 2671 C CA . TYR A 1 331 ? 15.319 -5.656 21.480 1.00 89.00 331 TYR A CA 1
ATOM 2672 C C . TYR A 1 331 ? 14.213 -4.615 21.661 1.00 89.00 331 TYR A C 1
ATOM 2674 O O . TYR A 1 331 ? 14.185 -3.922 22.674 1.00 89.00 331 TYR A O 1
ATOM 2682 N N . GLY A 1 332 ? 13.316 -4.475 20.684 1.00 83.75 332 GLY A N 1
ATOM 2683 C CA . GLY A 1 332 ? 12.160 -3.586 20.774 1.00 83.75 332 GLY A CA 1
ATOM 2684 C C . GLY A 1 332 ? 10.980 -4.175 21.542 1.00 83.75 332 GLY A C 1
ATOM 2685 O O . GLY A 1 332 ? 9.972 -3.486 21.675 1.00 83.75 332 GLY A O 1
ATOM 2686 N N . GLU A 1 333 ? 11.075 -5.435 21.992 1.00 85.81 333 GLU A N 1
ATOM 2687 C CA . GLU A 1 333 ? 9.969 -6.202 22.589 1.00 85.81 333 GLU A CA 1
ATOM 2688 C C . GLU A 1 333 ? 8.673 -6.131 21.756 1.00 85.81 333 GLU A C 1
ATOM 2690 O O . GLU A 1 333 ? 7.566 -6.121 22.295 1.00 85.81 333 GLU A O 1
ATOM 2695 N N . LEU A 1 334 ? 8.810 -6.033 20.429 1.00 86.38 334 LEU A N 1
ATOM 2696 C CA . LEU A 1 334 ? 7.683 -5.845 19.513 1.00 86.38 334 LEU A CA 1
ATOM 2697 C C . LEU A 1 334 ? 6.977 -7.169 19.227 1.00 86.38 334 LEU A C 1
ATOM 2699 O O . LEU A 1 334 ? 5.754 -7.242 19.218 1.00 86.38 334 LEU A O 1
ATOM 2703 N N . MET A 1 335 ? 7.764 -8.208 18.945 1.00 91.00 335 MET A N 1
ATOM 2704 C CA . MET A 1 335 ? 7.286 -9.531 18.556 1.00 91.00 335 MET A CA 1
ATOM 2705 C C . MET A 1 335 ? 8.420 -10.554 18.727 1.00 91.00 335 MET A C 1
ATOM 2707 O O . MET A 1 335 ? 9.575 -10.227 18.444 1.00 91.00 335 MET A O 1
ATOM 2711 N N . PRO A 1 336 ? 8.141 -11.815 19.103 1.00 91.81 336 PRO A N 1
ATOM 2712 C CA . PRO A 1 336 ? 9.152 -12.865 19.046 1.00 91.81 336 PRO A CA 1
ATOM 2713 C C . PRO A 1 336 ? 9.704 -13.034 17.622 1.00 91.81 336 PRO A C 1
ATOM 2715 O O . PRO A 1 336 ? 8.959 -13.240 16.663 1.00 91.81 336 PRO A O 1
ATOM 2718 N N . TRP A 1 337 ? 11.028 -12.949 17.480 1.00 91.56 337 TRP A N 1
ATOM 2719 C CA . TRP A 1 337 ? 11.705 -12.825 16.183 1.00 91.56 337 TRP A CA 1
ATOM 2720 C C . TRP A 1 337 ? 11.431 -13.983 15.208 1.00 91.56 337 TRP A C 1
ATOM 2722 O O . TRP A 1 337 ? 11.439 -13.773 14.000 1.00 91.56 337 TRP A O 1
ATOM 2732 N N . HIS A 1 338 ? 11.147 -15.193 15.698 1.00 90.75 338 HIS A N 1
ATOM 2733 C CA . HIS A 1 338 ? 10.881 -16.357 14.847 1.00 90.75 338 HIS A CA 1
ATOM 2734 C C . HIS A 1 338 ? 9.583 -16.224 14.033 1.00 90.75 338 HIS A C 1
ATOM 2736 O O . HIS A 1 338 ? 9.498 -16.770 12.934 1.00 90.75 338 HIS A O 1
ATOM 2742 N N . TYR A 1 339 ? 8.601 -15.443 14.498 1.00 93.00 339 TYR A N 1
ATOM 2743 C CA . TYR A 1 339 ? 7.380 -15.176 13.729 1.00 93.00 339 TYR A CA 1
ATOM 2744 C C . TYR A 1 339 ? 7.626 -14.304 12.493 1.00 93.00 339 TYR A C 1
ATOM 2746 O O . TYR A 1 339 ? 6.815 -14.312 11.566 1.00 93.00 339 TYR A O 1
ATOM 2754 N N . LEU A 1 340 ? 8.779 -13.628 12.419 1.00 94.31 340 LEU A N 1
ATOM 2755 C CA . LEU A 1 340 ? 9.202 -12.906 11.222 1.00 94.31 340 LEU A CA 1
ATOM 2756 C C . LEU A 1 340 ? 9.316 -13.841 10.008 1.00 94.31 340 LEU A C 1
ATOM 2758 O O . LEU A 1 340 ? 8.946 -13.443 8.907 1.00 94.31 340 LEU A O 1
ATOM 2762 N N . PHE A 1 341 ? 9.754 -15.095 10.191 1.00 94.81 341 PHE A N 1
ATOM 2763 C CA . PHE A 1 341 ? 9.806 -16.069 9.093 1.00 94.81 341 PHE A CA 1
ATOM 2764 C C . PHE A 1 341 ? 8.427 -16.334 8.497 1.00 94.81 341 PHE A C 1
ATOM 2766 O O . PHE A 1 341 ? 8.285 -16.397 7.277 1.00 94.81 341 PHE A O 1
ATOM 2773 N N . VAL A 1 342 ? 7.408 -16.466 9.347 1.00 94.69 342 VAL A N 1
ATOM 2774 C CA . VAL A 1 342 ? 6.035 -16.727 8.905 1.00 94.69 342 VAL A CA 1
ATOM 2775 C C . VAL A 1 342 ? 5.486 -15.506 8.166 1.00 94.69 342 VAL A C 1
ATOM 2777 O O . VAL A 1 342 ? 4.976 -15.652 7.057 1.00 94.69 342 VAL A O 1
ATOM 2780 N N . ALA A 1 343 ? 5.672 -14.300 8.715 1.00 94.44 343 ALA A N 1
ATOM 2781 C CA . ALA A 1 343 ? 5.248 -13.054 8.075 1.00 94.44 343 ALA A CA 1
ATOM 2782 C C . ALA A 1 343 ? 5.871 -12.881 6.678 1.00 94.44 343 ALA A C 1
ATOM 2784 O O . ALA A 1 343 ? 5.170 -12.624 5.698 1.00 94.44 343 ALA A O 1
ATOM 2785 N N . VAL A 1 344 ? 7.185 -13.094 6.564 1.00 94.81 344 VAL A N 1
ATOM 2786 C CA . VAL A 1 344 ? 7.916 -12.970 5.295 1.00 94.81 344 VAL A CA 1
ATOM 2787 C C . VAL A 1 344 ? 7.541 -14.077 4.305 1.00 94.81 344 VAL A C 1
ATOM 2789 O O . VAL A 1 344 ? 7.468 -13.823 3.104 1.00 94.81 344 VAL A O 1
ATOM 2792 N N . SER A 1 345 ? 7.234 -15.285 4.783 1.00 94.88 345 SER A N 1
ATOM 2793 C CA . SER A 1 345 ? 6.763 -16.383 3.925 1.00 94.88 345 SER A CA 1
ATOM 2794 C C . SER A 1 345 ? 5.412 -16.063 3.286 1.00 94.88 345 SER A C 1
ATOM 2796 O O . SER A 1 345 ? 5.234 -16.286 2.089 1.00 94.88 345 SER A O 1
ATOM 2798 N N . ILE A 1 346 ? 4.481 -15.483 4.054 1.00 94.25 346 ILE A N 1
ATOM 2799 C CA . ILE A 1 346 ? 3.194 -15.002 3.528 1.00 94.25 346 ILE A CA 1
ATOM 2800 C C . ILE A 1 346 ? 3.449 -13.938 2.455 1.00 94.25 346 ILE A C 1
ATOM 2802 O O . ILE A 1 346 ? 2.949 -14.068 1.338 1.00 94.25 346 ILE A O 1
ATOM 2806 N N . ALA A 1 347 ? 4.284 -12.939 2.759 1.00 94.19 347 ALA A N 1
ATOM 2807 C CA . ALA A 1 347 ? 4.638 -11.886 1.810 1.00 94.19 347 ALA A CA 1
ATOM 2808 C C . ALA A 1 347 ? 5.178 -12.463 0.490 1.00 94.19 347 ALA A C 1
ATOM 2810 O O . ALA A 1 347 ? 4.751 -12.051 -0.586 1.00 94.19 347 ALA A O 1
ATOM 2811 N N . PHE A 1 348 ? 6.078 -13.448 0.564 1.00 93.94 348 PHE A N 1
ATOM 2812 C CA . PHE A 1 348 ? 6.694 -14.079 -0.601 1.00 93.94 348 PHE A CA 1
ATOM 2813 C C . PHE A 1 348 ? 5.696 -14.870 -1.460 1.00 93.94 348 PHE A C 1
ATOM 2815 O O . PHE A 1 348 ? 5.707 -14.737 -2.684 1.00 93.94 348 PHE A O 1
ATOM 2822 N N . ILE A 1 349 ? 4.817 -15.665 -0.837 1.00 93.00 349 ILE A N 1
ATOM 2823 C CA . ILE A 1 349 ? 3.815 -16.485 -1.543 1.00 93.00 349 ILE A CA 1
ATOM 2824 C C . ILE A 1 349 ? 2.844 -15.600 -2.328 1.00 93.00 349 ILE A C 1
ATOM 2826 O O . ILE A 1 349 ? 2.535 -15.882 -3.487 1.00 93.00 349 ILE A O 1
ATOM 2830 N N . PHE A 1 350 ? 2.377 -14.517 -1.708 1.00 92.88 350 PHE A N 1
ATOM 2831 C CA . PHE A 1 350 ? 1.390 -13.626 -2.310 1.00 92.88 350 PHE A CA 1
ATOM 2832 C C . PHE A 1 350 ? 1.989 -12.580 -3.253 1.00 92.88 350 PHE A C 1
ATOM 2834 O O . PHE A 1 350 ? 1.253 -12.016 -4.066 1.00 92.88 350 PHE A O 1
ATOM 2841 N N . LEU A 1 351 ? 3.307 -12.364 -3.223 1.00 93.50 351 LEU A N 1
ATOM 2842 C CA . LEU A 1 351 ? 3.977 -11.361 -4.048 1.00 93.50 351 LEU A CA 1
ATOM 2843 C C . LEU A 1 351 ? 3.748 -11.563 -5.550 1.00 93.50 351 LEU A C 1
ATOM 2845 O O . LEU A 1 351 ? 3.428 -10.612 -6.261 1.00 93.50 351 LEU A O 1
ATOM 2849 N N . LEU A 1 352 ? 3.898 -12.793 -6.048 1.00 93.06 352 LEU A N 1
ATOM 2850 C CA . LEU A 1 352 ? 3.737 -13.065 -7.477 1.00 93.06 352 LEU A CA 1
ATOM 2851 C C . LEU A 1 352 ? 2.267 -12.952 -7.936 1.00 93.06 352 LEU A C 1
ATOM 2853 O O . LEU A 1 352 ? 2.023 -12.226 -8.903 1.00 93.06 352 LEU A O 1
ATOM 2857 N N . PRO A 1 353 ? 1.281 -13.602 -7.281 1.00 93.19 353 PRO A N 1
ATOM 2858 C CA . PRO A 1 353 ? -0.125 -13.478 -7.664 1.00 93.19 353 PRO A CA 1
ATOM 2859 C C . PRO A 1 353 ? -0.642 -12.036 -7.640 1.00 93.19 353 PRO A C 1
ATOM 2861 O O . PRO A 1 353 ? -1.217 -11.565 -8.623 1.00 93.19 353 PRO A O 1
ATOM 2864 N N . THR A 1 354 ? -0.385 -11.308 -6.549 1.00 92.56 354 THR A N 1
ATOM 2865 C CA . THR A 1 354 ? -0.828 -9.912 -6.409 1.00 92.56 354 THR A CA 1
ATOM 2866 C C . THR A 1 354 ? -0.112 -8.992 -7.396 1.00 92.56 354 THR A C 1
ATOM 2868 O O . THR A 1 354 ? -0.748 -8.124 -7.994 1.00 92.56 354 THR A O 1
ATOM 2871 N N . GLY A 1 355 ? 1.178 -9.230 -7.651 1.00 92.81 355 GLY A N 1
ATOM 2872 C CA . GLY A 1 355 ? 1.953 -8.470 -8.624 1.00 92.81 355 GLY A CA 1
ATOM 2873 C C . GLY A 1 355 ? 1.475 -8.641 -10.063 1.00 92.81 355 GLY A C 1
ATOM 2874 O O . GLY A 1 355 ? 1.474 -7.667 -10.809 1.00 92.81 355 GLY A O 1
ATOM 2875 N N . ILE A 1 356 ? 1.015 -9.835 -10.456 1.00 92.12 356 ILE A N 1
ATOM 2876 C CA . ILE A 1 356 ? 0.424 -10.059 -11.788 1.00 92.12 356 ILE A CA 1
ATOM 2877 C C . ILE A 1 356 ? -0.857 -9.239 -11.949 1.00 92.12 356 ILE A C 1
ATOM 2879 O O . ILE A 1 356 ? -1.037 -8.585 -12.975 1.00 92.12 356 ILE A O 1
ATOM 2883 N N . VAL A 1 357 ? -1.736 -9.260 -10.941 1.00 92.00 357 VAL A N 1
ATOM 2884 C CA . VAL A 1 357 ? -2.975 -8.472 -10.969 1.00 92.00 357 VAL A CA 1
ATOM 2885 C C . VAL A 1 357 ? -2.631 -6.990 -11.079 1.00 92.00 357 VAL A C 1
ATOM 2887 O O . VAL A 1 357 ? -3.054 -6.349 -12.037 1.00 92.00 357 VAL A O 1
ATOM 2890 N N . GLN A 1 358 ? -1.778 -6.469 -10.194 1.00 92.31 358 GLN A N 1
ATOM 2891 C CA . GLN A 1 358 ? -1.400 -5.056 -10.198 1.00 92.31 358 GLN A CA 1
ATOM 2892 C C . GLN A 1 358 ? -0.719 -4.622 -11.504 1.00 92.31 358 GLN A C 1
ATOM 2894 O O . GLN A 1 358 ? -1.020 -3.547 -12.021 1.00 92.31 358 GLN A O 1
ATOM 2899 N N . ALA A 1 359 ? 0.143 -5.455 -12.088 1.00 91.31 359 ALA A N 1
ATOM 2900 C CA . ALA A 1 359 ? 0.819 -5.149 -13.347 1.00 91.31 359 ALA A CA 1
ATOM 2901 C C . ALA A 1 359 ? -0.140 -5.018 -14.545 1.00 91.31 359 ALA A C 1
ATOM 2903 O O . ALA A 1 359 ? 0.201 -4.360 -15.529 1.00 91.31 359 ALA A O 1
ATOM 2904 N N . VAL A 1 360 ? -1.322 -5.639 -14.491 1.00 90.62 360 VAL A N 1
ATOM 2905 C CA . VAL A 1 360 ? -2.313 -5.613 -15.579 1.00 90.62 360 VAL A CA 1
ATOM 2906 C C . VAL A 1 360 ? -3.431 -4.609 -15.296 1.00 90.62 360 VAL A C 1
ATOM 2908 O O . VAL A 1 360 ? -3.845 -3.879 -16.194 1.00 90.62 360 VAL A O 1
ATOM 2911 N N . THR A 1 361 ? -3.922 -4.559 -14.059 1.00 89.12 361 THR A N 1
ATOM 2912 C CA . THR A 1 361 ? -5.096 -3.764 -13.666 1.00 89.12 361 THR A CA 1
ATOM 2913 C C . THR A 1 361 ? -4.740 -2.419 -13.051 1.00 89.12 361 THR A C 1
ATOM 2915 O O . THR A 1 361 ? -5.613 -1.568 -12.924 1.00 89.12 361 THR A O 1
ATOM 2918 N N . ASN A 1 362 ? -3.481 -2.220 -12.654 1.00 88.88 362 ASN A N 1
ATOM 2919 C CA . ASN A 1 362 ? -3.049 -1.101 -11.820 1.00 88.88 362 ASN A CA 1
ATOM 2920 C C . ASN A 1 362 ? -3.732 -1.055 -10.436 1.00 88.88 362 ASN A C 1
ATOM 2922 O O . ASN A 1 362 ? -3.791 0.004 -9.817 1.00 88.88 362 ASN A O 1
ATOM 2926 N N . GLN A 1 363 ? -4.252 -2.190 -9.956 1.00 86.81 363 GLN A N 1
ATOM 2927 C CA . GLN A 1 363 ? -4.910 -2.324 -8.654 1.00 86.81 363 GLN A CA 1
ATOM 2928 C C . GLN A 1 363 ? -4.132 -3.298 -7.774 1.00 86.81 363 GLN A C 1
ATOM 2930 O O . GLN A 1 363 ? -3.855 -4.428 -8.182 1.00 86.81 363 GLN A O 1
ATOM 2935 N N . SER A 1 364 ? -3.764 -2.853 -6.575 1.00 82.44 364 SER A N 1
ATOM 2936 C CA . SER A 1 364 ? -3.065 -3.668 -5.584 1.00 82.44 364 SER A CA 1
ATOM 2937 C C . SER A 1 364 ? -4.056 -4.310 -4.620 1.00 82.44 364 SER A C 1
ATOM 2939 O O . SER A 1 364 ? -5.075 -3.730 -4.252 1.00 82.44 364 SER A O 1
ATOM 2941 N N . ILE A 1 365 ? -3.744 -5.531 -4.193 1.00 85.25 365 ILE A N 1
ATOM 2942 C CA . ILE A 1 365 ? -4.551 -6.264 -3.217 1.00 85.25 365 ILE A CA 1
ATOM 2943 C C . ILE A 1 365 ? -3.775 -6.288 -1.908 1.00 85.25 365 ILE A C 1
ATOM 2945 O O . ILE A 1 365 ? -2.635 -6.758 -1.851 1.00 85.25 365 ILE A O 1
ATOM 2949 N N . GLY A 1 366 ? -4.383 -5.719 -0.869 1.00 82.75 366 GLY A N 1
ATOM 2950 C CA . GLY A 1 366 ? -3.776 -5.601 0.449 1.00 82.75 366 GLY A CA 1
ATOM 2951 C C . GLY A 1 366 ? -3.744 -6.935 1.191 1.00 82.75 366 GLY A C 1
ATOM 2952 O O . GLY A 1 366 ? -4.758 -7.622 1.274 1.00 82.75 366 GLY A O 1
ATOM 2953 N N . LEU A 1 367 ? -2.601 -7.274 1.796 1.00 86.88 367 LEU A N 1
ATOM 2954 C CA . LEU A 1 367 ? -2.479 -8.449 2.674 1.00 86.88 367 LEU A CA 1
ATOM 2955 C C . LEU A 1 367 ? -2.801 -8.159 4.143 1.00 86.88 367 LEU A C 1
ATOM 2957 O O . LEU A 1 367 ? -2.741 -9.073 4.961 1.00 86.88 367 LEU A O 1
ATOM 2961 N N . ASN A 1 368 ? -3.144 -6.915 4.484 1.00 85.62 368 ASN A N 1
ATOM 2962 C CA . ASN A 1 368 ? -3.369 -6.481 5.866 1.00 85.62 368 ASN A CA 1
ATOM 2963 C C . ASN A 1 368 ? -4.247 -7.462 6.651 1.00 85.62 368 ASN A C 1
ATOM 2965 O O . ASN A 1 368 ? -3.818 -7.989 7.673 1.00 85.62 368 ASN A O 1
ATOM 2969 N N . VAL A 1 369 ? -5.416 -7.792 6.101 1.00 85.44 369 VAL A N 1
ATOM 2970 C CA . VAL A 1 369 ? -6.418 -8.638 6.758 1.00 85.44 369 VAL A CA 1
ATOM 2971 C C . VAL A 1 369 ? -5.912 -10.062 7.005 1.00 85.44 369 VAL A C 1
ATOM 2973 O O . VAL A 1 369 ? -6.028 -10.570 8.117 1.00 85.44 369 VAL A O 1
ATOM 2976 N N . ILE A 1 370 ? -5.319 -10.721 5.999 1.00 88.69 370 ILE A N 1
ATOM 2977 C CA . ILE A 1 370 ? -4.845 -12.104 6.170 1.00 88.69 370 ILE A CA 1
ATOM 2978 C C . ILE A 1 370 ? -3.655 -12.177 7.124 1.00 88.69 370 ILE A C 1
ATOM 2980 O O . ILE A 1 370 ? -3.555 -13.117 7.908 1.00 88.69 370 ILE A O 1
ATOM 2984 N N . THR A 1 371 ? -2.767 -11.180 7.093 1.00 90.31 371 THR A N 1
ATOM 2985 C CA . THR A 1 371 ? -1.625 -11.146 8.010 1.00 90.31 371 THR A CA 1
ATOM 2986 C C . THR A 1 371 ? -2.062 -10.917 9.454 1.00 90.31 371 THR A C 1
ATOM 2988 O O . THR A 1 371 ? -1.525 -11.574 10.338 1.00 90.31 371 THR A O 1
ATOM 2991 N N . GLU A 1 372 ? -3.070 -10.070 9.694 1.00 87.81 372 GLU A N 1
ATOM 2992 C CA . GLU A 1 372 ? -3.662 -9.874 11.026 1.00 87.81 372 GLU A CA 1
ATOM 2993 C C . GLU A 1 372 ? -4.355 -11.140 11.527 1.00 87.81 372 GLU A C 1
ATOM 2995 O O . GLU A 1 372 ? -4.167 -11.524 12.681 1.00 87.81 372 GLU A O 1
ATOM 3000 N N . PHE A 1 373 ? -5.109 -11.814 10.656 1.00 87.44 373 PHE A N 1
ATOM 3001 C CA . PHE A 1 373 ? -5.796 -13.059 10.988 1.00 87.44 373 PHE A CA 1
ATOM 3002 C C . PHE A 1 373 ? -4.818 -14.174 11.370 1.00 87.44 373 PHE A C 1
ATOM 3004 O O . PHE A 1 373 ? -4.944 -14.780 12.433 1.00 87.44 373 PHE A O 1
ATOM 3011 N N . VAL A 1 374 ? -3.796 -14.416 10.541 1.00 89.62 374 VAL A N 1
ATOM 3012 C CA . VAL A 1 374 ? -2.769 -15.427 10.838 1.00 89.62 374 VAL A CA 1
ATOM 3013 C C . VAL A 1 374 ? -2.013 -15.067 12.117 1.00 89.62 374 VAL A C 1
ATOM 3015 O O . VAL A 1 374 ? -1.770 -15.944 12.945 1.00 89.62 374 VAL A O 1
ATOM 3018 N N . ALA A 1 375 ? -1.688 -13.789 12.324 1.00 88.75 375 ALA A N 1
ATOM 3019 C CA . ALA A 1 375 ? -1.054 -13.339 13.557 1.00 88.75 375 ALA A CA 1
ATOM 3020 C C . ALA A 1 375 ? -1.942 -13.555 14.790 1.00 88.75 375 ALA A C 1
ATOM 3022 O O . ALA A 1 375 ? -1.422 -13.949 15.826 1.00 88.75 375 ALA A O 1
ATOM 3023 N N . GLY A 1 376 ? -3.258 -13.355 14.689 1.00 85.19 376 GLY A N 1
ATOM 3024 C CA . GLY A 1 376 ? -4.201 -13.604 15.784 1.00 85.19 376 GLY A CA 1
ATOM 3025 C C . GLY A 1 376 ? -4.265 -15.072 16.208 1.00 85.19 376 GLY A C 1
ATOM 3026 O O . GLY A 1 376 ? -4.367 -15.371 17.396 1.00 85.19 376 GLY A O 1
ATOM 3027 N N . ILE A 1 377 ? -4.125 -15.993 15.249 1.00 86.25 377 ILE A N 1
ATOM 3028 C CA . ILE A 1 377 ? -4.074 -17.440 15.512 1.00 86.25 377 ILE A CA 1
ATOM 3029 C C . ILE A 1 377 ? -2.731 -17.841 16.132 1.00 86.25 377 ILE A C 1
ATOM 3031 O O . ILE A 1 377 ? -2.684 -18.627 17.078 1.00 86.25 377 ILE A O 1
ATOM 3035 N N . VAL A 1 378 ? -1.631 -17.333 15.574 1.00 87.31 378 VAL A N 1
ATOM 3036 C CA . VAL A 1 378 ? -0.271 -17.771 15.914 1.00 87.31 378 VAL A CA 1
ATOM 3037 C C . VAL A 1 378 ? 0.271 -17.067 17.167 1.00 87.31 378 VAL A C 1
ATOM 3039 O O . VAL A 1 378 ? 1.013 -17.670 17.939 1.00 87.31 378 VAL A O 1
ATOM 3042 N N . ILE A 1 379 ? -0.113 -15.808 17.393 1.00 86.56 379 ILE A N 1
ATOM 3043 C CA . ILE A 1 379 ? 0.315 -14.958 18.513 1.00 86.56 379 ILE A CA 1
ATOM 3044 C C . ILE A 1 379 ? -0.923 -14.382 19.229 1.00 86.56 379 ILE A C 1
ATOM 3046 O O . ILE A 1 379 ? -1.179 -13.176 19.179 1.00 86.56 379 ILE A O 1
ATOM 3050 N N . PRO A 1 380 ? -1.729 -15.229 19.891 1.00 82.31 380 PRO A N 1
ATOM 3051 C CA . PRO A 1 380 ? -2.975 -14.782 20.498 1.00 82.31 380 PRO A CA 1
ATOM 3052 C C . PRO A 1 380 ? -2.728 -13.881 21.715 1.00 82.31 380 PRO A C 1
ATOM 3054 O O . PRO A 1 380 ? -1.848 -14.142 22.539 1.00 82.31 380 PRO A O 1
ATOM 3057 N N . GLY A 1 381 ? -3.561 -12.849 21.860 1.00 78.38 381 GLY A N 1
ATOM 3058 C CA . GLY A 1 381 ? -3.613 -11.996 23.047 1.00 78.38 381 GLY A CA 1
ATOM 3059 C C . GLY A 1 381 ? -2.540 -10.907 23.115 1.00 78.38 381 GLY A C 1
ATOM 3060 O O . GLY A 1 381 ? -2.433 -10.258 24.157 1.00 78.38 381 GLY A O 1
ATOM 3061 N N . ASP A 1 382 ? -1.764 -10.693 22.047 1.00 82.44 382 ASP A N 1
ATOM 3062 C CA . ASP A 1 382 ? -0.749 -9.636 21.952 1.00 82.44 382 ASP A CA 1
ATOM 3063 C C . ASP A 1 382 ? -1.008 -8.708 20.743 1.00 82.44 382 ASP A C 1
ATOM 3065 O O . ASP A 1 382 ? -0.591 -8.990 19.611 1.00 82.44 382 ASP A O 1
ATOM 3069 N N . PRO A 1 383 ? -1.692 -7.569 20.965 1.00 82.88 383 PRO A N 1
ATOM 3070 C CA . PRO A 1 383 ? -1.996 -6.602 19.914 1.00 82.88 383 PRO A CA 1
ATOM 3071 C C . PRO A 1 383 ? -0.765 -5.999 19.241 1.00 82.88 383 PRO A C 1
ATOM 3073 O O . PRO A 1 383 ? -0.813 -5.724 18.043 1.00 82.88 383 PRO A O 1
ATOM 3076 N N . LEU A 1 384 ? 0.325 -5.781 19.992 1.00 86.06 384 LEU A N 1
ATOM 3077 C CA . LEU A 1 384 ? 1.542 -5.148 19.477 1.00 86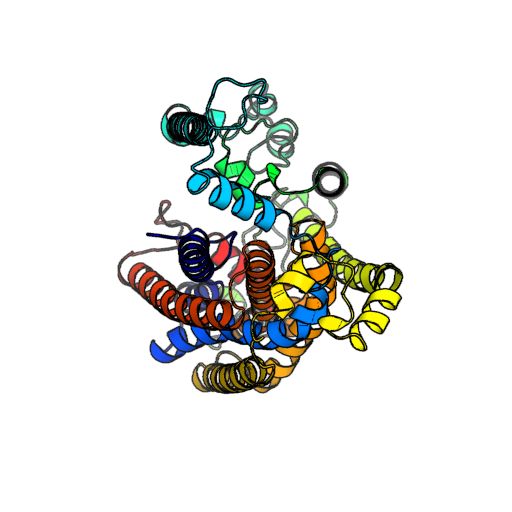.06 384 LEU A CA 1
ATOM 3078 C C . LEU A 1 384 ? 2.328 -6.119 18.586 1.00 86.06 384 LEU A C 1
ATOM 3080 O O . LEU A 1 384 ? 2.833 -5.734 17.526 1.00 86.06 384 LEU A O 1
ATOM 3084 N N . ALA A 1 385 ? 2.365 -7.394 18.969 1.00 88.81 385 ALA A N 1
ATOM 3085 C CA . ALA A 1 385 ? 2.932 -8.433 18.125 1.00 88.81 385 ALA A CA 1
ATOM 3086 C C . ALA A 1 385 ? 2.129 -8.610 16.827 1.00 88.81 385 ALA A C 1
ATOM 3088 O O . ALA A 1 385 ? 2.728 -8.730 15.759 1.00 88.81 385 ALA A O 1
ATOM 3089 N N . ASN A 1 386 ? 0.793 -8.539 16.886 1.00 91.00 386 ASN A N 1
ATOM 3090 C CA . ASN A 1 386 ? -0.068 -8.658 15.706 1.00 91.00 386 ASN A CA 1
ATOM 3091 C C . ASN A 1 386 ? 0.201 -7.549 14.670 1.00 91.00 386 ASN A C 1
ATOM 3093 O O . ASN A 1 386 ? 0.478 -7.831 13.503 1.00 91.00 386 ASN A O 1
ATOM 3097 N N . VAL A 1 387 ? 0.226 -6.284 15.098 1.00 89.31 387 VAL A N 1
ATOM 3098 C CA . VAL A 1 387 ? 0.509 -5.147 14.197 1.00 89.31 387 VAL A CA 1
ATOM 3099 C C . VAL A 1 387 ? 1.927 -5.172 13.636 1.00 89.31 387 VAL A C 1
ATOM 3101 O O . VAL A 1 387 ? 2.142 -4.792 12.482 1.00 89.31 387 VAL A O 1
ATOM 3104 N N . THR A 1 388 ? 2.895 -5.653 14.418 1.00 91.44 388 THR A N 1
ATOM 3105 C CA . THR A 1 388 ? 4.280 -5.835 13.968 1.00 91.44 388 THR A CA 1
ATOM 3106 C C . THR A 1 388 ? 4.359 -6.937 12.911 1.00 91.44 388 THR A C 1
ATOM 3108 O O . THR A 1 388 ? 4.969 -6.736 11.857 1.00 91.44 388 THR A O 1
ATOM 3111 N N . PHE A 1 389 ? 3.691 -8.071 13.146 1.00 93.88 389 PHE A N 1
ATOM 3112 C CA . PHE A 1 389 ? 3.587 -9.175 12.193 1.00 93.88 389 PHE A CA 1
ATOM 3113 C C . PHE A 1 389 ? 2.967 -8.714 10.877 1.00 93.88 389 PHE A C 1
ATOM 3115 O O . PHE A 1 389 ? 3.535 -8.944 9.810 1.00 93.88 389 PHE A O 1
ATOM 3122 N N . LYS A 1 390 ? 1.834 -8.008 10.949 1.00 91.56 390 LYS A N 1
ATOM 3123 C CA . LYS A 1 390 ? 1.167 -7.412 9.791 1.00 91.56 390 LYS A CA 1
ATOM 3124 C C . LYS A 1 390 ? 2.083 -6.464 9.035 1.00 91.56 390 LYS A C 1
ATOM 3126 O O . LYS A 1 390 ? 2.159 -6.547 7.814 1.00 91.56 390 LYS A O 1
ATOM 3131 N N . THR A 1 391 ? 2.789 -5.580 9.738 1.00 91.44 391 THR A N 1
ATOM 3132 C CA . THR A 1 391 ? 3.689 -4.609 9.101 1.00 91.44 391 THR A CA 1
ATOM 3133 C C . THR A 1 391 ? 4.738 -5.332 8.266 1.00 91.44 391 THR A C 1
ATOM 3135 O O . THR A 1 391 ? 4.868 -5.048 7.079 1.00 91.44 391 THR A O 1
ATOM 3138 N N . TYR A 1 392 ? 5.419 -6.334 8.825 1.00 93.44 392 TYR A N 1
ATOM 3139 C CA . TYR A 1 392 ? 6.379 -7.118 8.049 1.00 93.44 392 TYR A CA 1
ATOM 3140 C C . TYR A 1 392 ? 5.721 -8.011 6.987 1.00 93.44 392 TYR A C 1
ATOM 3142 O O . TYR A 1 392 ? 6.287 -8.164 5.913 1.00 93.44 392 TYR A O 1
ATOM 3150 N N . GLY A 1 393 ? 4.546 -8.593 7.213 1.00 92.19 393 GLY A N 1
ATOM 3151 C CA . GLY A 1 393 ? 3.899 -9.452 6.214 1.00 92.19 393 GLY A CA 1
ATOM 3152 C C . GLY A 1 393 ? 3.337 -8.685 5.011 1.00 92.19 393 GLY A C 1
ATOM 3153 O O . GLY A 1 393 ? 3.483 -9.114 3.869 1.00 92.19 393 GLY A O 1
ATOM 3154 N N . TYR A 1 394 ? 2.729 -7.523 5.240 1.00 90.88 394 TYR A N 1
ATOM 3155 C CA . TYR A 1 394 ? 2.113 -6.724 4.183 1.00 90.88 394 TYR A CA 1
ATOM 3156 C C . TYR A 1 394 ? 3.105 -5.779 3.499 1.00 90.88 394 TYR A C 1
ATOM 3158 O O . TYR A 1 394 ? 3.206 -5.777 2.270 1.00 90.88 394 TYR A O 1
ATOM 3166 N N . ILE A 1 395 ? 3.866 -4.991 4.266 1.00 89.75 395 ILE A N 1
ATOM 3167 C CA . ILE A 1 395 ? 4.714 -3.929 3.699 1.00 89.75 395 ILE A CA 1
ATOM 3168 C C . ILE A 1 395 ? 5.893 -4.503 2.935 1.00 89.75 395 ILE A C 1
ATOM 3170 O O . ILE A 1 395 ? 6.239 -3.983 1.878 1.00 89.75 395 ILE A O 1
ATOM 3174 N N . THR A 1 396 ? 6.435 -5.634 3.380 1.00 91.94 396 THR A N 1
ATOM 3175 C CA . THR A 1 396 ? 7.478 -6.343 2.634 1.00 91.94 396 THR A CA 1
ATOM 3176 C C . THR A 1 396 ? 6.987 -6.723 1.229 1.00 91.94 396 THR A C 1
ATOM 3178 O O . THR A 1 396 ? 7.718 -6.538 0.258 1.00 91.94 396 THR A O 1
ATOM 3181 N N . GLN A 1 397 ? 5.738 -7.187 1.075 1.00 92.06 397 GLN A N 1
ATOM 3182 C CA . GLN A 1 397 ? 5.154 -7.430 -0.250 1.00 92.06 397 GLN A CA 1
ATOM 3183 C C . GLN A 1 397 ? 4.966 -6.116 -1.018 1.00 92.06 397 GLN A C 1
ATOM 3185 O O . GLN A 1 397 ? 5.374 -6.001 -2.172 1.00 92.06 397 GLN A O 1
ATOM 3190 N N . TYR A 1 398 ? 4.336 -5.126 -0.388 1.00 90.00 398 TYR A N 1
ATOM 3191 C CA . TYR A 1 398 ? 3.993 -3.861 -1.031 1.00 90.00 398 TYR A CA 1
ATOM 3192 C C . TYR A 1 398 ? 5.230 -3.125 -1.572 1.00 90.00 398 TYR A C 1
ATOM 3194 O O . TYR A 1 398 ? 5.250 -2.703 -2.727 1.00 90.00 398 TYR A O 1
ATOM 3202 N N . GLN A 1 399 ? 6.305 -3.055 -0.787 1.00 89.56 399 GLN A N 1
ATOM 3203 C CA . GLN A 1 399 ? 7.565 -2.436 -1.200 1.00 89.56 399 GLN A CA 1
ATOM 3204 C C . GLN A 1 399 ? 8.291 -3.219 -2.285 1.00 89.56 399 GLN A C 1
ATOM 3206 O O . GLN A 1 399 ? 8.902 -2.623 -3.172 1.00 89.56 399 GLN A O 1
ATOM 3211 N N . ALA A 1 400 ? 8.190 -4.550 -2.264 1.00 92.19 400 ALA A N 1
ATOM 3212 C CA . ALA A 1 400 ? 8.692 -5.360 -3.362 1.00 92.19 400 ALA A CA 1
ATOM 3213 C C . ALA A 1 400 ? 7.971 -5.004 -4.676 1.00 92.19 400 ALA A C 1
ATOM 3215 O O . ALA A 1 400 ? 8.629 -4.831 -5.699 1.00 92.19 400 ALA A O 1
ATOM 3216 N N . LEU A 1 401 ? 6.643 -4.833 -4.651 1.00 91.94 401 LEU A N 1
ATOM 3217 C CA . LEU A 1 401 ? 5.853 -4.442 -5.826 1.00 91.94 401 LEU A CA 1
ATOM 3218 C C . LEU A 1 401 ? 6.176 -3.028 -6.318 1.00 91.94 401 LEU A C 1
ATOM 3220 O O . LEU A 1 401 ? 6.279 -2.832 -7.528 1.00 91.94 401 LEU A O 1
ATOM 3224 N N . LEU A 1 402 ? 6.390 -2.067 -5.414 1.00 89.31 402 LEU A N 1
ATOM 3225 C CA . LEU A 1 402 ? 6.809 -0.712 -5.789 1.00 89.31 402 LEU A CA 1
ATOM 3226 C C . LEU A 1 402 ? 8.166 -0.716 -6.503 1.00 89.31 402 LEU A C 1
ATOM 3228 O O . LEU A 1 402 ? 8.270 -0.187 -7.607 1.00 89.31 402 LEU A O 1
ATOM 3232 N N . LEU A 1 403 ? 9.170 -1.403 -5.948 1.00 90.88 403 LEU A N 1
ATOM 3233 C CA . LEU A 1 403 ? 10.476 -1.546 -6.599 1.00 90.88 403 LEU A CA 1
ATOM 3234 C C . LEU A 1 403 ? 10.359 -2.242 -7.964 1.00 90.88 403 LEU A C 1
ATOM 3236 O O . LEU A 1 403 ? 11.008 -1.839 -8.926 1.00 90.88 403 LEU A O 1
ATOM 3240 N N . ILE A 1 404 ? 9.525 -3.278 -8.087 1.00 93.06 404 ILE A N 1
ATOM 3241 C CA . ILE A 1 404 ? 9.273 -3.962 -9.367 1.00 93.06 404 ILE A CA 1
ATOM 3242 C C . ILE A 1 404 ? 8.628 -3.014 -10.383 1.00 93.06 404 ILE A C 1
ATOM 3244 O O . ILE A 1 404 ? 9.041 -3.003 -11.546 1.00 93.06 404 ILE A O 1
ATOM 3248 N N . SER A 1 405 ? 7.656 -2.208 -9.953 1.00 92.38 405 SER A N 1
ATOM 3249 C CA . SER A 1 405 ? 7.044 -1.172 -10.783 1.00 92.38 405 SER A CA 1
ATOM 3250 C C . SER A 1 405 ? 8.101 -0.184 -11.273 1.00 92.38 405 SER A C 1
ATOM 3252 O O . SER A 1 405 ? 8.231 0.032 -12.476 1.00 92.38 405 SER A O 1
ATOM 3254 N N . ASP A 1 406 ? 8.939 0.341 -10.382 1.00 92.00 406 ASP A N 1
ATOM 3255 C CA . ASP A 1 406 ? 9.985 1.294 -10.755 1.00 92.00 406 ASP A CA 1
ATOM 3256 C C . ASP A 1 406 ? 11.041 0.663 -11.673 1.00 92.00 406 ASP A C 1
ATOM 3258 O O . ASP A 1 406 ? 11.527 1.292 -12.614 1.00 92.00 406 ASP A O 1
ATOM 3262 N N . LEU A 1 407 ? 11.364 -0.616 -11.482 1.00 92.25 407 LEU A N 1
ATOM 3263 C CA . LEU A 1 407 ? 12.223 -1.356 -12.405 1.00 92.25 407 LEU A CA 1
ATOM 3264 C C . LEU A 1 407 ? 11.582 -1.507 -13.790 1.00 92.25 407 LEU A C 1
ATOM 3266 O O . LEU A 1 407 ? 12.293 -1.412 -14.792 1.00 92.25 407 LEU A O 1
ATOM 3270 N N . LYS A 1 408 ? 10.255 -1.678 -13.879 1.00 92.94 408 LYS A N 1
ATOM 3271 C CA . LYS A 1 408 ? 9.534 -1.644 -15.161 1.00 92.94 408 LYS A CA 1
ATOM 3272 C C . LYS A 1 408 ? 9.582 -0.253 -15.795 1.00 92.94 408 LYS A C 1
ATOM 3274 O O . LYS A 1 408 ? 9.830 -0.152 -16.996 1.00 92.94 408 LYS A O 1
ATOM 3279 N N . LEU A 1 409 ? 9.429 0.815 -15.015 1.00 92.75 409 LEU A N 1
ATOM 3280 C CA . LEU A 1 409 ? 9.623 2.182 -15.503 1.00 92.75 409 LEU A CA 1
ATOM 3281 C C . LEU A 1 409 ? 11.045 2.373 -16.066 1.00 92.75 409 LEU A C 1
ATOM 3283 O O . LEU A 1 409 ? 11.211 2.853 -17.189 1.00 92.75 409 LEU A O 1
ATOM 3287 N N . GLY A 1 410 ? 12.071 1.901 -15.351 1.00 92.06 410 GLY A N 1
ATOM 3288 C CA . GLY A 1 410 ? 13.457 1.884 -15.830 1.00 92.06 410 GLY A CA 1
ATOM 3289 C C . GLY A 1 410 ? 13.640 1.075 -17.121 1.00 92.06 410 GLY A C 1
ATOM 3290 O O . GLY A 1 410 ? 14.359 1.504 -18.028 1.00 92.06 410 GLY A O 1
ATOM 3291 N N . HIS A 1 411 ? 12.926 -0.047 -17.259 1.00 91.06 411 HIS A N 1
ATOM 3292 C CA . HIS A 1 411 ? 12.894 -0.883 -18.467 1.00 91.06 411 HIS A CA 1
ATOM 3293 C C . HIS A 1 411 ? 12.300 -0.147 -19.678 1.00 91.06 411 HIS A C 1
ATOM 3295 O O . HIS A 1 411 ? 12.785 -0.295 -20.811 1.00 91.06 411 HIS A O 1
ATOM 3301 N N . TYR A 1 412 ? 11.283 0.692 -19.459 1.00 92.56 412 TYR A N 1
ATOM 3302 C CA . TYR A 1 412 ? 10.713 1.560 -20.491 1.00 92.56 412 TYR A CA 1
ATOM 3303 C C . TYR A 1 412 ? 11.656 2.702 -20.873 1.00 92.56 412 TYR A C 1
ATOM 3305 O O . TYR A 1 412 ? 11.927 2.887 -22.061 1.00 92.56 412 TYR A O 1
ATOM 3313 N N . MET A 1 413 ? 12.226 3.389 -19.882 1.00 92.00 413 MET A N 1
ATOM 3314 C CA . MET A 1 413 ? 13.070 4.579 -20.069 1.00 92.00 413 MET A CA 1
ATOM 3315 C C . MET A 1 413 ? 14.544 4.269 -20.388 1.00 92.00 413 MET A C 1
ATOM 3317 O O . MET A 1 413 ? 15.342 5.177 -20.630 1.00 92.00 413 MET A O 1
ATOM 3321 N N . LYS A 1 414 ? 14.918 2.986 -20.437 1.00 92.44 414 LYS A N 1
ATOM 3322 C CA . LYS A 1 414 ? 16.279 2.501 -20.740 1.00 92.44 414 LYS A CA 1
ATOM 3323 C C . LYS A 1 414 ? 17.323 2.949 -19.725 1.00 92.44 414 LYS A C 1
ATOM 3325 O O . LYS A 1 414 ? 18.417 3.393 -20.091 1.00 92.44 414 LYS A O 1
ATOM 3330 N N . ILE A 1 415 ? 16.969 2.831 -18.452 1.00 92.81 415 ILE A N 1
ATOM 3331 C CA . ILE A 1 415 ? 17.836 3.159 -17.323 1.00 92.81 415 ILE A CA 1
ATOM 3332 C C . ILE A 1 415 ? 18.546 1.884 -16.853 1.00 92.81 415 ILE A C 1
ATOM 3334 O O . ILE A 1 415 ? 17.880 0.864 -16.678 1.00 92.81 415 ILE A O 1
ATOM 3338 N N . PRO A 1 416 ? 19.874 1.910 -16.627 1.00 92.12 416 PRO A N 1
ATOM 3339 C CA . PRO A 1 416 ? 20.606 0.748 -16.133 1.00 92.12 416 PRO A CA 1
ATOM 3340 C C . PRO A 1 416 ? 20.007 0.195 -14.821 1.00 92.12 416 PRO A C 1
ATOM 3342 O O . PRO A 1 416 ? 19.873 0.957 -13.858 1.00 92.12 416 PRO A O 1
ATOM 3345 N N . PRO A 1 417 ? 19.726 -1.119 -14.712 1.00 90.62 417 PRO A N 1
ATOM 3346 C CA . PRO A 1 417 ? 19.095 -1.704 -13.520 1.00 90.62 417 PRO A CA 1
ATOM 3347 C C . PRO A 1 417 ? 19.901 -1.513 -12.228 1.00 90.62 417 PRO A C 1
ATOM 3349 O O . PRO A 1 417 ? 19.332 -1.344 -11.153 1.00 90.62 417 PRO A O 1
ATOM 3352 N N . ARG A 1 418 ? 21.239 -1.490 -12.324 1.00 92.69 418 ARG A N 1
ATOM 3353 C CA . ARG A 1 418 ? 22.131 -1.223 -11.180 1.00 92.69 418 ARG A CA 1
ATOM 3354 C C . ARG A 1 418 ? 21.941 0.178 -10.602 1.00 92.69 418 ARG A C 1
ATOM 3356 O O . ARG A 1 418 ? 21.959 0.329 -9.386 1.00 92.69 418 ARG A O 1
ATOM 3363 N N . ALA A 1 419 ? 21.746 1.178 -11.465 1.00 92.75 419 ALA A N 1
ATOM 3364 C CA . ALA A 1 419 ? 21.495 2.547 -11.029 1.00 92.75 419 ALA A CA 1
ATOM 3365 C C . ALA A 1 419 ? 20.147 2.630 -10.304 1.00 92.75 419 ALA A C 1
ATOM 3367 O O . ALA A 1 419 ? 20.108 3.139 -9.192 1.00 92.75 419 ALA A O 1
ATOM 3368 N N . MET A 1 420 ? 19.098 2.024 -10.880 1.00 91.94 420 MET A N 1
ATOM 3369 C CA . MET A 1 420 ? 17.765 1.957 -10.265 1.00 91.94 420 MET A CA 1
ATOM 3370 C C . MET A 1 420 ? 17.801 1.336 -8.865 1.00 91.94 420 MET A C 1
ATOM 3372 O O . MET A 1 420 ? 17.190 1.864 -7.945 1.00 91.94 420 MET A O 1
ATOM 3376 N N . PHE A 1 421 ? 18.534 0.233 -8.686 1.00 92.38 421 PHE A N 1
ATOM 3377 C CA . PHE A 1 421 ? 18.649 -0.424 -7.383 1.00 92.38 421 PHE A CA 1
ATOM 3378 C C . PHE A 1 421 ? 19.289 0.486 -6.324 1.00 92.38 421 PHE A C 1
ATOM 3380 O O . PHE A 1 421 ? 18.754 0.630 -5.227 1.00 92.38 421 PHE A O 1
ATOM 3387 N N . ILE A 1 422 ? 20.418 1.121 -6.654 1.00 92.06 422 ILE A N 1
ATOM 3388 C CA . ILE A 1 422 ? 21.159 1.971 -5.712 1.00 92.06 422 ILE A CA 1
ATOM 3389 C C . ILE A 1 422 ? 20.341 3.214 -5.346 1.00 92.06 422 ILE A C 1
ATOM 3391 O O . ILE A 1 422 ? 20.247 3.563 -4.171 1.00 92.06 422 ILE A O 1
ATOM 3395 N N . THR A 1 423 ? 19.730 3.876 -6.330 1.00 91.38 423 THR A N 1
ATOM 3396 C CA . THR A 1 423 ? 19.003 5.134 -6.105 1.00 91.38 423 THR A CA 1
ATOM 3397 C C . THR A 1 423 ? 17.754 4.921 -5.262 1.00 91.38 423 THR A C 1
ATOM 3399 O O . THR A 1 423 ? 17.488 5.713 -4.362 1.00 91.38 423 THR A O 1
ATOM 3402 N N . GLN A 1 424 ? 17.029 3.824 -5.490 1.00 90.31 424 GLN A N 1
ATOM 3403 C CA . GLN A 1 424 ? 15.856 3.468 -4.691 1.00 90.31 424 GLN A CA 1
ATOM 3404 C C . GLN A 1 424 ? 16.227 3.054 -3.264 1.00 90.31 424 GLN A C 1
ATOM 3406 O O . GLN A 1 424 ? 15.547 3.438 -2.312 1.00 90.31 424 GLN A O 1
ATOM 3411 N N . LEU A 1 425 ? 17.334 2.322 -3.088 1.00 91.56 425 LEU A N 1
ATOM 3412 C CA . LEU A 1 425 ? 17.827 1.959 -1.759 1.00 91.56 425 LEU A CA 1
ATOM 3413 C C . LEU A 1 425 ? 18.186 3.207 -0.938 1.00 91.56 425 LEU A C 1
ATOM 3415 O O . LEU A 1 425 ? 17.761 3.333 0.209 1.00 91.56 425 LEU A O 1
ATOM 3419 N N . ILE A 1 426 ? 18.921 4.151 -1.535 1.00 91.50 426 ILE A N 1
ATOM 3420 C CA . ILE A 1 426 ? 19.287 5.414 -0.879 1.00 91.50 426 ILE A CA 1
ATOM 3421 C C . ILE A 1 426 ? 18.034 6.245 -0.571 1.00 91.50 426 ILE A C 1
ATOM 3423 O O . ILE A 1 426 ? 17.888 6.719 0.557 1.00 91.50 426 ILE A O 1
ATOM 3427 N N . GLY A 1 427 ? 17.119 6.388 -1.537 1.00 89.25 427 GLY A N 1
ATOM 3428 C CA . GLY A 1 427 ? 15.860 7.119 -1.358 1.00 89.25 427 GLY A CA 1
ATOM 3429 C C . GLY A 1 427 ? 15.035 6.578 -0.189 1.00 89.25 427 GLY A C 1
ATOM 3430 O O . GLY A 1 427 ? 14.605 7.343 0.674 1.00 89.25 427 GLY A O 1
ATOM 3431 N N . THR A 1 428 ? 14.917 5.254 -0.092 1.00 89.50 428 THR A N 1
ATOM 3432 C CA . THR A 1 428 ? 14.170 4.570 0.976 1.00 89.50 428 THR A CA 1
ATOM 3433 C C . THR A 1 428 ? 14.799 4.760 2.352 1.00 89.50 428 THR A C 1
ATOM 3435 O O . THR A 1 428 ? 14.084 4.999 3.324 1.00 89.50 428 THR A O 1
ATOM 3438 N N . ILE A 1 429 ? 16.132 4.691 2.461 1.00 90.38 429 ILE A N 1
ATOM 3439 C CA . ILE A 1 429 ? 16.834 4.913 3.736 1.00 90.38 429 ILE A CA 1
ATOM 3440 C C . ILE A 1 429 ? 16.621 6.350 4.217 1.00 90.38 429 ILE A C 1
ATOM 3442 O O . ILE A 1 429 ? 16.233 6.560 5.368 1.00 90.38 429 ILE A O 1
ATOM 3446 N N . ILE A 1 430 ? 16.836 7.333 3.336 1.00 90.25 430 ILE A N 1
ATOM 3447 C CA . ILE A 1 430 ? 16.645 8.753 3.662 1.00 90.25 430 ILE A CA 1
ATOM 3448 C C . ILE A 1 430 ? 15.203 8.989 4.110 1.00 90.25 430 ILE A C 1
ATOM 3450 O O . ILE A 1 430 ? 14.962 9.609 5.145 1.00 90.25 430 ILE A O 1
ATOM 3454 N N . ALA A 1 431 ? 14.240 8.442 3.376 1.00 86.75 431 ALA A N 1
ATOM 3455 C CA . ALA A 1 431 ? 12.840 8.593 3.713 1.00 86.75 431 ALA A CA 1
ATOM 3456 C C . ALA A 1 431 ? 12.434 7.909 5.008 1.00 86.75 431 ALA A C 1
ATOM 3458 O O . ALA A 1 431 ? 11.658 8.492 5.758 1.00 86.75 431 ALA A O 1
ATOM 3459 N N . GLY A 1 432 ? 12.949 6.716 5.306 1.00 88.56 432 GLY A N 1
ATOM 3460 C CA . GLY A 1 432 ? 12.686 6.051 6.579 1.00 88.56 432 GLY A CA 1
ATOM 3461 C C . GLY A 1 432 ? 13.127 6.909 7.767 1.00 88.56 432 GLY A C 1
ATOM 3462 O O . GLY A 1 432 ? 12.378 7.065 8.732 1.00 88.56 432 GLY A O 1
ATOM 3463 N N . ILE A 1 433 ? 14.297 7.545 7.654 1.00 90.69 433 ILE A N 1
ATOM 3464 C CA . ILE A 1 433 ? 14.821 8.466 8.670 1.00 90.69 433 ILE A CA 1
ATOM 3465 C C . ILE A 1 433 ? 13.935 9.711 8.780 1.00 90.69 433 ILE A C 1
ATOM 3467 O O . ILE A 1 433 ? 13.490 10.046 9.876 1.00 90.69 433 ILE A O 1
ATOM 3471 N N . VAL A 1 434 ? 13.643 10.385 7.663 1.00 89.94 434 VAL A N 1
ATOM 3472 C CA . VAL A 1 434 ? 12.842 11.621 7.662 1.00 89.94 434 VAL A CA 1
ATOM 3473 C C . VAL A 1 434 ? 11.424 11.369 8.179 1.00 89.94 434 VAL A C 1
ATOM 3475 O O . VAL A 1 434 ? 10.954 12.123 9.026 1.00 89.94 434 VAL A O 1
ATOM 3478 N N . ASN A 1 435 ? 10.765 10.289 7.748 1.00 87.88 435 ASN A N 1
ATOM 3479 C CA . ASN A 1 435 ? 9.434 9.909 8.233 1.00 87.88 435 ASN A CA 1
ATOM 3480 C C . ASN A 1 435 ? 9.424 9.740 9.754 1.00 87.88 435 ASN A C 1
ATOM 3482 O O . ASN A 1 435 ? 8.572 10.308 10.438 1.00 87.88 435 ASN A O 1
ATOM 3486 N N . PHE A 1 436 ? 10.394 8.996 10.292 1.00 89.69 436 PHE A N 1
ATOM 3487 C CA . PHE A 1 436 ? 10.495 8.783 11.731 1.00 89.69 436 PHE A CA 1
ATOM 3488 C C . PHE A 1 436 ? 10.761 10.089 12.487 1.00 89.69 436 PHE A C 1
ATOM 3490 O O . PHE A 1 436 ? 10.103 10.360 13.491 1.00 89.69 436 PHE A O 1
ATOM 3497 N N . LEU A 1 437 ? 11.702 10.913 12.015 1.00 91.06 437 LEU A N 1
ATOM 3498 C CA . LEU A 1 437 ? 12.044 12.178 12.667 1.00 91.06 437 LEU A CA 1
ATOM 3499 C C . LEU A 1 437 ? 10.858 13.143 12.683 1.00 91.06 437 LEU A C 1
ATOM 3501 O O . LEU A 1 437 ? 10.570 13.721 13.731 1.00 91.06 437 LEU A O 1
ATOM 3505 N N . THR A 1 438 ? 10.140 13.268 11.568 1.00 90.38 438 THR A N 1
ATOM 3506 C CA . THR A 1 438 ? 8.937 14.099 11.479 1.00 90.38 438 THR A CA 1
ATOM 3507 C C . THR A 1 438 ? 7.842 13.583 12.407 1.00 90.38 438 THR A C 1
ATOM 3509 O O . THR A 1 438 ? 7.295 14.358 13.189 1.00 90.38 438 THR A O 1
ATOM 3512 N N . ALA A 1 439 ? 7.559 12.278 12.407 1.00 88.25 439 ALA A N 1
ATOM 3513 C CA . ALA A 1 439 ? 6.557 11.699 13.300 1.00 88.25 439 ALA A CA 1
ATOM 3514 C C . ALA A 1 439 ? 6.922 11.892 14.781 1.00 88.25 439 ALA A C 1
ATOM 3516 O O . ALA A 1 439 ? 6.085 12.296 15.589 1.00 88.25 439 ALA A O 1
ATOM 3517 N N . ASN A 1 440 ? 8.187 11.663 15.141 1.00 89.38 440 ASN A N 1
ATOM 3518 C CA . ASN A 1 440 ? 8.683 11.880 16.496 1.00 89.38 440 ASN A CA 1
ATOM 3519 C C . ASN A 1 440 ? 8.592 13.360 16.902 1.00 89.38 440 ASN A C 1
ATOM 3521 O O . ASN A 1 440 ? 8.185 13.659 18.022 1.00 89.38 440 ASN A O 1
ATOM 3525 N N . TYR A 1 441 ? 8.915 14.285 15.995 1.00 90.94 441 TYR A N 1
ATOM 3526 C CA . TYR A 1 441 ? 8.771 15.723 16.220 1.00 90.94 441 TYR A CA 1
ATOM 3527 C C . TYR A 1 441 ? 7.310 16.120 16.468 1.00 90.94 441 TYR A C 1
ATOM 3529 O O . TYR A 1 441 ? 7.034 16.830 17.436 1.00 90.94 441 TYR A O 1
ATOM 3537 N N . LEU A 1 442 ? 6.373 15.635 15.646 1.00 89.50 442 LEU A N 1
ATOM 3538 C CA . LEU A 1 442 ? 4.944 15.927 15.797 1.00 89.50 442 LEU A CA 1
ATOM 3539 C C . LEU A 1 442 ? 4.402 15.396 17.131 1.00 89.50 442 LEU A C 1
ATOM 3541 O O . LEU A 1 442 ? 3.750 16.139 17.860 1.00 89.50 442 LEU A O 1
ATOM 3545 N N . MET A 1 443 ? 4.735 14.153 17.496 1.00 87.69 443 MET A N 1
ATOM 3546 C CA . MET A 1 443 ? 4.302 13.552 18.766 1.00 87.69 443 MET A CA 1
ATOM 3547 C C . MET A 1 443 ? 4.911 14.221 20.010 1.00 87.69 443 MET A C 1
ATOM 3549 O O . MET A 1 443 ? 4.334 14.114 21.089 1.00 87.69 443 MET A O 1
ATOM 3553 N N . ASN A 1 444 ? 6.069 14.880 19.889 1.00 88.12 444 ASN A N 1
ATOM 3554 C CA . ASN A 1 444 ? 6.719 15.579 21.004 1.00 88.12 444 ASN A CA 1
ATOM 3555 C C . ASN A 1 444 ? 6.202 17.008 21.205 1.00 88.12 444 ASN A C 1
ATOM 3557 O O . ASN A 1 444 ? 6.142 17.470 22.340 1.00 88.12 444 ASN A O 1
ATOM 3561 N N . ASN A 1 445 ? 5.881 17.717 20.119 1.00 90.69 445 ASN A N 1
ATOM 3562 C CA . ASN A 1 445 ? 5.603 19.156 20.169 1.00 90.69 445 ASN A CA 1
ATOM 3563 C C . ASN A 1 445 ? 4.117 19.507 20.087 1.00 90.69 445 ASN A C 1
ATOM 3565 O O . ASN A 1 445 ? 3.739 20.605 20.487 1.00 90.69 445 ASN A O 1
ATOM 3569 N N . ILE A 1 446 ? 3.272 18.615 19.560 1.00 87.12 446 ILE A N 1
ATOM 3570 C CA . ILE A 1 446 ? 1.836 18.874 19.438 1.00 87.12 446 ILE A CA 1
ATOM 3571 C C . ILE A 1 446 ? 1.117 18.236 20.632 1.00 87.12 446 ILE A C 1
ATOM 3573 O O . ILE A 1 446 ? 0.998 17.008 20.690 1.00 87.12 446 ILE A O 1
ATOM 3577 N N . PRO A 1 447 ? 0.607 19.039 21.583 1.00 82.31 447 PRO A N 1
ATOM 3578 C CA . PRO A 1 447 ? -0.158 18.504 22.696 1.00 82.31 447 PRO A CA 1
ATOM 3579 C C . PRO A 1 447 ? -1.507 17.964 22.196 1.00 82.31 447 PRO A C 1
ATOM 3581 O O . PRO A 1 447 ? -2.115 18.515 21.272 1.00 82.31 447 PRO A O 1
ATOM 3584 N N . HIS A 1 448 ? -1.978 16.878 22.816 1.00 80.50 448 HIS A N 1
ATOM 3585 C CA . HIS A 1 448 ? -3.273 16.249 22.513 1.00 80.50 448 HIS A CA 1
ATOM 3586 C C . HIS A 1 448 ? -3.433 15.810 21.040 1.00 80.50 448 HIS A C 1
ATOM 3588 O O . HIS A 1 448 ? -4.530 15.822 20.483 1.00 80.50 448 HIS A O 1
ATOM 3594 N N . ILE A 1 449 ? -2.337 15.411 20.384 1.00 82.38 449 ILE A N 1
ATOM 3595 C CA . ILE A 1 449 ? -2.377 14.848 19.028 1.00 82.38 449 ILE A CA 1
ATOM 3596 C C . ILE A 1 449 ? -3.188 13.541 18.998 1.00 82.38 449 ILE A C 1
ATOM 3598 O O . ILE A 1 449 ? -3.129 12.740 19.932 1.00 82.38 449 ILE A O 1
ATOM 3602 N N . CYS A 1 450 ? -3.958 13.323 17.929 1.00 75.12 450 CYS A N 1
ATOM 3603 C CA . CYS A 1 450 ? -4.854 12.175 17.765 1.00 75.12 450 CYS A CA 1
ATOM 3604 C C . CYS A 1 450 ? -6.013 12.078 18.783 1.00 75.12 450 CYS A C 1
ATOM 3606 O O . CYS A 1 450 ? -6.732 11.075 18.765 1.00 75.12 450 CYS A O 1
ATOM 3608 N N . THR A 1 451 ? -6.240 13.081 19.645 1.00 74.00 451 THR A N 1
ATOM 3609 C CA . THR A 1 451 ? -7.386 13.111 20.574 1.00 74.00 451 THR A CA 1
ATOM 3610 C C . THR A 1 451 ? -8.527 13.985 20.042 1.00 74.00 451 THR A C 1
ATOM 3612 O O . THR A 1 451 ? -8.350 14.808 19.144 1.00 74.00 451 THR A O 1
ATOM 3615 N N . ARG A 1 452 ? -9.734 13.826 20.608 1.00 66.81 452 ARG A N 1
ATOM 3616 C CA . ARG A 1 452 ? -10.905 14.653 20.244 1.00 66.81 452 ARG A CA 1
ATOM 3617 C C . ARG A 1 452 ? -10.756 16.125 20.633 1.00 66.81 452 ARG A C 1
ATOM 3619 O O . ARG A 1 452 ? -11.479 16.959 20.102 1.00 66.81 452 ARG A O 1
ATOM 3626 N N . GLU A 1 453 ? -9.845 16.427 21.551 1.00 72.19 453 GLU A N 1
ATOM 3627 C CA . GLU A 1 453 ? -9.594 17.786 22.033 1.00 72.19 453 GLU A CA 1
ATOM 3628 C C . GLU A 1 453 ? -8.899 18.638 20.962 1.00 72.19 453 GLU A C 1
ATOM 3630 O O . GLU A 1 453 ? -9.022 19.860 20.978 1.00 72.19 453 GLU A O 1
ATOM 3635 N N . ASN A 1 454 ? -8.225 18.002 19.993 1.00 74.00 454 ASN A N 1
ATOM 3636 C CA . ASN A 1 454 ? -7.562 18.681 18.889 1.00 74.00 454 ASN A CA 1
ATOM 3637 C C . ASN A 1 454 ? -8.156 18.267 17.526 1.00 74.00 454 ASN A C 1
ATOM 3639 O O . ASN A 1 454 ? -7.613 17.391 16.846 1.00 74.00 454 ASN A O 1
ATOM 3643 N N . PRO A 1 455 ? -9.247 18.913 17.070 1.00 69.94 455 PRO A N 1
ATOM 3644 C CA . PRO A 1 455 ? -9.937 18.539 15.832 1.00 69.94 455 PRO A CA 1
ATOM 3645 C C . PRO A 1 455 ? -9.107 18.772 14.560 1.00 69.94 455 PRO A C 1
ATOM 3647 O O . PRO A 1 455 ? -9.485 18.292 13.496 1.00 69.94 455 PRO A O 1
ATOM 3650 N N . ARG A 1 456 ? -7.978 19.493 14.643 1.00 74.94 456 ARG A N 1
ATOM 3651 C CA . ARG A 1 456 ? -7.086 19.734 13.497 1.00 74.94 456 ARG A CA 1
ATOM 3652 C C . ARG A 1 456 ? -6.132 18.570 13.228 1.00 74.94 456 ARG A C 1
ATOM 3654 O O . ARG A 1 456 ? -5.769 18.351 12.080 1.00 74.94 456 ARG A O 1
ATOM 3661 N N . TRP A 1 457 ? -5.743 17.823 14.261 1.00 76.75 457 TRP A N 1
ATOM 3662 C CA . TRP A 1 457 ? -4.766 16.735 14.160 1.00 76.75 457 TRP A CA 1
ATOM 3663 C C . TRP A 1 457 ? -5.422 15.389 14.455 1.00 76.75 457 TRP A C 1
ATOM 3665 O O . TRP A 1 457 ? -5.195 14.765 15.495 1.00 76.75 457 TRP A O 1
ATOM 3675 N N . THR A 1 458 ? -6.264 14.954 13.518 1.00 72.31 458 THR A N 1
ATOM 3676 C CA . THR A 1 458 ? -6.934 13.652 13.580 1.00 72.31 458 THR A CA 1
ATOM 3677 C C . THR A 1 458 ? -6.046 12.561 12.974 1.00 72.31 458 THR A C 1
ATOM 3679 O O . THR A 1 458 ? -5.356 12.790 11.986 1.00 72.31 458 THR A O 1
ATOM 3682 N N . CYS A 1 459 ? -6.043 11.365 13.574 1.00 76.00 459 CYS A N 1
ATOM 3683 C CA . CYS A 1 459 ? -5.198 10.238 13.145 1.00 76.00 459 CYS A CA 1
ATOM 3684 C C . CYS A 1 459 ? -6.069 9.043 12.720 1.00 76.00 459 CYS A C 1
ATOM 3686 O O . CYS A 1 459 ? -6.185 8.065 13.466 1.00 76.00 459 CYS A O 1
ATOM 3688 N N . PRO A 1 460 ? -6.773 9.124 11.578 1.00 71.50 460 PRO A N 1
ATOM 3689 C CA . PRO A 1 460 ? -7.738 8.105 11.160 1.00 71.50 460 PRO A CA 1
ATOM 3690 C C . PRO A 1 460 ? -7.086 6.742 10.876 1.00 71.50 460 PRO A C 1
ATOM 3692 O O . PRO A 1 460 ? -7.628 5.713 11.291 1.00 71.50 460 PRO A O 1
ATOM 3695 N N . ASN A 1 461 ? -5.902 6.730 10.253 1.00 74.69 461 ASN A N 1
ATOM 3696 C CA . ASN A 1 461 ? -5.161 5.502 9.948 1.00 74.69 461 ASN A CA 1
ATOM 3697 C C . ASN A 1 461 ? -4.697 4.806 11.228 1.00 74.69 461 ASN A C 1
ATOM 3699 O O . ASN A 1 461 ? -5.076 3.659 11.453 1.00 74.69 461 ASN A O 1
ATOM 3703 N N . ALA A 1 462 ? -4.025 5.526 12.132 1.00 75.50 462 ALA A N 1
ATOM 3704 C CA . ALA A 1 462 ? -3.639 5.003 13.444 1.00 75.50 462 ALA A CA 1
ATOM 3705 C C . ALA A 1 462 ? -4.839 4.472 14.259 1.00 75.50 462 ALA A C 1
ATOM 3707 O O . ALA A 1 462 ? -4.733 3.426 14.894 1.00 75.50 462 ALA A O 1
ATOM 3708 N N . ASN A 1 463 ? -6.005 5.132 14.207 1.00 73.50 463 ASN A N 1
ATOM 3709 C CA . ASN A 1 463 ? -7.228 4.639 14.861 1.00 73.50 463 ASN A CA 1
ATOM 3710 C C . ASN A 1 463 ? -7.750 3.332 14.243 1.00 73.50 463 ASN A C 1
ATOM 3712 O O . ASN A 1 463 ? -8.201 2.442 14.967 1.00 73.50 463 ASN A O 1
ATOM 3716 N N . THR A 1 464 ? -7.697 3.209 12.915 1.00 73.38 464 THR A N 1
ATOM 3717 C CA . THR A 1 464 ? -8.067 1.972 12.207 1.00 73.38 464 THR A CA 1
ATOM 3718 C C . THR A 1 464 ? -7.086 0.854 12.553 1.00 73.38 464 THR A C 1
ATOM 3720 O O . THR A 1 464 ? -7.501 -0.256 12.871 1.00 73.38 464 THR A O 1
ATOM 3723 N N . PHE A 1 465 ? -5.791 1.169 12.584 1.00 77.00 465 PHE A N 1
ATOM 3724 C CA . PHE A 1 465 ? -4.723 0.257 12.979 1.00 77.00 465 PHE A CA 1
ATOM 3725 C C . PHE A 1 465 ? -4.889 -0.260 14.406 1.00 77.00 465 PHE A C 1
ATOM 3727 O O . PHE A 1 465 ? -4.748 -1.454 14.652 1.00 77.00 465 PHE A O 1
ATOM 3734 N N . PHE A 1 466 ? -5.220 0.638 15.334 1.00 77.19 466 PHE A N 1
ATOM 3735 C CA . PHE A 1 466 ? -5.506 0.301 16.723 1.00 77.19 466 PHE A CA 1
ATOM 3736 C C . PHE A 1 466 ? -6.768 -0.559 16.843 1.00 77.19 466 PHE A C 1
ATOM 3738 O O . PHE A 1 466 ? -6.763 -1.572 17.527 1.00 77.19 466 PHE A O 1
ATOM 3745 N N . SER A 1 467 ? -7.847 -0.212 16.137 1.00 72.50 467 SER A N 1
ATOM 3746 C CA . SER A 1 467 ? -9.080 -1.014 16.157 1.00 72.50 467 SER A CA 1
ATOM 3747 C C . SER A 1 467 ? -8.833 -2.432 15.628 1.00 72.50 467 SER A C 1
ATOM 3749 O O . SER A 1 467 ? -9.262 -3.406 16.243 1.00 72.50 467 SER A O 1
ATOM 3751 N N . ALA A 1 468 ? -8.080 -2.558 14.533 1.00 74.81 468 ALA 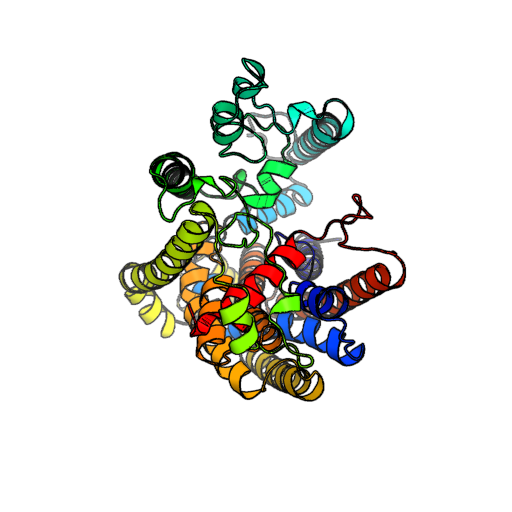A N 1
ATOM 3752 C CA . ALA A 1 468 ? -7.723 -3.846 13.947 1.00 74.81 468 ALA A CA 1
ATOM 3753 C C . ALA A 1 468 ? -6.808 -4.682 14.861 1.00 74.81 468 ALA A C 1
ATOM 3755 O O . ALA A 1 468 ? -7.025 -5.888 14.998 1.00 74.81 468 ALA A O 1
ATOM 3756 N N . SER A 1 469 ? -5.847 -4.054 15.555 1.00 78.19 469 SER A N 1
ATOM 3757 C CA . SER A 1 469 ? -4.960 -4.749 16.502 1.00 78.19 469 SER A CA 1
ATOM 3758 C C . SER A 1 469 ? -5.718 -5.384 17.666 1.00 78.19 469 SER A C 1
ATOM 3760 O O . SER A 1 469 ? -5.300 -6.409 18.197 1.00 78.19 469 SER A O 1
ATOM 3762 N N . ILE A 1 470 ? -6.850 -4.806 18.058 1.00 74.06 470 ILE A N 1
ATOM 3763 C CA . ILE A 1 470 ? -7.696 -5.340 19.125 1.00 74.06 470 ILE A CA 1
ATOM 3764 C C . ILE A 1 470 ? -8.529 -6.507 18.612 1.00 74.06 470 ILE A C 1
ATOM 3766 O O . ILE A 1 470 ? -8.535 -7.563 19.241 1.00 74.06 470 ILE A O 1
ATOM 3770 N N . ILE A 1 471 ? -9.198 -6.326 17.468 1.00 73.12 471 ILE A N 1
ATOM 3771 C CA . ILE A 1 471 ? -10.051 -7.359 16.867 1.00 73.12 471 ILE A CA 1
ATOM 3772 C C . ILE A 1 471 ? -9.237 -8.629 16.632 1.00 73.12 471 ILE A C 1
ATOM 3774 O O . ILE A 1 471 ? -9.612 -9.695 17.109 1.00 73.12 471 ILE A O 1
ATOM 3778 N N . TRP A 1 472 ? -8.105 -8.507 15.939 1.00 76.88 472 TRP A N 1
ATOM 3779 C CA . TRP A 1 472 ? -7.321 -9.665 15.520 1.00 76.88 472 TRP A CA 1
ATOM 3780 C C . TRP A 1 472 ? -6.233 -10.052 16.518 1.00 76.88 472 TRP A C 1
ATOM 3782 O O . TRP A 1 472 ? -5.959 -11.234 16.693 1.00 76.88 472 TRP A O 1
ATOM 3792 N N . GLY A 1 473 ? -5.604 -9.081 17.183 1.00 69.81 473 GLY A N 1
ATOM 3793 C CA . GLY A 1 473 ? -4.464 -9.331 18.071 1.00 69.81 473 GLY A CA 1
ATOM 3794 C C . GLY A 1 473 ? -4.841 -9.617 19.520 1.00 69.81 473 GLY A C 1
ATOM 3795 O O . GLY A 1 473 ? -4.279 -10.533 20.114 1.00 69.81 473 GLY A O 1
ATOM 3796 N N . ALA A 1 474 ? -5.795 -8.878 20.098 1.00 68.38 474 ALA A N 1
ATOM 3797 C CA . ALA A 1 474 ? -6.263 -9.168 21.456 1.00 68.38 474 ALA A CA 1
ATOM 3798 C C . ALA A 1 474 ? -7.272 -10.320 21.463 1.00 68.38 474 ALA A C 1
ATOM 3800 O O . ALA A 1 474 ? -7.094 -11.269 22.217 1.00 68.38 474 ALA A O 1
ATOM 3801 N N . ILE A 1 475 ? -8.319 -10.226 20.638 1.00 68.31 475 ILE A N 1
ATOM 3802 C CA . ILE A 1 475 ? -9.544 -11.034 20.784 1.00 68.31 475 ILE A CA 1
ATOM 3803 C C . ILE A 1 475 ? -9.665 -12.121 19.709 1.00 68.31 475 ILE A C 1
ATOM 3805 O O . ILE A 1 475 ? -10.495 -13.012 19.834 1.00 68.31 475 ILE A O 1
ATOM 3809 N N . GLY A 1 476 ? -8.797 -12.128 18.693 1.00 61.38 476 GLY A N 1
ATOM 3810 C CA . GLY A 1 476 ? -8.937 -12.976 17.501 1.00 61.38 476 GLY A CA 1
ATOM 3811 C C . GLY A 1 476 ? -8.972 -14.496 17.722 1.00 61.38 476 GLY A C 1
ATOM 3812 O O . GLY A 1 476 ? -9.206 -15.219 16.764 1.00 61.38 476 GLY A O 1
ATOM 3813 N N . LYS A 1 477 ? -8.725 -14.990 18.944 1.00 57.56 477 LYS A N 1
ATOM 3814 C CA . LYS A 1 477 ? -8.883 -16.404 19.326 1.00 57.56 477 LYS A CA 1
ATOM 3815 C C . LYS A 1 477 ? -10.216 -16.703 20.033 1.00 57.56 477 LYS A C 1
ATOM 3817 O O . LYS A 1 477 ? -10.645 -17.853 20.030 1.00 57.56 477 LYS A O 1
ATOM 3822 N N . GLU A 1 478 ? -10.815 -15.716 20.702 1.00 53.41 478 GLU A N 1
ATOM 3823 C CA . GLU A 1 478 ? -12.064 -15.881 21.465 1.00 53.41 478 GLU A CA 1
ATOM 3824 C C . GLU A 1 478 ? -13.324 -15.609 20.626 1.00 53.41 478 GLU A C 1
ATOM 3826 O O . GLU A 1 478 ? -14.402 -16.065 21.005 1.00 53.41 478 GLU A O 1
ATOM 3831 N N . ASN A 1 479 ? -13.169 -14.918 19.490 1.00 45.66 479 ASN A N 1
ATOM 3832 C CA . ASN A 1 479 ? -14.172 -14.760 18.429 1.00 45.66 479 ASN A CA 1
ATOM 3833 C C . ASN A 1 479 ? -13.936 -15.771 17.306 1.00 45.66 479 ASN A C 1
ATOM 3835 O O . ASN A 1 479 ? -14.941 -16.203 16.695 1.00 45.66 479 ASN A O 1
#

Sequence (479 aa):
PFTVKEHCIITTMASTACVSYLEGTAYAIDVITIQRLFYKRTIHTGIGILFVITSQILGYGMAGIMRKFLVWPGAMIWPANLVNCALFRTLHDDKDNDKKSRWTLSRLRFFFLAFLCQFLWYWFPGYIFPVLSLFSWICMIKPDNVLLSQLTGINGLGIGSIELDWNAWVSFLGSPIVVPFWAQINILIGFVTLAWIITPIAYYSNLWNSRVLPIVSNRVFTVDGYIYNVSAVLNSKLRLNETAYKQYGEIRMTPIFAFSYAISFAAIAAVIVHTVLYQGKTIVKQFRSSLKDNIGDVHANLMSRYPEAPEWWYTTLFILAFILAAIVCYYGELMPWHYLFVAVSIAFIFLLPTGIVQAVTNQSIGLNVITEFVAGIVIPGDPLANVTFKTYGYITQYQALLLISDLKLGHYMKIPPRAMFITQLIGTIIAGIVNFLTANYLMNNIPHICTRENPRWTCPNANTFFSASIIWGAIGKEN

Radius of gyration: 24.09 Å; chains: 1; bounding box: 60×52×72 Å

InterPro domains:
  IPR004648 Tetrapeptide transporter, OPT1/isp4 [PTHR22601] (1-478)
  IPR004648 Tetrapeptide transporter, OPT1/isp4 [TIGR00727] (1-477)
  IPR004813 Oligopeptide transporter, OPT superfamily [PF03169] (1-478)
  IPR004813 Oligopeptide transporter, OPT superfamily [TIGR00728] (1-476)

pLDDT: mean 84.42, std 9.74, range [40.0, 96.38]

Organism: NCBI:txid392030